Protein AF-A0A7I8XGQ7-F1 (afdb_monomer_lite)

pLDDT: mean 72.11, std 16.26, range [24.33, 93.94]

Organism: Bursaphelenchus xylophilus (NCBI:txid6326)

Foldseek 3Di:
DFAQDQPPQWKDFLLKTKHFDDPFWAFQVVQQVCLCPVVVFGFFDDADPLSLLVVQVVVVVVPDDDDDDPVVLVVLVVQWDWDAQWAFADLGKIKDFQQQDVSVLSVVLVCCCPVRVQQQFKWKQQNVRNMIITHRDDGGDTFGFDPRITIIGGNPPPDDDDDDDDDDDDDDLLQLLLQWDKDAQKDFPPADFDKDFPAFPSVLSVCQVPAQCPDPRAGWFKKKAQQVRRMITTDSDACVVPVVRIDGHNRIMMIGGHPDGDPFQQASAQEEEEEEEQPVCLPPPLVLLLVLLQVQLQCVRYLNYFYWYWYQFLDIDTLDPGDRDRDSVRSSVSSVPGDDDDDGGQNVNSLLVVLVVVLVPVVPHSRHQAYEAEYEDQQPHDDPPPPLVVSLVSCPQHWFAYEHDDDDHDVVSRVSGTNDPVRYHYDPDSNVNNVVCNVVSRVPDGRPPPPPPDPPPPDDDDWQWEFGQWWQDPVRDIAGVVRDDDDDVVVVVVVLEDDDPPQATGWTDTRSDHIGGDHSRGIHITMTMDRHPDRPVVVCCVVRVGDDDD

Secondary structure (DSSP, 8-state):
---SSPPTT-EEETTEEEEE-SS--B-HHHHHHHIIIIISSEE----SHHHHHHHHHHHHHTS-PPPPPHHHHHHHHHHEEE--S-----SSEEEEES---HHHHHHHHHHHHHHH-----EEEEETTTTEEEEE-S---------TTEEEEEE-SSS------S-S-PPPPHHHHGGGEEEEEEEEETT---EEEES--HHHHHHHHHH-SSTBTTB---EEEEETTTTEEEEES--TTTTGGGEEEEEEEEEEEEPSS--SS--TT--EEEEEEE-HHHHT-HHHHHHHHHHHHHHHTT-S-EEEEEEE-SSS-EEEEEEEE-SSHHHHHHHHHH---------HHHHHHHHHHHHHHHTTS-TT-SEEEEEEEE-S-S---TTHHHHHHHHGGGS-EEEEE-SSS--HHHHHHHSSSGGGEEE-S-HHHHHHHHTHHHHHSPP------S------S-----EEEEEEE-TTS-EEETT-PPP-HHHHHHHHT----TTS-SEEEEETTTEEEEE-TTS-BEEEEEE--SS-HHHHHHHHTT-----

InterPro domains:
  IPR001304 C-type lectin-like [PF00059] (460-529)
  IPR001304 C-type lectin-like [PS50041] (450-529)
  IPR001304 C-type lectin-like [SM00034] (6-141)
  IPR002035 von Willebrand factor, type A [PS50234] (270-441)
  IPR003609 PAN/Apple domain [PF00024] (79-156)
  IPR003609 PAN/Apple domain [PS50948] (79-156)
  IPR003609 PAN/Apple domain [PS50948] (179-259)
  IPR003609 PAN/Apple domain [SM00473] (75-155)
  IPR003609 PAN/Apple domain [SM00473] (175-258)
  IPR016186 C-type lectin-like/link domain superfamily [G3DSA:3.10.100.10] (2-132)
  IPR016186 C-type lectin-like/link domain superfamily [G3DSA:3.10.100.10] (444-537)
  IPR016187 C-type lectin fold [SSF56436] (5-115)
  IPR016187 C-type lectin fold [SSF56436] (456-531)
  IPR036465 von Willebrand factor A-like domain superfamily [G3DSA:3.40.50.410] (280-443)
  IPR036465 von Willebrand factor A-like domain superfamily [SSF53300] (282-424)
  IPR051004 Dendritic cell-specific ICAM-grabbing non-integrin domain-containing protein [PTHR22802] (13-529)

Structure (mmCIF, N/CA/C/O backbone):
data_AF-A0A7I8XGQ7-F1
#
_entry.id   AF-A0A7I8XGQ7-F1
#
loop_
_atom_site.group_PDB
_atom_site.id
_atom_site.type_symbol
_atom_site.label_atom_id
_atom_site.label_alt_id
_atom_site.label_comp_id
_atom_site.label_asym_id
_atom_site.label_entity_id
_atom_site.label_seq_id
_atom_site.pdbx_PDB_ins_code
_atom_site.Cartn_x
_atom_site.Cartn_y
_atom_site.Cartn_z
_atom_site.occupancy
_atom_site.B_iso_or_equiv
_atom_site.auth_seq_id
_atom_site.auth_comp_id
_atom_site.auth_asym_id
_atom_site.auth_atom_id
_atom_site.pdbx_PDB_model_num
ATOM 1 N N . MET A 1 1 ? 4.488 -33.397 32.576 1.00 33.16 1 MET A N 1
ATOM 2 C CA . MET A 1 1 ? 3.161 -33.414 33.236 1.00 33.16 1 MET A CA 1
ATOM 3 C C . MET A 1 1 ? 2.216 -32.675 32.308 1.00 33.16 1 MET A C 1
ATOM 5 O O . MET A 1 1 ? 2.378 -31.474 32.170 1.00 33.16 1 MET A O 1
ATOM 9 N N . ASN A 1 2 ? 1.300 -33.365 31.626 1.00 33.53 2 ASN A N 1
ATOM 10 C CA . ASN A 1 2 ? 0.457 -32.721 30.611 1.00 33.53 2 ASN A CA 1
ATOM 11 C C . ASN A 1 2 ? -0.692 -31.985 31.305 1.00 33.53 2 ASN A C 1
ATOM 13 O O . ASN A 1 2 ? -1.459 -32.599 32.058 1.00 33.53 2 ASN A O 1
ATOM 17 N N . ALA A 1 3 ? -0.781 -30.675 31.086 1.00 37.78 3 ALA A N 1
ATOM 18 C CA . ALA A 1 3 ? -1.824 -29.839 31.656 1.00 37.78 3 ALA A CA 1
ATOM 19 C C . ALA A 1 3 ? -3.202 -30.208 31.068 1.00 37.78 3 ALA A C 1
ATOM 21 O O . ALA A 1 3 ? -3.338 -30.604 29.910 1.00 37.78 3 ALA A O 1
ATOM 22 N N . LEU A 1 4 ? -4.242 -30.128 31.905 1.00 49.41 4 LEU A N 1
ATOM 23 C CA . LEU A 1 4 ? -5.634 -30.398 31.513 1.00 49.41 4 LEU A CA 1
ATOM 24 C C . LEU A 1 4 ? -6.188 -29.332 30.536 1.00 49.41 4 LEU A C 1
ATOM 26 O O . LEU A 1 4 ? -7.192 -29.580 29.873 1.00 49.41 4 LEU A O 1
ATOM 30 N N . LEU A 1 5 ? -5.535 -28.170 30.496 1.00 60.09 5 LEU A N 1
ATOM 31 C CA . LEU A 1 5 ? -5.793 -26.949 29.729 1.00 60.09 5 LEU A CA 1
ATOM 32 C C . LEU A 1 5 ? -4.447 -26.442 29.189 1.00 60.09 5 LEU A C 1
ATOM 34 O O . LEU A 1 5 ? -3.404 -26.877 29.685 1.00 60.09 5 LEU A O 1
ATOM 38 N N . CYS A 1 6 ? -4.452 -25.491 28.250 1.00 71.50 6 CYS A N 1
ATOM 39 C CA . CYS A 1 6 ? -3.239 -24.719 27.991 1.00 71.50 6 CYS A CA 1
ATOM 40 C C . CYS A 1 6 ? -2.776 -24.067 29.306 1.00 71.50 6 CYS A C 1
ATOM 42 O O . CYS A 1 6 ? -3.610 -23.490 30.010 1.00 71.50 6 CYS A O 1
ATOM 44 N N . PRO A 1 7 ? -1.498 -24.214 29.704 1.00 74.31 7 PRO A N 1
ATOM 45 C CA . PRO A 1 7 ? -1.020 -23.618 30.946 1.00 74.31 7 PRO A CA 1
ATOM 46 C C . PRO A 1 7 ? -1.219 -22.097 30.956 1.00 74.31 7 PRO A C 1
ATOM 48 O O . PRO A 1 7 ? -1.356 -21.467 29.912 1.00 74.31 7 PRO A O 1
ATOM 51 N N . PHE A 1 8 ? -1.208 -21.480 32.138 1.00 66.38 8 PHE A N 1
ATOM 52 C CA . PHE A 1 8 ? -1.334 -20.024 32.235 1.00 66.38 8 PHE A CA 1
ATOM 53 C C . PHE A 1 8 ? -0.285 -19.315 31.358 1.00 66.38 8 PHE A C 1
ATOM 55 O O . PHE A 1 8 ? 0.904 -19.635 31.427 1.00 66.38 8 PHE A O 1
ATOM 62 N N . GLY A 1 9 ? -0.738 -18.366 30.533 1.00 68.81 9 GLY A N 1
ATOM 63 C CA . GLY A 1 9 ? 0.093 -17.658 29.552 1.00 68.81 9 GLY A CA 1
ATOM 64 C C . GLY A 1 9 ? 0.238 -18.354 28.192 1.00 68.81 9 GLY A C 1
ATOM 65 O O . GLY A 1 9 ? 0.904 -17.807 27.321 1.00 68.81 9 GLY A O 1
ATOM 66 N N . TRP A 1 10 ? -0.377 -19.525 27.993 1.00 79.56 10 TRP A N 1
ATOM 67 C CA . TRP A 1 10 ? -0.406 -20.243 26.715 1.00 79.56 10 TRP A CA 1
ATOM 68 C C . TRP A 1 10 ? -1.730 -20.014 25.990 1.00 79.56 10 TRP A C 1
ATOM 70 O O . TRP A 1 10 ? -2.779 -19.907 26.623 1.00 79.56 10 TRP A O 1
ATOM 80 N N . HIS A 1 11 ? -1.693 -20.004 24.663 1.00 81.12 11 HIS A N 1
ATOM 81 C CA . HIS A 1 11 ? -2.852 -19.733 23.819 1.00 81.12 11 HIS A CA 1
ATOM 82 C C . HIS A 1 11 ? -3.251 -20.973 23.021 1.00 81.12 11 HIS A C 1
ATOM 84 O O . HIS A 1 11 ? -2.393 -21.636 22.443 1.00 81.12 11 HIS A O 1
ATOM 90 N N . TYR A 1 12 ? -4.543 -21.296 23.002 1.00 80.88 12 TYR A N 1
ATOM 91 C CA . TYR A 1 12 ? -5.064 -22.470 22.298 1.00 80.88 12 TYR A CA 1
ATOM 92 C C . TYR A 1 12 ? -5.426 -22.139 20.847 1.00 80.88 12 TYR A C 1
ATOM 94 O O . TYR A 1 12 ? -6.111 -21.140 20.610 1.00 80.88 12 TYR A O 1
ATOM 102 N N . TYR A 1 13 ? -5.039 -23.017 19.921 1.00 81.75 13 TYR A N 1
ATOM 103 C CA . TYR A 1 13 ? -5.491 -23.030 18.530 1.00 81.75 13 TYR A CA 1
ATOM 104 C C . TYR A 1 13 ? -5.355 -24.436 17.929 1.00 81.75 13 TYR A C 1
ATOM 106 O O . TYR A 1 13 ? -4.328 -25.075 18.134 1.00 81.75 13 TYR A O 1
ATOM 114 N N . GLN A 1 14 ? -6.385 -24.916 17.216 1.00 77.06 14 GLN A N 1
ATOM 115 C CA . GLN A 1 14 ? -6.401 -26.210 16.501 1.00 77.06 14 GLN A CA 1
ATOM 116 C C . GLN A 1 14 ? -5.755 -27.377 17.283 1.00 77.06 14 GLN A C 1
ATOM 118 O O . GLN A 1 14 ? -4.841 -28.040 16.810 1.00 77.06 14 GLN A O 1
ATOM 123 N N . ASP A 1 15 ? -6.224 -27.626 18.511 1.00 78.50 15 ASP A N 1
ATOM 124 C CA . ASP A 1 15 ? -5.721 -28.700 19.389 1.00 78.50 15 ASP A CA 1
ATOM 125 C C . ASP A 1 15 ? -4.252 -28.577 19.839 1.00 78.50 15 ASP A C 1
ATOM 127 O O . ASP A 1 15 ? -3.712 -29.506 20.436 1.00 78.50 15 ASP A O 1
ATOM 131 N N . LYS A 1 16 ? -3.622 -27.413 19.672 1.00 85.44 16 LYS A N 1
ATOM 132 C CA . LYS A 1 16 ? -2.295 -27.098 20.213 1.00 85.44 16 LYS A CA 1
ATOM 133 C C . LYS A 1 16 ? -2.361 -25.899 21.154 1.00 85.44 16 LYS A C 1
ATOM 135 O O . LYS A 1 16 ? -3.182 -24.993 21.019 1.00 85.44 16 LYS A O 1
ATOM 140 N N . CYS A 1 17 ? -1.468 -25.895 22.131 1.00 86.31 17 CYS A N 1
ATOM 141 C CA . CYS A 1 17 ? -1.202 -24.756 22.995 1.00 86.31 17 CYS A CA 1
ATOM 142 C C . CYS A 1 17 ? 0.117 -24.126 22.575 1.00 86.31 17 CYS A C 1
ATOM 144 O O . CYS A 1 17 ? 1.122 -24.828 22.529 1.00 86.31 17 CYS A O 1
ATOM 146 N N . TYR A 1 18 ? 0.128 -22.818 22.352 1.00 88.75 18 TYR A N 1
ATOM 147 C CA . TYR A 1 18 ? 1.289 -22.052 21.912 1.00 88.75 18 TYR A CA 1
ATOM 148 C C . TYR A 1 18 ? 1.759 -21.099 23.007 1.00 88.75 18 TYR A C 1
ATOM 150 O O . TYR A 1 18 ? 0.950 -20.445 23.672 1.00 88.75 18 TYR A O 1
ATOM 158 N N . PHE A 1 19 ? 3.073 -20.987 23.164 1.00 86.69 19 PHE A N 1
ATOM 159 C CA . PHE A 1 19 ? 3.705 -20.057 24.091 1.00 86.69 19 PHE A CA 1
ATOM 160 C C . PHE A 1 19 ? 4.850 -19.326 23.422 1.00 86.69 19 PHE A C 1
ATOM 162 O O . PHE A 1 19 ? 5.842 -19.936 23.028 1.00 86.69 19 PHE A O 1
ATOM 169 N N . LEU A 1 20 ? 4.708 -18.009 23.317 1.00 84.62 20 LEU A N 1
ATOM 170 C CA . LEU A 1 20 ? 5.743 -17.128 22.803 1.00 84.62 20 LEU A CA 1
ATOM 171 C C . LEU A 1 20 ? 6.593 -16.605 23.959 1.00 84.62 20 LEU A C 1
ATOM 173 O O . LEU A 1 20 ? 6.077 -15.975 24.886 1.00 84.62 20 LEU A O 1
ATOM 177 N N . THR A 1 21 ? 7.907 -16.805 23.881 1.00 77.19 21 THR A N 1
ATOM 178 C CA . THR A 1 21 ? 8.830 -16.175 24.824 1.00 77.19 21 THR A CA 1
ATOM 179 C C . THR A 1 21 ? 9.150 -14.751 24.384 1.00 77.19 21 THR A C 1
ATOM 181 O O . THR A 1 21 ? 9.563 -14.494 23.256 1.00 77.19 21 THR A O 1
ATOM 184 N N . ILE A 1 22 ? 8.944 -13.797 25.290 1.00 67.12 22 ILE A N 1
ATOM 185 C CA . ILE A 1 22 ? 9.261 -12.384 25.070 1.00 67.12 22 ILE A CA 1
ATOM 186 C C . ILE A 1 22 ? 10.479 -12.055 25.931 1.00 67.12 22 ILE A C 1
ATOM 188 O O . ILE A 1 22 ? 10.477 -12.328 27.132 1.00 67.12 22 ILE A O 1
ATOM 192 N N . SER A 1 23 ? 11.517 -11.474 25.323 1.00 64.62 23 SER A N 1
ATOM 193 C CA . SER A 1 23 ? 12.747 -11.044 26.012 1.00 64.62 23 SER A CA 1
ATOM 194 C C . SER A 1 23 ? 13.581 -12.181 26.626 1.00 64.62 23 SER A C 1
ATOM 196 O O . SER A 1 23 ? 14.348 -11.945 27.560 1.00 64.62 23 SER A O 1
ATOM 198 N N . ASN A 1 24 ? 13.468 -13.402 26.094 1.00 66.88 24 ASN A N 1
ATOM 199 C CA . ASN A 1 24 ? 14.277 -14.552 26.501 1.00 66.88 24 ASN A CA 1
ATOM 200 C C . ASN A 1 24 ? 14.916 -15.208 25.269 1.00 66.88 24 ASN A C 1
ATOM 202 O O . ASN A 1 24 ? 14.473 -16.255 24.805 1.00 66.88 24 ASN A O 1
ATOM 206 N N . SER A 1 25 ? 15.926 -14.544 24.703 1.00 82.31 25 SER A N 1
ATOM 207 C CA . SER A 1 25 ? 16.586 -14.996 23.479 1.00 82.31 25 SER A CA 1
ATOM 208 C C . SER A 1 25 ? 17.586 -16.122 23.754 1.00 82.31 25 SER A C 1
ATOM 210 O O . SER A 1 25 ? 18.501 -15.952 24.569 1.00 82.31 25 SER A O 1
ATOM 212 N N . MET A 1 26 ? 17.472 -17.235 23.036 1.00 85.81 26 MET A N 1
ATOM 213 C CA . MET A 1 26 ? 18.335 -18.411 23.183 1.00 85.81 26 MET A CA 1
ATOM 214 C C . MET A 1 26 ? 18.787 -18.941 21.821 1.00 85.81 26 MET A C 1
ATOM 216 O O . MET A 1 26 ? 18.203 -18.598 20.795 1.00 85.81 26 MET A O 1
ATOM 220 N N . THR A 1 27 ? 19.846 -19.754 21.813 1.00 91.81 27 THR A N 1
ATOM 221 C CA . THR A 1 27 ? 20.223 -20.535 20.622 1.00 91.81 27 THR A CA 1
ATOM 222 C C . THR A 1 27 ? 19.170 -21.591 20.334 1.00 91.81 27 THR A C 1
ATOM 224 O O . THR A 1 27 ? 18.433 -21.953 21.251 1.00 91.81 27 THR A O 1
ATOM 227 N N . TYR A 1 28 ? 19.106 -22.092 19.101 1.00 93.31 28 TYR A N 1
ATOM 228 C CA . TYR A 1 28 ? 18.086 -23.063 18.699 1.00 93.31 28 TYR A CA 1
ATOM 229 C C . TYR A 1 28 ? 18.044 -24.275 19.644 1.00 93.31 28 TYR A C 1
ATOM 231 O O . TYR A 1 28 ? 17.020 -24.519 20.275 1.00 93.31 28 TYR A O 1
ATOM 239 N N . ASP A 1 29 ? 19.186 -24.935 19.862 1.00 92.44 29 ASP A N 1
ATOM 240 C CA . ASP A 1 29 ? 19.275 -26.119 20.733 1.00 92.44 29 ASP A CA 1
ATOM 241 C C . ASP A 1 29 ? 18.865 -25.823 22.183 1.00 92.44 29 ASP A C 1
ATOM 243 O O . ASP A 1 29 ? 18.248 -26.644 22.857 1.00 92.44 29 ASP A O 1
ATOM 247 N N . ASN A 1 30 ? 19.195 -24.627 22.685 1.00 92.75 30 ASN A N 1
ATOM 248 C CA . ASN A 1 30 ? 18.822 -24.220 24.039 1.00 92.75 30 ASN A CA 1
ATOM 249 C C . ASN A 1 30 ? 17.326 -23.902 24.133 1.00 92.75 30 ASN A C 1
ATOM 251 O O . ASN A 1 30 ? 16.703 -24.220 25.142 1.00 92.75 30 ASN A O 1
ATOM 255 N N . ALA A 1 31 ? 16.748 -23.295 23.096 1.00 92.62 31 ALA A N 1
ATOM 256 C CA . ALA A 1 31 ? 15.318 -23.036 23.005 1.00 92.62 31 ALA A CA 1
ATOM 257 C C . ALA A 1 31 ? 14.522 -24.348 22.918 1.00 92.62 31 ALA A C 1
ATOM 259 O O . ALA A 1 31 ? 13.537 -24.519 23.635 1.00 92.62 31 ALA A O 1
ATOM 260 N N . GLU A 1 32 ? 14.990 -25.299 22.107 1.00 93.81 32 GLU A N 1
ATOM 261 C CA . GLU A 1 32 ? 14.438 -26.651 22.026 1.00 93.81 32 GLU A CA 1
ATOM 262 C C . GLU A 1 32 ? 14.517 -27.360 23.381 1.00 93.81 32 GLU A C 1
ATOM 264 O O . GLU A 1 32 ? 13.509 -27.850 23.897 1.00 93.81 32 GLU A O 1
ATOM 269 N N . HIS A 1 33 ? 15.691 -27.340 24.016 1.00 92.75 33 HIS A N 1
ATOM 270 C CA . HIS A 1 33 ? 15.880 -27.912 25.342 1.00 92.75 33 HIS A CA 1
ATOM 271 C C . HIS A 1 33 ? 14.956 -27.276 26.390 1.00 92.75 33 HIS A C 1
ATOM 273 O O . HIS A 1 33 ? 14.388 -27.992 27.217 1.00 92.75 33 HIS A O 1
ATOM 279 N N . GLU A 1 34 ? 14.768 -25.957 26.359 1.00 91.06 34 GLU A N 1
ATOM 280 C CA . GLU A 1 34 ? 13.873 -25.238 27.270 1.00 91.06 34 GLU A CA 1
ATOM 281 C C . GLU A 1 34 ? 12.402 -25.638 27.043 1.00 91.06 34 GLU A C 1
ATOM 283 O O . GLU A 1 34 ? 11.706 -25.963 28.011 1.00 91.06 34 GLU A O 1
ATOM 288 N N . CYS A 1 35 ? 11.924 -25.692 25.790 1.00 90.88 35 CYS A N 1
ATOM 289 C CA . CYS A 1 35 ? 10.575 -26.184 25.470 1.00 90.88 35 CYS A CA 1
ATOM 290 C C . CYS A 1 35 ? 10.357 -27.614 25.988 1.00 90.88 35 CYS A C 1
ATOM 292 O O . CYS A 1 35 ? 9.355 -27.883 26.662 1.00 90.88 35 CYS A O 1
ATOM 294 N N . ASN A 1 36 ? 11.335 -28.494 25.769 1.00 92.44 36 ASN A N 1
ATOM 295 C CA . ASN A 1 36 ? 11.269 -29.901 26.155 1.00 92.44 36 ASN A CA 1
ATOM 296 C C . ASN A 1 36 ? 11.292 -30.096 27.676 1.00 92.44 36 ASN A C 1
ATOM 298 O O . ASN A 1 36 ? 10.494 -30.853 28.231 1.00 92.44 36 ASN A O 1
ATOM 302 N N . THR A 1 37 ? 12.204 -29.422 28.378 1.00 86.56 37 THR A N 1
ATOM 303 C CA . THR A 1 37 ? 12.460 -29.690 29.802 1.00 86.56 37 THR A CA 1
ATOM 304 C C . THR A 1 37 ? 11.604 -28.853 30.737 1.00 86.56 37 THR A C 1
ATOM 306 O O . THR A 1 37 ? 11.053 -29.386 31.704 1.00 86.56 37 THR A O 1
ATOM 309 N N . ARG A 1 38 ? 11.468 -27.552 30.468 1.00 81.00 38 ARG A N 1
ATOM 310 C CA . ARG A 1 38 ? 10.755 -26.626 31.351 1.00 81.00 38 ARG A CA 1
ATOM 311 C C . ARG A 1 38 ? 9.258 -26.652 31.108 1.00 81.00 38 ARG A C 1
ATOM 313 O O . ARG A 1 38 ? 8.484 -26.607 32.064 1.00 81.00 38 ARG A O 1
ATOM 320 N N . TYR A 1 39 ? 8.863 -26.711 29.841 1.00 83.19 39 TYR A N 1
ATOM 321 C CA . TYR A 1 39 ? 7.463 -26.610 29.444 1.00 83.19 39 TYR A CA 1
ATOM 322 C C . TYR A 1 39 ? 6.830 -27.964 29.103 1.00 83.19 39 TYR A C 1
ATOM 324 O O . TYR A 1 39 ? 5.606 -28.076 29.116 1.00 83.19 39 TYR A O 1
ATOM 332 N N . GLY A 1 40 ? 7.639 -29.007 28.879 1.00 84.19 40 GLY A N 1
ATOM 333 C CA . GLY A 1 40 ? 7.151 -30.340 28.517 1.00 84.19 40 GLY A CA 1
ATOM 334 C C . GLY A 1 40 ? 6.471 -30.381 27.147 1.00 84.19 40 GLY A C 1
ATOM 335 O O . GLY A 1 40 ? 5.592 -31.216 26.941 1.00 84.19 40 GLY A O 1
ATOM 336 N N . GLY A 1 41 ? 6.831 -29.444 26.269 1.00 88.81 41 GLY A N 1
ATOM 337 C CA . GLY A 1 41 ? 6.371 -29.336 24.887 1.00 88.81 41 GLY A CA 1
ATOM 338 C C . GLY A 1 41 ? 7.538 -29.484 23.917 1.00 88.81 41 GLY A C 1
ATOM 339 O O . GLY A 1 41 ? 8.565 -30.028 24.292 1.00 88.81 41 GLY A O 1
ATOM 340 N N . ASN A 1 42 ? 7.393 -28.964 22.703 1.00 93.69 42 ASN A N 1
ATOM 341 C CA . ASN A 1 42 ? 8.455 -28.881 21.697 1.00 93.69 42 ASN A CA 1
ATOM 342 C C . ASN A 1 42 ? 8.559 -27.440 21.182 1.00 93.69 42 ASN A C 1
ATOM 344 O O . ASN A 1 42 ? 7.704 -26.611 21.502 1.00 93.69 42 ASN A O 1
ATOM 348 N N . LEU A 1 43 ? 9.573 -27.127 20.372 1.00 93.94 43 LEU A N 1
ATOM 349 C CA . LEU A 1 43 ? 9.502 -25.927 19.537 1.00 93.94 43 LEU A CA 1
ATOM 350 C C . LEU A 1 43 ? 8.298 -26.019 18.592 1.00 93.94 43 LEU A C 1
ATOM 352 O O . LEU A 1 43 ? 7.944 -27.096 18.113 1.00 93.94 43 LEU A O 1
ATOM 356 N N . ALA A 1 44 ? 7.669 -24.873 18.349 1.00 92.69 44 ALA A N 1
ATOM 357 C CA . ALA A 1 44 ? 6.406 -24.793 17.639 1.00 92.69 44 ALA A CA 1
ATOM 358 C C . ALA A 1 44 ? 6.513 -25.307 16.203 1.00 92.69 44 ALA A C 1
ATOM 360 O O . ALA A 1 44 ? 7.398 -24.894 15.450 1.00 92.69 44 ALA A O 1
ATOM 361 N N . THR A 1 45 ? 5.568 -26.159 15.822 1.00 91.31 45 THR A N 1
ATOM 362 C CA . THR A 1 45 ? 5.411 -26.666 14.460 1.00 91.31 45 THR A CA 1
ATOM 363 C C . THR A 1 45 ? 4.212 -26.032 13.781 1.00 91.31 45 THR A C 1
ATOM 365 O O . THR A 1 45 ? 3.221 -25.715 14.445 1.00 91.31 45 THR A O 1
ATOM 368 N N . ILE A 1 46 ? 4.338 -25.809 12.472 1.00 88.44 46 ILE A N 1
ATOM 369 C CA . ILE A 1 46 ? 3.320 -25.153 11.650 1.00 88.44 46 ILE A CA 1
ATOM 370 C C . ILE A 1 46 ? 2.956 -26.078 10.492 1.00 88.44 46 ILE A C 1
ATOM 372 O O . ILE A 1 46 ? 3.757 -26.288 9.587 1.00 88.44 46 ILE A O 1
ATOM 376 N N . GLN A 1 47 ? 1.751 -26.632 10.539 1.00 86.25 47 GLN A N 1
ATOM 377 C CA . GLN A 1 47 ? 1.275 -27.673 9.621 1.00 86.25 47 GLN A CA 1
ATOM 378 C C . GLN A 1 47 ? 0.107 -27.208 8.742 1.00 86.25 47 GLN A C 1
ATOM 380 O O . GLN A 1 47 ? -0.399 -27.974 7.923 1.00 86.25 47 GLN A O 1
ATOM 385 N N . SER A 1 48 ? -0.352 -25.968 8.914 1.00 83.88 48 SER A N 1
ATOM 386 C CA . SER A 1 48 ? -1.415 -25.375 8.108 1.00 83.88 48 SER A CA 1
ATOM 387 C C . SER A 1 48 ? -1.243 -23.862 7.993 1.00 83.88 48 SER A C 1
ATOM 389 O O . SER A 1 48 ? -0.631 -23.227 8.856 1.00 83.88 48 SER A O 1
ATOM 391 N N . GLU A 1 49 ? -1.850 -23.276 6.962 1.00 79.19 49 GLU A N 1
ATOM 392 C CA . GLU A 1 49 ? -1.930 -21.820 6.799 1.00 79.19 49 GLU A CA 1
ATOM 393 C C . GLU A 1 49 ? -2.568 -21.146 8.024 1.00 79.19 49 GLU A C 1
ATOM 395 O O . GLU A 1 49 ? -2.092 -20.116 8.497 1.00 79.19 49 GLU A O 1
ATOM 400 N N . GLY A 1 50 ? -3.599 -21.770 8.600 1.00 77.19 50 GLY A N 1
ATOM 401 C CA . GLY A 1 50 ? -4.245 -21.265 9.806 1.00 77.19 50 GLY A CA 1
ATOM 402 C C . GLY A 1 50 ? -3.312 -21.247 11.023 1.00 77.19 50 GLY A C 1
ATOM 403 O O . GLY A 1 50 ? -3.349 -20.301 11.807 1.00 77.19 50 GLY A O 1
ATOM 404 N N . GLU A 1 51 ? -2.453 -22.258 11.196 1.00 83.19 51 GLU A N 1
ATOM 405 C CA . GLU A 1 51 ? -1.444 -22.246 12.266 1.00 83.19 51 GLU A CA 1
ATOM 406 C C . GLU A 1 51 ? -0.411 -21.129 12.050 1.00 83.19 51 GLU A C 1
ATOM 408 O O . GLU A 1 51 ? -0.018 -20.471 13.014 1.00 83.19 51 GLU A O 1
ATOM 413 N N . ASP A 1 52 ? -0.012 -20.864 10.803 1.00 80.81 52 ASP A N 1
ATOM 414 C CA . ASP A 1 52 ? 0.936 -19.792 10.470 1.00 80.81 52 ASP A CA 1
ATOM 415 C C . ASP A 1 52 ? 0.363 -18.403 10.776 1.00 80.81 52 ASP A C 1
ATOM 417 O O . ASP A 1 52 ? 0.999 -17.580 11.447 1.00 80.81 52 ASP A O 1
ATOM 421 N N . GLN A 1 53 ? -0.885 -18.166 10.369 1.00 77.44 53 GLN A N 1
ATOM 422 C CA . GLN A 1 53 ? -1.617 -16.938 10.679 1.00 77.44 53 GLN A CA 1
ATOM 423 C C . GLN A 1 53 ? -1.803 -16.764 12.198 1.00 77.44 53 GLN A C 1
ATOM 425 O O . GLN A 1 53 ? -1.658 -15.657 12.727 1.00 77.44 53 GLN A O 1
ATOM 430 N N . PHE A 1 54 ? -2.059 -17.849 12.937 1.00 79.25 54 PHE A N 1
ATOM 431 C CA . PHE A 1 54 ? -2.212 -17.803 14.393 1.00 79.25 54 PHE A CA 1
ATOM 432 C C . PHE A 1 54 ? -0.891 -17.500 15.117 1.00 79.25 54 PHE A C 1
ATOM 434 O O . PHE A 1 54 ? -0.842 -16.683 16.040 1.00 79.25 54 PHE A O 1
ATOM 441 N N . VAL A 1 55 ? 0.211 -18.109 14.678 1.00 82.00 55 VAL A N 1
ATOM 442 C CA . VAL A 1 55 ? 1.560 -17.802 15.173 1.00 82.00 55 VAL A CA 1
ATOM 443 C C . VAL A 1 55 ? 1.891 -16.324 14.955 1.00 82.00 55 VAL A C 1
ATOM 445 O O . VAL A 1 55 ? 2.463 -15.675 15.839 1.00 82.00 55 VAL A O 1
ATOM 448 N N . HIS A 1 56 ? 1.489 -15.763 13.813 1.00 77.50 56 HIS A N 1
ATOM 449 C CA . HIS A 1 56 ? 1.632 -14.337 13.545 1.00 77.50 56 HIS A CA 1
ATOM 450 C C . HIS A 1 56 ? 0.785 -13.477 14.497 1.00 77.50 56 HIS A C 1
ATOM 452 O O . HIS A 1 56 ? 1.323 -12.542 15.102 1.00 77.50 56 HIS A O 1
ATOM 458 N N . PHE A 1 57 ? -0.484 -13.841 14.712 1.00 76.31 57 PHE A N 1
ATOM 459 C CA . PHE A 1 57 ? -1.362 -13.187 15.685 1.00 76.31 57 PHE A CA 1
ATOM 460 C C . PHE A 1 57 ? -0.726 -13.108 17.073 1.00 76.31 57 PHE A C 1
ATOM 462 O O . PHE A 1 57 ? -0.691 -12.034 17.665 1.00 76.31 57 PHE A O 1
ATOM 469 N N . LEU A 1 58 ? -0.172 -14.208 17.593 1.00 76.06 58 LEU A N 1
ATOM 470 C CA . LEU A 1 58 ? 0.433 -14.217 18.929 1.00 76.06 58 LEU A CA 1
ATOM 471 C C . LEU A 1 58 ? 1.634 -13.277 19.048 1.00 76.06 58 LEU A C 1
ATOM 473 O O . LEU A 1 58 ? 1.817 -12.640 20.088 1.00 76.06 58 LEU A O 1
ATOM 477 N N . LYS A 1 59 ? 2.437 -13.159 17.986 1.00 75.25 59 LYS A N 1
ATOM 478 C CA . LYS A 1 59 ? 3.566 -12.223 17.946 1.00 75.25 59 LYS A CA 1
ATOM 479 C C . LYS A 1 59 ? 3.086 -10.776 17.996 1.00 75.25 59 LYS A C 1
ATOM 481 O O . LYS A 1 59 ? 3.584 -10.014 18.822 1.00 75.25 59 LYS A O 1
ATOM 486 N N . GLU A 1 60 ? 2.084 -10.412 17.201 1.00 68.31 60 GLU A N 1
ATOM 487 C CA . GLU A 1 60 ? 1.527 -9.052 17.198 1.00 68.31 60 GLU A CA 1
ATOM 488 C C . GLU A 1 60 ? 0.763 -8.729 18.488 1.00 68.31 60 GLU A C 1
ATOM 490 O O . GLU A 1 60 ? 0.866 -7.613 19.000 1.00 68.31 60 GLU A O 1
ATOM 495 N N . SER A 1 61 ? 0.057 -9.710 19.056 1.00 60.81 61 SER A N 1
ATOM 496 C CA . SER A 1 61 ? -0.703 -9.602 20.309 1.00 60.81 61 SER A CA 1
ATOM 497 C C . SER A 1 61 ? 0.183 -9.459 21.555 1.00 60.81 61 SER A C 1
ATOM 499 O O . SER A 1 61 ? -0.234 -8.940 22.588 1.00 60.81 61 SER A O 1
ATOM 501 N N . SER A 1 62 ? 1.450 -9.865 21.459 1.00 55.84 62 SER A N 1
ATOM 502 C CA . SER A 1 62 ? 2.423 -9.770 22.553 1.00 55.84 62 SER A CA 1
ATOM 503 C C . SER A 1 62 ? 2.969 -8.352 22.795 1.00 55.84 62 SER A C 1
ATOM 505 O O . SER A 1 62 ? 3.508 -8.052 23.866 1.00 55.84 62 SER A O 1
ATOM 507 N N . HIS A 1 63 ? 2.805 -7.447 21.825 1.00 49.38 63 HIS A N 1
ATOM 508 C CA . HIS A 1 63 ? 3.225 -6.051 21.916 1.00 49.38 63 HIS A CA 1
ATOM 509 C C . HIS A 1 63 ? 2.066 -5.184 22.432 1.00 49.38 63 HIS A C 1
ATOM 511 O O . HIS A 1 63 ? 1.031 -5.120 21.781 1.00 49.38 63 HIS A O 1
ATOM 517 N N . LYS A 1 64 ? 2.225 -4.502 23.585 1.00 43.12 64 LYS A N 1
ATOM 518 C CA . LYS A 1 64 ? 1.197 -3.626 24.204 1.00 43.12 64 LYS A CA 1
ATOM 519 C C . LYS A 1 64 ? 0.403 -2.841 23.152 1.00 43.12 64 LYS A C 1
ATOM 521 O O . LYS A 1 64 ? 0.970 -1.999 22.455 1.00 43.12 64 LYS A O 1
ATOM 526 N N . HIS A 1 65 ? -0.899 -3.105 23.064 1.00 44.38 65 HIS A N 1
ATOM 527 C CA . HIS A 1 65 ? -1.726 -2.528 22.012 1.00 44.38 65 HIS A CA 1
ATOM 528 C C . HIS A 1 65 ? -2.021 -1.048 22.248 1.00 44.38 65 HIS A C 1
ATOM 530 O O . HIS A 1 65 ? -2.311 -0.644 23.379 1.00 44.38 65 HIS A O 1
ATOM 536 N N . PRO A 1 66 ? -1.993 -0.222 21.190 1.00 39.56 66 PRO A N 1
ATOM 537 C CA . PRO A 1 66 ? -2.583 1.100 21.250 1.00 39.56 66 PRO A CA 1
ATOM 538 C C . PRO A 1 66 ? -4.107 0.947 21.375 1.00 39.56 66 PRO A C 1
ATOM 540 O O . PRO A 1 66 ? -4.739 0.333 20.521 1.00 39.56 66 PRO A O 1
ATOM 543 N N . ALA A 1 67 ? -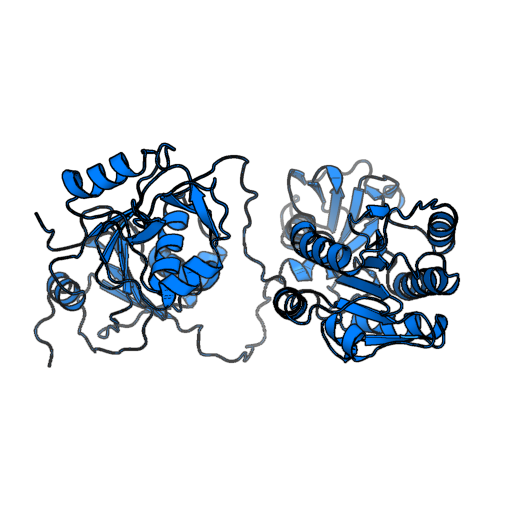4.706 1.513 22.425 1.00 42.34 67 ALA A N 1
ATOM 544 C CA . ALA A 1 67 ? -6.153 1.460 22.656 1.00 42.34 67 ALA A CA 1
ATOM 545 C C . ALA A 1 67 ? -6.936 1.936 21.419 1.00 42.34 67 ALA A C 1
ATOM 547 O O . ALA A 1 67 ? -6.568 2.962 20.833 1.00 42.34 67 ALA A O 1
ATOM 548 N N . PHE A 1 68 ? -7.989 1.220 21.007 1.00 43.59 68 PHE A N 1
ATOM 549 C CA . PHE A 1 68 ? -8.933 1.708 19.991 1.00 43.59 68 PHE A CA 1
ATOM 550 C C . PHE A 1 68 ? -9.392 3.124 20.372 1.00 43.59 68 PHE A C 1
ATOM 552 O O . PHE A 1 68 ? -9.549 3.427 21.555 1.00 43.59 68 PHE A O 1
ATOM 559 N N . LEU A 1 69 ? -9.540 4.036 19.402 1.00 43.28 69 LEU A N 1
ATOM 560 C CA . LEU A 1 69 ? -10.125 5.343 19.722 1.00 43.28 69 LEU A CA 1
ATOM 561 C C . LEU A 1 69 ? -11.555 5.101 20.230 1.00 43.28 69 LEU A C 1
ATOM 563 O O . LEU A 1 69 ? -12.245 4.231 19.704 1.00 43.28 69 LEU A O 1
ATOM 567 N N . ASN A 1 70 ? -12.038 5.889 21.197 1.00 40.69 70 ASN A N 1
ATOM 568 C CA . ASN A 1 70 ? -13.377 5.695 21.786 1.00 40.69 70 ASN A CA 1
ATOM 569 C C . ASN A 1 70 ? -14.504 5.568 20.734 1.00 40.69 70 ASN A C 1
ATOM 571 O O . ASN A 1 70 ? -15.496 4.884 20.963 1.00 40.69 70 ASN A O 1
ATOM 575 N N . LYS A 1 71 ? -14.366 6.215 19.566 1.00 36.72 71 LYS A N 1
ATOM 576 C CA . LYS A 1 71 ? -15.336 6.125 18.459 1.00 36.72 71 LYS A CA 1
ATOM 577 C C . LYS A 1 71 ? -15.323 4.762 17.748 1.00 36.72 71 LYS A C 1
ATOM 579 O O . LYS A 1 71 ? -16.385 4.294 17.341 1.00 36.72 71 LYS A O 1
ATOM 584 N N . ASP A 1 72 ? -14.161 4.126 17.629 1.00 47.88 72 ASP A N 1
ATOM 585 C CA . ASP A 1 72 ? -14.010 2.795 17.029 1.00 47.88 72 ASP A CA 1
ATOM 586 C C . ASP A 1 72 ? -14.530 1.717 17.981 1.00 47.88 72 ASP A C 1
ATOM 588 O O . ASP A 1 72 ? -15.236 0.808 17.557 1.00 47.88 72 ASP A O 1
ATOM 592 N N . GLU A 1 73 ? -14.288 1.879 19.284 1.00 51.53 73 GLU A N 1
ATOM 593 C CA . GLU A 1 73 ? -14.852 1.009 20.319 1.00 51.53 73 GLU A CA 1
ATOM 594 C C . GLU A 1 73 ? -16.391 1.004 20.293 1.00 51.53 73 GLU A C 1
ATOM 596 O O . GLU A 1 73 ? -17.010 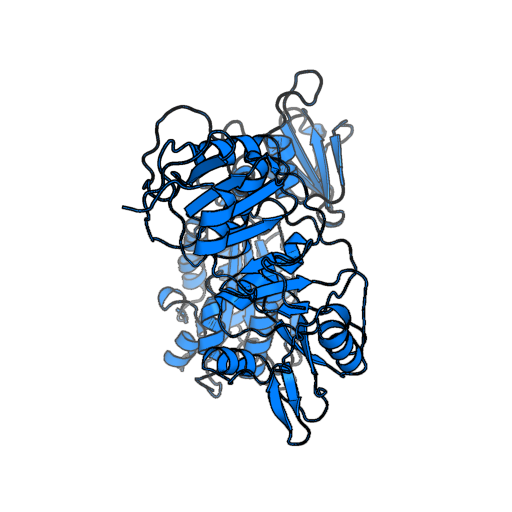-0.058 20.379 1.00 51.53 73 GLU A O 1
ATOM 601 N N . ILE A 1 74 ? -17.025 2.170 20.121 1.00 53.00 74 ILE A N 1
ATOM 602 C CA . ILE A 1 74 ? -18.488 2.269 20.002 1.00 53.00 74 ILE A CA 1
ATOM 603 C C . ILE A 1 74 ? -18.982 1.544 18.742 1.00 53.00 74 ILE A C 1
ATOM 605 O O . ILE A 1 74 ? -19.931 0.767 18.820 1.00 53.00 74 ILE A O 1
ATOM 609 N N . ARG A 1 75 ? -18.336 1.759 17.588 1.00 60.00 75 ARG A N 1
ATOM 610 C CA . ARG A 1 75 ? -18.719 1.119 16.315 1.00 60.00 75 ARG A CA 1
ATOM 611 C C . ARG A 1 75 ? -18.548 -0.396 16.345 1.00 60.00 75 ARG A C 1
ATOM 613 O O . ARG A 1 75 ? -19.453 -1.107 15.924 1.00 60.00 75 ARG A O 1
ATOM 620 N N . ILE A 1 76 ? -17.430 -0.880 16.880 1.00 64.88 76 ILE A N 1
ATOM 621 C CA . ILE A 1 76 ? -17.172 -2.312 17.053 1.00 64.88 76 ILE A CA 1
ATOM 622 C C . ILE A 1 76 ? -18.263 -2.919 17.927 1.00 64.88 76 ILE A C 1
ATOM 624 O O . ILE A 1 76 ? -18.890 -3.896 17.537 1.00 64.88 76 ILE A O 1
ATOM 628 N N . ASN A 1 77 ? -18.568 -2.302 19.070 1.00 65.75 77 ASN A N 1
ATOM 629 C CA . ASN A 1 77 ? -19.609 -2.809 19.957 1.00 65.75 77 ASN A CA 1
ATOM 630 C C . ASN A 1 77 ? -20.999 -2.870 19.304 1.00 65.75 77 ASN A C 1
ATOM 632 O O . ASN A 1 77 ? -21.766 -3.761 19.662 1.00 65.75 77 ASN A O 1
ATOM 636 N N . LEU A 1 78 ? -21.309 -1.981 18.351 1.00 69.44 78 LEU A N 1
ATOM 637 C CA . LEU A 1 78 ? -22.569 -1.990 17.596 1.00 69.44 78 LEU A CA 1
ATOM 638 C C . LEU A 1 78 ? -22.676 -3.145 16.588 1.00 69.44 78 LEU A C 1
ATOM 640 O O . LEU A 1 78 ? -23.791 -3.549 16.269 1.00 69.44 78 LEU A O 1
ATOM 644 N N . CYS A 1 79 ? -21.556 -3.692 16.106 1.00 74.06 79 CYS A N 1
ATOM 645 C CA . CYS A 1 79 ? -21.572 -4.852 15.209 1.00 74.06 79 CYS A CA 1
ATOM 646 C C . CYS A 1 79 ? -21.931 -6.157 15.926 1.00 74.06 79 CYS A C 1
ATOM 648 O O . CYS A 1 79 ? -22.477 -7.071 15.309 1.00 74.06 79 CYS A O 1
ATOM 650 N N . PHE A 1 80 ? -21.686 -6.227 17.234 1.00 83.19 80 PHE A N 1
ATOM 651 C CA . PHE A 1 80 ? -21.882 -7.433 18.028 1.00 83.19 80 PHE A CA 1
ATOM 652 C C . PHE A 1 80 ? -23.228 -7.439 18.740 1.00 83.19 80 PHE A C 1
ATOM 654 O O . PHE A 1 80 ? -23.443 -6.714 19.716 1.00 83.19 80 PHE A O 1
ATOM 661 N N . GLN A 1 81 ? -24.111 -8.325 18.294 1.00 84.31 81 GLN A N 1
ATOM 662 C CA . GLN A 1 81 ? -25.407 -8.547 18.920 1.00 84.31 81 GLN A CA 1
ATOM 663 C C . GLN A 1 81 ? -25.270 -9.567 20.041 1.00 84.31 81 GLN A C 1
ATOM 665 O O . GLN A 1 81 ? -24.742 -10.656 19.837 1.00 84.31 81 GLN A O 1
ATOM 670 N N . SER A 1 82 ? -25.745 -9.207 21.233 1.00 83.19 82 SER A N 1
ATOM 671 C CA . SER A 1 82 ? -25.810 -10.140 22.358 1.00 83.19 82 SER A CA 1
ATOM 672 C C . SER A 1 82 ? -26.860 -11.200 22.062 1.00 83.19 82 SER A C 1
ATOM 674 O O . SER A 1 82 ? -28.015 -10.860 21.806 1.00 83.19 82 SER A O 1
ATOM 676 N N . ILE A 1 83 ? -26.472 -12.468 22.124 1.00 80.25 83 ILE A N 1
ATOM 677 C CA . ILE A 1 83 ? -27.380 -13.593 21.920 1.00 80.25 83 ILE A CA 1
ATOM 678 C C . ILE A 1 83 ? -27.559 -14.310 23.255 1.00 80.25 83 ILE A C 1
ATOM 680 O O . ILE A 1 83 ? -26.600 -14.764 23.876 1.00 80.25 83 ILE A O 1
ATOM 684 N N . GLU A 1 84 ? -28.808 -14.405 23.704 1.00 73.69 84 GLU A N 1
ATOM 685 C CA . GLU A 1 84 ? -29.164 -15.109 24.933 1.00 73.69 84 GLU A CA 1
ATOM 686 C C . GLU A 1 84 ? -29.540 -16.567 24.643 1.00 73.69 84 GLU A C 1
ATOM 688 O O . GLU A 1 84 ? -30.087 -16.899 23.589 1.00 73.69 84 GLU A O 1
ATOM 693 N N . ASN A 1 85 ? -29.300 -17.449 25.617 1.00 65.69 85 ASN A N 1
ATOM 694 C CA . ASN A 1 85 ? -29.763 -18.846 25.633 1.00 65.69 85 ASN A CA 1
ATOM 695 C C . ASN A 1 85 ? -29.248 -19.757 24.500 1.00 65.69 85 ASN A C 1
ATOM 697 O O . ASN A 1 85 ? -29.650 -20.919 24.436 1.00 65.69 85 ASN A O 1
ATOM 701 N N . THR A 1 86 ? -28.367 -19.259 23.631 1.00 67.38 86 THR A N 1
ATOM 702 C CA . THR A 1 86 ? -27.767 -20.001 22.516 1.00 67.38 86 THR A CA 1
ATOM 703 C C . THR A 1 86 ? -26.294 -19.633 22.405 1.00 67.38 86 THR A C 1
ATOM 705 O O . THR A 1 86 ? -25.925 -18.493 22.658 1.00 67.38 86 THR A O 1
ATOM 708 N N . LEU A 1 87 ? -25.457 -20.591 22.019 1.00 69.88 87 LEU A N 1
ATOM 709 C CA . LEU A 1 87 ? -24.017 -20.420 21.866 1.00 69.88 87 LEU A CA 1
ATOM 710 C C . LEU A 1 87 ? -23.559 -21.203 20.640 1.00 69.88 87 LEU A C 1
ATOM 712 O O . LEU A 1 87 ? -23.883 -22.379 20.538 1.00 69.88 87 LEU A O 1
ATOM 716 N N . LYS A 1 88 ? -22.806 -20.588 19.724 1.00 71.62 88 LYS A N 1
ATOM 717 C CA . LYS A 1 88 ? -22.191 -21.294 18.589 1.00 71.62 88 LYS A CA 1
ATOM 718 C C . LYS A 1 88 ? -20.680 -21.300 18.781 1.00 71.62 88 LYS A C 1
ATOM 720 O O . LYS A 1 88 ? -20.067 -20.240 18.859 1.00 71.62 88 LYS A O 1
ATOM 725 N N . ILE A 1 89 ? -20.094 -22.492 18.891 1.00 66.94 89 ILE A N 1
ATOM 726 C CA . ILE A 1 89 ? -18.643 -22.670 18.983 1.00 66.94 89 ILE A CA 1
ATOM 727 C C . ILE A 1 89 ? -18.220 -23.774 18.018 1.00 66.94 89 ILE A C 1
ATOM 729 O O . ILE A 1 89 ? -18.773 -24.878 18.050 1.00 66.94 89 ILE A O 1
ATOM 733 N N . SER A 1 90 ? -17.228 -23.468 17.187 1.00 67.69 90 SER A N 1
ATOM 734 C CA . SER A 1 90 ? -16.588 -24.406 16.269 1.00 67.69 90 SER A CA 1
ATOM 735 C C . SER A 1 90 ? -15.263 -24.935 16.830 1.00 67.69 90 SER A C 1
ATOM 737 O O . SER A 1 90 ? -14.751 -24.462 17.845 1.00 67.69 90 SER A O 1
ATOM 739 N N . THR A 1 91 ? -14.682 -25.923 16.153 1.00 63.69 91 THR A N 1
ATOM 740 C CA . THR A 1 91 ? -13.331 -26.429 16.445 1.00 63.69 91 THR A CA 1
ATOM 741 C C . THR A 1 91 ? -12.230 -25.419 16.113 1.00 63.69 91 THR A C 1
ATOM 743 O O . THR A 1 91 ? -11.135 -25.511 16.658 1.00 63.69 91 THR A O 1
ATOM 746 N N . GLU A 1 92 ? -12.524 -24.428 15.273 1.00 68.94 92 GLU A N 1
ATOM 747 C CA . GLU A 1 92 ? -11.628 -23.332 14.904 1.00 68.94 92 GLU A CA 1
ATOM 748 C C . GLU A 1 92 ? -11.903 -22.137 15.820 1.00 68.94 92 GLU A C 1
ATOM 750 O O . GLU A 1 92 ? -12.520 -21.140 15.445 1.00 68.94 92 GLU A O 1
ATOM 755 N N . THR A 1 93 ? -11.503 -22.289 17.082 1.00 74.44 93 THR A N 1
ATOM 756 C CA . THR A 1 93 ? -11.658 -21.261 18.114 1.00 74.44 93 THR A CA 1
ATOM 757 C C . THR A 1 93 ? -10.297 -20.862 18.657 1.00 74.44 93 THR A C 1
ATOM 759 O O . THR A 1 93 ? -9.509 -21.717 19.064 1.00 74.44 93 THR A O 1
ATOM 762 N N . ILE A 1 94 ? -10.058 -19.556 18.727 1.00 78.62 94 ILE A N 1
ATOM 763 C CA . ILE A 1 94 ? -8.912 -18.975 19.425 1.00 78.62 94 ILE A CA 1
ATOM 764 C C . ILE A 1 94 ? -9.332 -18.639 20.854 1.00 78.62 94 ILE A C 1
ATOM 766 O O . ILE A 1 94 ? -10.367 -18.008 21.065 1.00 78.62 94 ILE A O 1
ATOM 770 N N . ILE A 1 95 ? -8.523 -19.032 21.840 1.00 78.50 95 ILE A N 1
ATOM 771 C CA . ILE A 1 95 ? -8.738 -18.657 23.246 1.00 78.50 95 ILE A CA 1
ATOM 772 C C . ILE A 1 95 ? -7.685 -17.632 23.662 1.00 78.50 95 ILE A C 1
ATOM 774 O O . ILE A 1 95 ? -6.483 -17.919 23.680 1.00 78.50 95 ILE A O 1
ATOM 778 N N . LEU A 1 96 ? -8.150 -16.437 24.018 1.00 77.38 96 LEU A N 1
ATOM 779 C CA . LEU A 1 96 ? -7.340 -15.363 24.573 1.00 77.38 96 LEU A CA 1
ATOM 780 C C . LEU A 1 96 ? -7.517 -15.290 26.084 1.00 77.38 96 LEU A C 1
ATOM 782 O O . LEU A 1 96 ? -8.636 -15.231 26.592 1.00 77.38 96 LEU A O 1
ATOM 786 N N . ASN A 1 97 ? -6.391 -15.219 26.784 1.00 74.88 97 ASN A N 1
ATOM 787 C CA . ASN A 1 97 ? -6.342 -15.038 28.229 1.00 74.88 97 ASN A CA 1
ATOM 788 C C . ASN A 1 97 ? -6.064 -13.569 28.572 1.00 74.88 97 ASN A C 1
ATOM 790 O O . ASN A 1 97 ? -5.466 -12.848 27.775 1.00 74.88 97 ASN A O 1
ATOM 794 N N . ASN A 1 98 ? -6.407 -13.155 29.794 1.00 71.94 98 ASN A N 1
ATOM 795 C CA . ASN A 1 98 ? -6.197 -11.795 30.312 1.00 71.94 98 ASN A CA 1
ATOM 796 C C . ASN A 1 98 ? -6.977 -10.700 29.557 1.00 71.94 98 ASN A C 1
ATOM 798 O O . ASN A 1 98 ? -6.510 -9.566 29.455 1.00 71.94 98 ASN A O 1
ATOM 802 N N . ILE A 1 99 ? -8.168 -11.021 29.050 1.00 78.31 99 ILE A N 1
ATOM 803 C CA . ILE A 1 99 ? -9.082 -10.075 28.404 1.00 78.31 99 ILE A CA 1
ATOM 804 C C . ILE A 1 99 ? -10.078 -9.536 29.448 1.00 78.31 99 ILE A C 1
ATOM 806 O O . ILE A 1 99 ? -11.010 -10.247 29.836 1.00 78.31 99 ILE A O 1
ATOM 810 N N . PRO A 1 100 ? -9.917 -8.282 29.917 1.00 80.00 100 PRO A N 1
ATOM 811 C CA . PRO A 1 100 ? -10.617 -7.769 31.092 1.00 80.00 100 PRO A CA 1
ATOM 812 C C . PRO A 1 100 ? -12.055 -7.309 30.812 1.00 80.00 100 PRO A C 1
ATOM 814 O O . PRO A 1 100 ? -12.760 -6.928 31.743 1.00 80.00 100 PRO A O 1
ATOM 817 N N . SER A 1 101 ? -12.496 -7.271 29.551 1.00 82.62 101 SER A N 1
ATOM 818 C CA . SER A 1 101 ? -13.840 -6.807 29.194 1.00 82.62 101 SER A CA 1
ATOM 819 C C . SER A 1 101 ? -14.370 -7.466 27.923 1.00 82.62 101 SER A C 1
ATOM 821 O O . SER A 1 101 ? -13.608 -7.790 27.007 1.00 82.62 101 SER A O 1
ATOM 823 N N . SER A 1 102 ? -15.697 -7.594 27.823 1.00 84.44 102 SER A N 1
ATOM 824 C CA . SER A 1 102 ? -16.353 -8.037 26.588 1.00 84.44 102 SER A CA 1
ATOM 825 C C . SER A 1 102 ? -16.141 -7.061 25.431 1.00 84.44 102 SER A C 1
ATOM 827 O O . SER A 1 102 ? -16.100 -7.491 24.283 1.00 84.44 102 SER A O 1
ATOM 829 N N . SER A 1 103 ? -15.937 -5.769 25.716 1.00 81.56 103 SER A N 1
ATOM 830 C CA . SER A 1 103 ? -15.555 -4.774 24.704 1.00 81.56 103 SER A CA 1
ATOM 831 C C . SER A 1 103 ? -14.208 -5.121 24.067 1.00 81.56 103 SER A C 1
ATOM 833 O O . SER A 1 103 ? -14.118 -5.208 22.844 1.00 81.56 103 SER A O 1
ATOM 835 N N . LEU A 1 104 ? -13.183 -5.419 24.880 1.00 79.69 104 LEU A N 1
ATOM 836 C CA . LEU A 1 104 ? -11.882 -5.833 24.352 1.00 79.69 104 LEU A CA 1
ATOM 837 C C . LEU A 1 104 ? -11.987 -7.182 23.628 1.00 79.69 104 LEU A C 1
ATOM 839 O O . LEU A 1 104 ? -11.411 -7.351 22.563 1.00 79.69 104 LEU A O 1
ATOM 843 N N . CYS A 1 105 ? -12.791 -8.113 24.141 1.00 84.75 105 CYS A N 1
ATOM 844 C CA . CYS A 1 105 ? -13.027 -9.398 23.481 1.00 84.75 105 CYS A CA 1
ATOM 845 C C . CYS A 1 105 ? -13.583 -9.240 22.048 1.00 84.75 105 CYS A C 1
ATOM 847 O O . CYS A 1 105 ? -13.088 -9.861 21.108 1.00 84.75 105 CYS A O 1
ATOM 849 N N . LYS A 1 106 ? -14.561 -8.347 21.849 1.00 85.44 106 LYS A N 1
ATOM 850 C CA . LYS A 1 106 ? -15.109 -8.010 20.520 1.00 85.44 106 LYS A CA 1
ATOM 851 C C . LYS A 1 106 ? -14.089 -7.311 19.625 1.00 85.44 106 LYS A C 1
ATOM 853 O O . LYS A 1 106 ? -14.016 -7.592 18.432 1.00 85.44 106 LYS A O 1
ATOM 858 N N . GLN A 1 107 ? -13.301 -6.407 20.200 1.00 78.69 107 GLN A N 1
ATOM 859 C CA . GLN A 1 107 ? -12.227 -5.713 19.494 1.00 78.69 107 GLN A CA 1
ATOM 860 C C . GLN A 1 107 ? -11.184 -6.694 18.947 1.00 78.69 107 GLN A C 1
ATOM 862 O O . GLN A 1 107 ? -10.804 -6.575 17.785 1.00 78.69 107 GLN A O 1
ATOM 867 N N . GLU A 1 108 ? -10.790 -7.703 19.727 1.00 76.25 108 GLU A N 1
ATOM 868 C CA . GLU A 1 108 ? -9.852 -8.736 19.267 1.00 76.25 108 GLU A CA 1
ATOM 869 C C . GLU A 1 108 ? -10.433 -9.592 18.128 1.00 76.25 108 GLU A C 1
ATOM 871 O O . GLU A 1 108 ? -9.718 -9.925 17.188 1.00 76.25 108 GLU A O 1
ATOM 876 N N . CYS A 1 109 ? -11.739 -9.882 18.131 1.00 80.25 109 CYS A N 1
ATOM 877 C CA . CYS A 1 109 ? -12.405 -10.566 17.010 1.00 80.25 109 CYS A CA 1
ATOM 878 C C . CYS A 1 109 ? -12.341 -9.766 15.706 1.00 80.25 109 CYS A C 1
ATOM 880 O O . CYS A 1 109 ? -12.020 -10.295 14.643 1.00 80.25 109 CYS A O 1
ATOM 882 N N . VAL A 1 110 ? -12.618 -8.465 15.793 1.00 74.88 110 VAL A N 1
ATOM 883 C CA . VAL A 1 110 ? -12.543 -7.549 14.650 1.00 74.88 110 VAL A CA 1
ATOM 884 C C . VAL A 1 110 ? -11.111 -7.427 14.146 1.00 74.88 110 VAL A C 1
ATOM 886 O O . VAL A 1 110 ? -10.866 -7.434 12.940 1.00 74.88 110 VAL A O 1
ATOM 889 N N . ARG A 1 111 ? -10.157 -7.362 15.071 1.00 70.44 111 ARG A N 1
ATOM 890 C CA . ARG A 1 111 ? -8.736 -7.301 14.759 1.00 70.44 111 ARG A CA 1
ATOM 891 C C . ARG A 1 111 ? -8.252 -8.551 14.033 1.00 70.44 111 ARG A C 1
ATOM 893 O O . ARG A 1 111 ? -7.598 -8.423 13.006 1.00 70.44 111 ARG A O 1
ATOM 900 N N . LEU A 1 112 ? -8.621 -9.740 14.512 1.00 65.31 112 LEU A N 1
ATOM 901 C CA . LEU A 1 112 ? -8.336 -11.003 13.826 1.00 65.31 112 LEU A CA 1
ATOM 902 C C . LEU A 1 112 ? -8.804 -10.985 12.366 1.00 65.31 112 LEU A C 1
ATOM 904 O O . LEU A 1 112 ? -8.097 -11.472 11.486 1.00 65.31 112 LEU A O 1
ATOM 908 N N . ARG A 1 113 ? -9.961 -10.374 12.100 1.00 65.06 113 ARG A N 1
ATOM 909 C CA . ARG A 1 113 ? -10.494 -10.245 10.743 1.00 65.06 113 ARG A CA 1
ATOM 910 C C . ARG A 1 113 ? -9.688 -9.298 9.873 1.00 65.06 113 ARG A C 1
ATOM 912 O O . ARG A 1 113 ? -9.359 -9.645 8.743 1.00 65.06 113 ARG A O 1
ATOM 919 N N . PHE A 1 114 ? -9.393 -8.106 10.377 1.00 56.34 114 PHE A N 1
ATOM 920 C CA . PHE A 1 114 ? -8.779 -7.058 9.563 1.00 56.34 114 PHE A CA 1
ATOM 921 C C . PHE A 1 114 ? -7.262 -7.177 9.443 1.00 56.34 114 PHE A C 1
ATOM 923 O O . PHE A 1 114 ? -6.728 -6.935 8.364 1.00 56.34 114 PHE A O 1
ATOM 930 N N . ASP A 1 115 ? -6.579 -7.553 10.520 1.00 51.38 115 ASP A N 1
ATOM 931 C CA . ASP A 1 115 ? -5.116 -7.582 10.551 1.00 51.38 115 ASP A CA 1
ATOM 932 C C . ASP A 1 115 ? -4.563 -8.909 10.016 1.00 51.38 115 ASP A C 1
ATOM 934 O O . ASP A 1 115 ? -3.423 -8.959 9.557 1.00 51.38 115 ASP A O 1
ATOM 938 N N . LEU A 1 116 ? -5.344 -9.994 10.113 1.00 52.34 116 LEU A N 1
ATOM 939 C CA . LEU A 1 116 ? -4.819 -11.361 10.020 1.00 52.34 116 LEU A CA 1
ATOM 940 C C . LEU A 1 116 ? -5.629 -12.291 9.112 1.00 52.34 116 LEU A C 1
ATOM 942 O O . LEU A 1 116 ? -5.237 -13.439 8.937 1.00 52.34 116 LEU A O 1
ATOM 946 N N . GLY A 1 117 ? -6.731 -11.811 8.527 1.00 54.88 117 GLY A N 1
ATOM 947 C CA . GLY A 1 117 ? -7.527 -12.578 7.565 1.00 54.88 117 GLY A CA 1
ATOM 948 C C . GLY A 1 117 ? -8.390 -13.690 8.171 1.00 54.88 117 GLY A C 1
ATOM 949 O O . GLY A 1 117 ? -8.989 -14.454 7.421 1.00 54.88 117 GLY A O 1
ATOM 950 N N . PHE A 1 118 ? -8.505 -13.777 9.501 1.00 64.75 118 PHE A N 1
ATOM 951 C CA . PHE A 1 118 ? -9.379 -14.751 10.157 1.00 64.75 118 PHE A CA 1
ATOM 952 C C . PHE A 1 118 ? -10.832 -14.266 10.191 1.00 64.75 118 PHE A C 1
ATOM 954 O O . PHE A 1 118 ? -11.146 -13.244 10.800 1.00 64.75 118 PHE A O 1
ATOM 961 N N . GLU A 1 119 ? -11.765 -15.036 9.635 1.00 71.50 119 GLU A N 1
ATOM 962 C CA . GLU A 1 119 ? -13.200 -14.722 9.675 1.00 71.50 119 GLU A CA 1
ATOM 963 C C . GLU A 1 119 ? -13.818 -14.993 11.063 1.00 71.50 119 GLU A C 1
ATOM 965 O O . GLU A 1 119 ? -14.592 -15.923 11.261 1.00 71.50 119 GLU A O 1
ATOM 970 N N . CYS A 1 120 ? -13.469 -14.188 12.072 1.00 78.69 120 CYS A N 1
ATOM 971 C CA . CYS A 1 120 ? -14.050 -14.321 13.409 1.00 78.69 120 CYS A CA 1
ATOM 972 C C . CYS A 1 120 ? -15.541 -13.947 13.389 1.00 78.69 120 CYS A C 1
ATOM 974 O O . CYS A 1 120 ? -15.875 -12.781 13.230 1.00 78.69 120 CYS A O 1
ATOM 976 N N . ASN A 1 121 ? -16.441 -14.910 13.568 1.00 81.50 121 ASN A N 1
ATOM 977 C CA . ASN A 1 121 ? -17.890 -14.747 13.397 1.00 81.50 121 ASN A CA 1
ATOM 978 C C . ASN A 1 121 ? -18.634 -14.435 14.703 1.00 81.50 121 ASN A C 1
ATOM 980 O O . ASN A 1 121 ? -19.711 -13.837 14.703 1.00 81.50 121 ASN A O 1
ATOM 984 N N . SER A 1 122 ? -18.081 -14.849 15.842 1.00 85.25 122 SER A N 1
ATOM 985 C CA . SER A 1 122 ? -18.710 -14.621 17.143 1.00 85.25 122 SER A CA 1
ATOM 986 C C . SER A 1 122 ? -17.701 -14.691 18.279 1.00 85.25 122 SER A C 1
ATOM 988 O O . SER A 1 122 ? -16.683 -15.374 18.161 1.00 85.25 122 SER A O 1
ATOM 990 N N . VAL A 1 123 ? -18.019 -14.056 19.406 1.00 88.50 123 VAL A N 1
ATOM 991 C CA . VAL A 1 123 ? -17.176 -14.071 20.603 1.00 88.50 123 VAL A CA 1
ATOM 992 C C . VAL A 1 123 ? -17.913 -14.538 21.842 1.00 88.50 123 VAL A C 1
ATOM 994 O O . VAL A 1 123 ? -19.103 -14.279 22.020 1.00 88.50 123 VAL A O 1
ATOM 997 N N . VAL A 1 124 ? -17.167 -15.172 22.738 1.00 85.56 124 VAL A N 1
ATOM 998 C CA . VAL A 1 124 ? -17.605 -15.523 24.088 1.00 85.56 124 VAL A CA 1
ATOM 999 C C . VAL A 1 124 ? -16.678 -14.833 25.067 1.00 85.56 124 VAL A C 1
ATOM 1001 O O . VAL A 1 124 ? -15.490 -15.143 25.099 1.00 85.56 124 VAL A O 1
ATOM 1004 N N . TRP A 1 125 ? -17.209 -13.937 25.891 1.00 87.44 125 TRP A N 1
ATOM 1005 C CA . TRP A 1 125 ? -16.452 -13.370 27.000 1.00 87.44 125 TRP A CA 1
ATOM 1006 C C . TRP A 1 125 ? -16.873 -14.009 28.320 1.00 87.44 125 TRP A C 1
ATOM 1008 O O . TRP A 1 125 ? -18.059 -14.048 28.663 1.00 87.44 125 TRP A O 1
ATOM 1018 N N . ILE A 1 126 ? -15.878 -14.513 29.045 1.00 81.38 126 ILE A N 1
ATOM 1019 C CA . ILE A 1 126 ? -16.024 -15.194 30.327 1.00 81.38 126 ILE A CA 1
ATOM 1020 C C . ILE A 1 126 ? -15.462 -14.267 31.407 1.00 81.38 126 ILE A C 1
ATOM 1022 O O . ILE A 1 126 ? -14.249 -14.146 31.594 1.00 81.38 126 ILE A O 1
ATOM 1026 N N . SER A 1 127 ? -16.370 -13.573 32.093 1.00 78.50 127 SER A N 1
ATOM 1027 C CA . SER A 1 127 ? -16.033 -12.460 32.990 1.00 78.50 127 SER A CA 1
ATOM 1028 C C . SER A 1 127 ? -15.236 -12.871 34.235 1.00 78.50 127 SER A C 1
ATOM 1030 O O . SER A 1 127 ? -14.364 -12.129 34.680 1.00 78.50 127 SER A O 1
ATOM 1032 N N . ASN A 1 128 ? -15.495 -14.058 34.788 1.00 76.19 128 ASN A N 1
ATOM 1033 C CA . ASN A 1 128 ? -14.826 -14.573 35.987 1.00 76.19 128 ASN A CA 1
ATOM 1034 C C . ASN A 1 128 ? -13.378 -15.046 35.723 1.00 76.19 128 ASN A C 1
ATOM 1036 O O . ASN A 1 128 ? -12.543 -14.977 36.625 1.00 76.19 128 ASN A O 1
ATOM 1040 N N . GLU A 1 129 ? -13.068 -15.483 34.499 1.00 75.62 129 GLU A N 1
ATOM 1041 C CA . GLU A 1 129 ? -11.740 -15.974 34.098 1.00 75.62 129 GLU A CA 1
ATOM 1042 C C . GLU A 1 129 ? -10.910 -14.911 33.343 1.00 75.62 129 GLU A C 1
ATOM 1044 O O . GLU A 1 129 ? -9.708 -15.093 33.166 1.00 75.62 129 GLU A O 1
ATOM 1049 N N . ASN A 1 130 ? -11.504 -13.770 32.956 1.00 78.38 130 ASN A N 1
ATOM 1050 C CA . ASN A 1 130 ? -10.910 -12.797 32.022 1.00 78.38 130 ASN A CA 1
ATOM 1051 C C . ASN A 1 130 ? -10.449 -13.469 30.723 1.00 78.38 130 ASN A C 1
ATOM 1053 O O . ASN A 1 130 ? -9.334 -13.250 30.241 1.00 78.38 130 ASN A O 1
ATOM 1057 N N . GLU A 1 131 ? -11.303 -14.322 30.172 1.00 80.00 131 GLU A N 1
ATOM 1058 C CA . GLU A 1 131 ? -11.013 -15.063 28.953 1.00 80.00 131 GLU A CA 1
ATOM 1059 C C . GLU A 1 131 ? -11.985 -14.691 27.839 1.00 80.00 131 GLU A C 1
ATOM 1061 O O . GLU A 1 131 ? -13.154 -14.367 28.067 1.00 80.00 131 GLU A O 1
ATOM 1066 N N . CYS A 1 132 ? -11.478 -14.739 26.614 1.00 84.44 132 CYS A N 1
ATOM 1067 C CA . CYS A 1 132 ? -12.227 -14.446 25.408 1.00 84.44 132 CYS A CA 1
ATOM 1068 C C . CYS A 1 132 ? -12.029 -15.571 24.397 1.00 84.44 132 CYS A C 1
ATOM 1070 O O . CYS A 1 132 ? -10.897 -15.882 24.030 1.00 84.44 132 CYS A O 1
ATOM 1072 N N . LEU A 1 133 ? -13.123 -16.178 23.942 1.00 84.88 133 LEU A N 1
ATOM 1073 C CA . LEU A 1 133 ? -13.099 -17.167 22.872 1.00 84.88 133 LEU A CA 1
ATOM 1074 C C . LEU A 1 133 ? -13.564 -16.490 21.587 1.00 84.88 133 LEU A C 1
ATOM 1076 O O . LEU A 1 133 ? -14.644 -15.902 21.551 1.00 84.88 133 LEU A O 1
ATOM 1080 N N . LEU A 1 134 ? -12.755 -16.604 20.543 1.00 85.62 134 LEU A N 1
ATOM 1081 C CA . LEU A 1 134 ? -12.980 -16.027 19.225 1.00 85.62 134 LEU A CA 1
ATOM 1082 C C . LEU A 1 134 ? -13.279 -17.174 18.261 1.00 85.62 134 LEU A C 1
ATOM 1084 O O . LEU A 1 134 ? -12.410 -18.003 17.995 1.00 85.62 134 LEU A O 1
ATOM 1088 N N . ASN A 1 135 ? -14.522 -17.265 17.798 1.00 82.38 135 ASN A N 1
ATOM 1089 C CA . ASN A 1 135 ? -14.988 -18.371 16.965 1.00 82.38 135 ASN A CA 1
ATOM 1090 C C . ASN A 1 135 ? -14.861 -18.016 15.480 1.00 82.38 135 ASN A C 1
ATOM 1092 O O . ASN A 1 135 ? -15.441 -17.019 15.052 1.00 82.38 135 ASN A O 1
ATOM 1096 N N . ILE A 1 136 ? -14.160 -18.846 14.708 1.00 75.25 136 ILE A N 1
ATOM 1097 C CA . ILE A 1 136 ? -13.869 -18.612 13.284 1.00 75.25 136 ILE A CA 1
ATOM 1098 C C . ILE A 1 136 ? -14.759 -19.490 12.381 1.00 75.25 136 ILE A C 1
ATOM 1100 O O . ILE A 1 136 ? -15.147 -19.081 11.295 1.00 75.25 136 ILE A O 1
ATOM 1104 N N . GLY A 1 137 ? -15.183 -20.671 12.842 1.00 63.00 137 GLY A N 1
ATOM 1105 C CA . GLY A 1 137 ? -15.942 -21.623 12.019 1.00 63.00 137 GLY A CA 1
ATOM 1106 C C . GLY A 1 137 ? -17.477 -21.490 12.042 1.00 63.00 137 GLY A C 1
ATOM 1107 O O . GLY A 1 137 ? -18.086 -20.974 12.982 1.00 63.00 137 GLY A O 1
ATOM 1108 N N . ASN A 1 138 ? -18.115 -22.083 11.022 1.00 55.41 138 ASN A N 1
ATOM 1109 C CA . ASN A 1 138 ? -19.559 -22.009 10.718 1.00 55.41 138 ASN A CA 1
ATOM 1110 C C . ASN A 1 138 ? -20.452 -23.089 11.376 1.00 55.41 138 ASN A C 1
ATOM 1112 O O . ASN A 1 138 ? -21.564 -23.355 10.913 1.00 55.41 138 ASN A O 1
ATOM 1116 N N . ILE A 1 139 ? -20.009 -23.746 12.452 1.00 56.03 139 ILE A N 1
ATOM 1117 C CA . ILE A 1 139 ? -20.751 -24.875 13.045 1.00 56.03 139 ILE A CA 1
ATOM 1118 C C . ILE A 1 139 ? -21.562 -24.440 14.271 1.00 56.03 139 ILE A C 1
ATOM 1120 O O . ILE A 1 139 ? -21.052 -23.856 15.226 1.00 56.03 139 ILE A O 1
ATOM 1124 N N . THR A 1 140 ? -22.850 -24.783 14.249 1.00 52.28 140 THR A N 1
ATOM 1125 C CA . THR A 1 140 ? -23.838 -24.528 15.301 1.00 52.28 140 THR A CA 1
ATOM 1126 C C . THR A 1 140 ? -23.979 -25.745 16.218 1.00 52.28 140 THR A C 1
ATOM 1128 O O . THR A 1 140 ? -24.336 -26.837 15.780 1.00 52.28 140 THR A O 1
ATOM 1131 N N . LYS A 1 141 ? -23.753 -25.567 17.523 1.00 56.25 141 LYS A N 1
ATOM 1132 C CA . LYS A 1 141 ? -24.233 -26.493 18.560 1.00 56.25 141 LYS A CA 1
ATOM 1133 C C . LYS A 1 141 ? -25.021 -25.691 19.577 1.00 56.25 141 LYS A C 1
ATOM 1135 O O . LYS A 1 141 ? -24.418 -24.994 20.371 1.00 56.25 141 LYS A O 1
ATOM 1140 N N . ASN A 1 142 ? -26.347 -25.794 19.568 1.00 53.75 142 ASN A N 1
ATOM 1141 C CA . ASN A 1 142 ? -27.182 -25.052 20.512 1.00 53.75 142 ASN A CA 1
ATOM 1142 C C . ASN A 1 142 ? -26.889 -25.501 21.949 1.00 53.75 142 ASN A C 1
ATOM 1144 O O . ASN A 1 142 ? -27.083 -26.665 22.300 1.00 53.75 142 ASN A O 1
ATOM 1148 N N . VAL A 1 143 ? -26.425 -24.572 22.780 1.00 55.72 143 VAL A N 1
ATOM 1149 C CA . VAL A 1 143 ? -26.115 -24.804 24.191 1.00 55.72 143 VAL A CA 1
ATOM 1150 C C . VAL A 1 143 ? -26.776 -23.710 25.026 1.00 55.72 143 VAL A C 1
ATOM 1152 O O . VAL A 1 143 ? -26.697 -22.537 24.676 1.00 55.72 143 VAL A O 1
ATOM 1155 N N . ILE A 1 144 ? -27.416 -24.106 26.132 1.00 52.75 144 ILE A N 1
ATOM 1156 C CA . ILE A 1 144 ? -28.003 -23.199 27.130 1.00 52.75 144 ILE A CA 1
ATOM 1157 C C . ILE A 1 144 ? -26.886 -22.700 28.052 1.00 52.75 144 ILE A C 1
ATOM 1159 O O . ILE A 1 144 ? -26.085 -23.495 28.549 1.00 52.75 144 ILE A O 1
ATOM 1163 N N . VAL A 1 145 ? -26.843 -21.391 28.276 1.00 55.44 145 VAL A N 1
ATOM 1164 C CA . VAL A 1 145 ? -25.706 -20.671 28.861 1.00 55.44 145 VAL A CA 1
ATOM 1165 C C . VAL A 1 145 ? -26.048 -20.096 30.250 1.00 55.44 145 VAL A C 1
ATOM 1167 O O . VAL A 1 145 ? -27.195 -19.745 30.506 1.00 55.44 145 VAL A O 1
ATOM 1170 N N . SER A 1 146 ? -25.050 -20.028 31.144 1.00 55.94 146 SER A N 1
ATOM 1171 C CA . SER A 1 146 ? -25.099 -19.436 32.500 1.00 55.94 146 SER A CA 1
ATOM 1172 C C . SER A 1 146 ? -24.943 -17.899 32.493 1.00 55.94 146 SER A C 1
ATOM 1174 O O . SER A 1 146 ? -24.340 -17.360 31.572 1.00 55.94 146 SER A O 1
ATOM 1176 N N . GLU A 1 147 ? -25.396 -17.194 33.541 1.00 57.91 147 GLU A N 1
ATOM 1177 C CA . GLU A 1 147 ? -25.387 -15.713 33.655 1.00 57.91 147 GLU A CA 1
ATOM 1178 C C . GLU A 1 147 ? -23.991 -15.051 33.560 1.00 57.91 147 GLU A C 1
ATOM 1180 O O . GLU A 1 147 ? -23.886 -13.870 33.240 1.00 57.91 147 GLU A O 1
ATOM 1185 N N . GLU A 1 148 ? -22.908 -15.791 33.819 1.00 66.19 148 GLU A N 1
ATOM 1186 C CA . GLU A 1 148 ? -21.526 -15.267 33.839 1.00 66.19 148 GLU A CA 1
ATOM 1187 C C . GLU A 1 148 ? -20.862 -15.188 32.452 1.00 66.19 148 GLU A C 1
ATOM 1189 O O . GLU A 1 148 ? -19.757 -14.644 32.313 1.00 66.19 148 GLU A O 1
ATOM 1194 N N . LEU A 1 149 ? -21.529 -15.734 31.431 1.00 74.06 149 LEU A N 1
ATOM 1195 C CA . LEU A 1 149 ? -21.045 -15.816 30.061 1.00 74.06 149 LEU A CA 1
ATOM 1196 C C . LEU A 1 149 ? -21.804 -14.842 29.166 1.00 74.06 149 LEU A C 1
ATOM 1198 O O . LEU A 1 149 ? -23.033 -14.836 29.130 1.00 74.06 149 LEU A O 1
ATOM 1202 N N . GLN A 1 150 ? -21.058 -14.069 28.380 1.00 84.38 150 GLN A N 1
ATOM 1203 C CA . GLN A 1 150 ? -21.626 -13.151 27.400 1.00 84.38 150 GLN A CA 1
ATOM 1204 C C . GLN A 1 150 ? -21.252 -13.607 25.989 1.00 84.38 150 GLN A C 1
ATOM 1206 O O . GLN A 1 150 ? -20.077 -13.585 25.618 1.00 84.38 150 GLN A O 1
ATOM 1211 N N . TYR A 1 151 ? -22.251 -14.042 25.218 1.00 85.38 151 TYR A N 1
ATOM 1212 C CA . TYR A 1 151 ? -22.088 -14.467 23.830 1.00 85.38 151 TYR A CA 1
ATOM 1213 C C . TYR A 1 151 ? -22.555 -13.373 22.873 1.00 85.38 151 TYR A C 1
ATOM 1215 O O . TYR A 1 151 ? -23.647 -12.821 23.035 1.00 85.38 151 TYR A O 1
ATOM 1223 N N . TYR A 1 152 ? -21.732 -13.077 21.871 1.00 86.69 152 TYR A N 1
ATOM 1224 C CA . TYR A 1 152 ? -22.050 -12.086 20.858 1.00 86.69 152 TYR A CA 1
ATOM 1225 C C . TYR A 1 152 ? -21.777 -12.603 19.449 1.00 86.69 152 TYR A C 1
ATOM 1227 O O . TYR A 1 152 ? -20.685 -13.097 19.173 1.00 86.69 152 TYR A O 1
ATOM 1235 N N . GLU A 1 153 ? -22.735 -12.418 18.548 1.00 85.38 153 GLU A N 1
ATOM 1236 C CA . GLU A 1 153 ? -22.577 -12.688 17.116 1.00 85.38 153 GLU A CA 1
ATOM 1237 C C . GLU A 1 153 ? -22.281 -11.391 16.367 1.00 85.38 153 GLU A C 1
ATOM 1239 O O . GLU A 1 153 ? -22.875 -10.349 16.666 1.00 85.38 153 GLU A O 1
ATOM 1244 N N . ASP A 1 154 ? -21.362 -11.445 15.404 1.00 80.56 154 ASP A N 1
ATOM 1245 C CA . ASP A 1 154 ? -21.139 -10.316 14.511 1.00 80.56 154 ASP A CA 1
ATOM 1246 C C . ASP A 1 154 ? -22.243 -10.260 13.447 1.00 80.56 154 ASP A C 1
ATOM 1248 O O . ASP A 1 154 ? -22.458 -11.193 12.679 1.00 80.56 154 ASP A O 1
ATOM 1252 N N . SER A 1 155 ? -22.948 -9.135 13.411 1.00 68.81 155 SER A N 1
ATOM 1253 C CA . SER A 1 155 ? -24.072 -8.867 12.513 1.00 68.81 155 SER A CA 1
ATOM 1254 C C . SER A 1 155 ? -23.729 -7.934 11.347 1.00 68.81 155 SER A C 1
ATOM 1256 O O . SER A 1 155 ? -24.594 -7.629 10.524 1.00 68.81 155 SER A O 1
ATOM 1258 N N . CYS A 1 156 ? -22.482 -7.473 11.258 1.00 66.44 156 CYS A N 1
ATOM 1259 C CA . CYS A 1 156 ? -22.002 -6.578 10.207 1.00 66.44 156 CYS A CA 1
ATOM 1260 C C . CYS A 1 156 ? -21.542 -7.318 8.935 1.00 66.44 156 CYS A C 1
ATOM 1262 O O . CYS A 1 156 ? -21.152 -6.665 7.970 1.00 66.44 156 CYS A O 1
ATOM 1264 N N . PHE A 1 157 ? -21.599 -8.654 8.908 1.00 52.06 157 PHE A N 1
ATOM 1265 C CA . PHE A 1 157 ? -21.045 -9.476 7.825 1.00 52.06 157 PHE A CA 1
ATOM 1266 C C . PHE A 1 157 ? -22.008 -9.712 6.636 1.00 52.06 157 PHE A C 1
ATOM 1268 O O . PHE A 1 157 ? -21.542 -9.938 5.527 1.00 52.06 157 PHE A O 1
ATOM 1275 N N . ASP A 1 158 ? -23.331 -9.552 6.812 1.00 43.09 158 ASP A N 1
ATOM 1276 C CA . ASP A 1 158 ? -24.333 -10.001 5.815 1.00 43.09 158 ASP A CA 1
ATOM 1277 C C . ASP A 1 158 ? -25.167 -8.907 5.120 1.00 43.09 158 ASP A C 1
ATOM 1279 O O . ASP A 1 158 ? -26.088 -9.219 4.362 1.00 43.09 158 ASP A O 1
ATOM 1283 N N . LYS A 1 159 ? -24.902 -7.614 5.338 1.00 33.69 159 LYS A N 1
ATOM 1284 C CA . LYS A 1 159 ? -25.707 -6.563 4.690 1.00 33.69 159 LYS A CA 1
ATOM 1285 C C . LYS A 1 159 ? -25.016 -5.997 3.448 1.00 33.69 159 LYS A C 1
ATOM 1287 O O . LYS A 1 159 ? -24.076 -5.215 3.603 1.00 33.69 159 LYS A O 1
ATOM 1292 N N . PRO A 1 160 ? -25.489 -6.309 2.220 1.00 30.09 160 PRO A N 1
ATOM 1293 C CA . PRO A 1 160 ? -25.199 -5.454 1.080 1.00 30.09 160 PRO A CA 1
ATOM 1294 C C . PRO A 1 160 ? -25.686 -4.043 1.413 1.00 30.09 160 PRO A C 1
ATOM 1296 O O . PRO A 1 160 ? -26.722 -3.861 2.052 1.00 30.09 160 PRO A O 1
ATOM 1299 N N . SER A 1 161 ? -24.884 -3.058 1.029 1.00 31.20 161 SER A N 1
ATOM 1300 C CA . SER A 1 161 ? -25.086 -1.640 1.297 1.00 31.20 161 SER A CA 1
ATOM 1301 C C . SER A 1 161 ? -26.466 -1.155 0.838 1.00 31.20 161 SER A C 1
ATOM 1303 O O . SER A 1 161 ? -26.640 -0.765 -0.315 1.00 31.20 161 SER A O 1
ATOM 1305 N N . GLU A 1 162 ? -27.427 -1.140 1.752 1.00 29.52 162 GLU A N 1
ATOM 1306 C CA . GLU A 1 162 ? -28.567 -0.234 1.706 1.00 29.52 162 GLU A CA 1
ATOM 1307 C C . GLU A 1 162 ? -28.303 0.854 2.742 1.00 29.52 162 GLU A C 1
ATOM 1309 O O . GLU A 1 162 ? -28.333 0.617 3.951 1.00 29.52 162 GLU A O 1
ATOM 1314 N N . GLU A 1 163 ? -27.963 2.040 2.246 1.00 29.80 163 GLU A N 1
ATOM 1315 C CA . GLU A 1 163 ? -27.857 3.256 3.040 1.00 29.80 163 GLU A CA 1
ATOM 1316 C C . GLU A 1 163 ? -29.219 3.596 3.665 1.00 29.80 163 GLU A C 1
ATOM 1318 O O . GLU A 1 163 ? -30.200 3.772 2.939 1.00 29.80 163 GLU A O 1
ATOM 1323 N N . PRO A 1 164 ? -29.305 3.797 4.989 1.00 31.39 164 PRO A N 1
ATOM 1324 C CA . PRO A 1 164 ? -30.303 4.675 5.559 1.00 31.39 164 PRO A CA 1
ATOM 1325 C C . PRO A 1 164 ? -29.751 6.100 5.493 1.00 31.39 164 PRO A C 1
ATOM 1327 O O . PRO A 1 164 ? -28.758 6.443 6.137 1.00 31.39 164 PRO A O 1
ATOM 1330 N N . SER A 1 165 ? -30.425 6.908 4.687 1.00 38.72 165 SER A N 1
ATOM 1331 C CA . SER A 1 165 ? -30.308 8.358 4.593 1.00 38.72 165 SER A CA 1
ATOM 1332 C C . SER A 1 165 ? -30.300 9.053 5.965 1.00 38.72 165 SER A C 1
ATOM 1334 O O . SER A 1 165 ? -31.106 8.728 6.837 1.00 38.72 165 SER A O 1
ATOM 1336 N N . ASP A 1 166 ? -29.441 10.071 6.070 1.00 37.72 166 ASP A N 1
ATOM 1337 C CA . ASP A 1 166 ? -29.417 11.152 7.068 1.00 37.72 166 ASP A CA 1
ATOM 1338 C C . ASP A 1 166 ? -28.839 10.867 8.469 1.00 37.72 166 ASP A C 1
ATOM 1340 O O . ASP A 1 166 ? -29.476 11.117 9.490 1.00 37.72 166 ASP A O 1
ATOM 1344 N N . ILE A 1 167 ? -27.552 10.499 8.525 1.00 31.53 167 ILE A N 1
ATOM 1345 C CA . ILE A 1 167 ? -26.623 10.928 9.593 1.00 31.53 167 ILE A CA 1
ATOM 1346 C C . ILE A 1 167 ? -25.272 11.252 8.924 1.00 31.53 167 ILE A C 1
ATOM 1348 O O . ILE A 1 167 ? -24.795 10.418 8.154 1.00 31.53 167 ILE A O 1
ATOM 1352 N N . PRO A 1 168 ? -24.617 12.408 9.166 1.00 31.44 168 PRO A N 1
ATOM 1353 C CA . PRO A 1 168 ? -23.348 12.729 8.511 1.00 31.44 168 PRO A CA 1
ATOM 1354 C C . PRO A 1 168 ? -22.256 11.731 8.929 1.00 31.44 168 PRO A C 1
ATOM 1356 O O . PRO A 1 168 ? -21.728 11.797 10.041 1.00 31.44 168 PRO A O 1
ATOM 1359 N N . LEU A 1 169 ? -21.912 10.784 8.050 1.00 35.94 169 LEU A N 1
ATOM 1360 C CA . LEU A 1 169 ? -20.703 9.979 8.200 1.00 35.94 169 LEU A CA 1
ATOM 1361 C C . LEU A 1 169 ? -19.489 10.897 8.026 1.00 35.94 169 LEU A C 1
ATOM 1363 O O . LEU A 1 169 ? -19.368 11.600 7.024 1.00 35.94 169 LEU A O 1
ATOM 1367 N N . ALA A 1 170 ? -18.567 10.873 8.989 1.00 39.06 170 ALA A N 1
ATOM 1368 C CA . ALA A 1 170 ? -17.245 11.458 8.803 1.00 39.06 170 ALA A CA 1
ATOM 1369 C C . ALA A 1 170 ? -16.591 10.831 7.559 1.00 39.06 170 ALA A C 1
ATOM 1371 O O . ALA A 1 170 ? -16.482 9.603 7.477 1.00 39.06 170 ALA A O 1
ATOM 1372 N N . MET A 1 171 ? -16.197 11.673 6.597 1.00 40.69 171 MET A N 1
ATOM 1373 C CA . MET A 1 171 ? -15.545 11.236 5.362 1.00 40.69 171 MET A CA 1
ATOM 1374 C C . MET A 1 171 ? -14.239 10.481 5.681 1.00 40.69 171 MET A C 1
ATOM 1376 O O . MET A 1 171 ? -13.525 10.874 6.608 1.00 40.69 171 MET A O 1
ATOM 1380 N N . PRO A 1 172 ? -13.901 9.414 4.931 1.00 46.34 172 PRO A N 1
ATOM 1381 C CA . PRO A 1 172 ? -12.595 8.763 5.013 1.00 46.34 172 PRO A CA 1
ATOM 1382 C C . PRO A 1 172 ? -11.465 9.788 4.869 1.00 46.34 172 PRO A C 1
ATOM 1384 O O . PRO A 1 172 ? -11.552 10.667 4.015 1.00 46.34 172 PRO A O 1
ATOM 1387 N N . VAL A 1 173 ? -10.383 9.651 5.645 1.00 44.06 173 VAL A N 1
ATOM 1388 C CA . VAL A 1 173 ? -9.224 10.571 5.619 1.00 44.06 173 VAL A CA 1
ATOM 1389 C C . VAL A 1 173 ? -8.645 10.727 4.199 1.00 44.06 173 VAL A C 1
ATOM 1391 O O . VAL A 1 173 ? -8.263 11.822 3.806 1.00 44.06 173 VAL A O 1
ATOM 1394 N N . SER A 1 174 ? -8.697 9.674 3.376 1.00 44.44 174 SER A N 1
ATOM 1395 C CA . SER A 1 174 ? -8.285 9.698 1.962 1.00 44.44 174 SER A CA 1
ATOM 1396 C C . SER A 1 174 ? -9.174 10.548 1.041 1.00 44.44 174 SER A C 1
ATOM 1398 O O . SER A 1 174 ? -8.748 10.910 -0.048 1.00 44.44 174 SER A O 1
ATOM 1400 N N . GLN A 1 175 ? -10.395 10.892 1.457 1.00 55.06 175 GLN A N 1
ATOM 1401 C CA . GLN A 1 175 ? -11.307 11.780 0.723 1.00 55.06 175 GLN A CA 1
ATOM 1402 C C . GLN A 1 175 ? -11.275 13.222 1.248 1.00 55.06 175 GLN A C 1
ATOM 1404 O O . GLN A 1 175 ? -11.833 14.121 0.619 1.00 55.06 175 GLN A O 1
ATOM 1409 N N . VAL A 1 176 ? -10.606 13.459 2.384 1.00 65.12 176 VAL A N 1
ATOM 1410 C CA . VAL A 1 176 ? -10.500 14.787 2.999 1.00 65.12 176 VAL A CA 1
ATOM 1411 C C . VAL A 1 176 ? -9.697 15.736 2.111 1.00 65.12 176 VAL A C 1
ATOM 1413 O O . VAL A 1 176 ? -10.029 16.914 2.059 1.00 65.12 176 VAL A O 1
ATOM 1416 N N . ARG A 1 177 ? -8.720 15.246 1.335 1.00 70.38 177 ARG A N 1
ATOM 1417 C CA . ARG A 1 177 ? -7.938 16.062 0.388 1.00 70.38 177 ARG A CA 1
ATOM 1418 C C . ARG A 1 177 ? -8.822 16.866 -0.574 1.00 70.38 177 ARG A C 1
ATOM 1420 O O . ARG A 1 177 ? -8.610 18.064 -0.740 1.00 70.38 177 ARG A O 1
ATOM 1427 N N . ASN A 1 178 ? -9.893 16.265 -1.096 1.00 71.88 178 ASN A N 1
ATOM 1428 C CA . ASN A 1 178 ? -10.830 16.928 -2.016 1.00 71.88 178 ASN A CA 1
ATOM 1429 C C . ASN A 1 178 ? -11.694 18.014 -1.352 1.00 71.88 178 ASN A C 1
ATOM 1431 O O . ASN A 1 178 ? -12.443 18.737 -2.018 1.00 71.88 178 ASN A O 1
ATOM 1435 N N . CYS A 1 179 ? -11.622 18.116 -0.029 1.00 74.56 179 CYS A N 1
ATOM 1436 C CA . CYS A 1 179 ? -12.242 19.169 0.754 1.00 74.56 179 CYS A CA 1
ATOM 1437 C C . CYS A 1 179 ? -11.328 20.382 0.937 1.00 74.56 179 CYS A C 1
ATOM 1439 O O . CYS A 1 179 ? -11.764 21.356 1.547 1.00 74.56 179 CYS A O 1
ATOM 1441 N N . PHE A 1 180 ? -10.099 20.355 0.418 1.00 80.69 180 PHE A N 1
ATOM 1442 C CA . PHE A 1 180 ? -9.151 21.459 0.489 1.00 80.69 180 PHE A CA 1
ATOM 1443 C C . PHE A 1 180 ? -8.761 21.935 -0.914 1.00 80.69 180 PHE A C 1
ATOM 1445 O O . PHE A 1 180 ? -8.841 21.197 -1.891 1.00 80.69 180 PHE A O 1
ATOM 1452 N N . ALA A 1 181 ? -8.418 23.212 -1.029 1.00 79.75 181 ALA A N 1
ATOM 1453 C CA . ALA A 1 181 ? -7.750 23.781 -2.190 1.00 79.75 181 ALA A CA 1
ATOM 1454 C C . ALA A 1 181 ? -6.262 23.901 -1.858 1.00 79.75 181 ALA A C 1
ATOM 1456 O O . ALA A 1 181 ? -5.929 24.481 -0.821 1.00 79.75 181 ALA A O 1
ATOM 1457 N N . LYS A 1 182 ? -5.391 23.346 -2.703 1.00 83.00 182 LYS A N 1
ATOM 1458 C CA . LYS A 1 182 ? -3.937 23.381 -2.505 1.00 83.00 182 LYS A CA 1
ATOM 1459 C C . LYS A 1 182 ? -3.351 24.661 -3.104 1.00 83.00 182 LYS A C 1
ATOM 1461 O O . LYS A 1 182 ? -3.844 25.210 -4.084 1.00 83.00 182 LYS A O 1
ATOM 1466 N N . THR A 1 183 ? -2.297 25.173 -2.493 1.00 81.69 183 THR A N 1
ATOM 1467 C CA . THR A 1 183 ? -1.420 26.207 -3.043 1.00 81.69 183 THR A CA 1
ATOM 1468 C C . THR A 1 183 ? -0.004 25.822 -2.648 1.00 81.69 183 THR A C 1
ATOM 1470 O O . THR A 1 183 ? 0.344 25.880 -1.469 1.00 81.69 183 THR A O 1
ATOM 1473 N N . ARG A 1 184 ? 0.790 25.353 -3.613 1.00 76.19 184 ARG A N 1
ATOM 1474 C CA . ARG A 1 184 ? 2.176 24.936 -3.361 1.00 76.19 184 ARG A CA 1
ATOM 1475 C C . ARG A 1 184 ? 3.085 26.129 -3.094 1.00 76.19 184 ARG A C 1
ATOM 1477 O O . ARG A 1 184 ? 2.800 27.248 -3.525 1.00 76.19 184 ARG A O 1
ATOM 1484 N N . PHE A 1 185 ? 4.196 25.834 -2.430 1.00 80.50 185 PHE A N 1
ATOM 1485 C CA . PHE A 1 185 ? 5.258 26.777 -2.112 1.00 80.50 185 PHE A CA 1
ATOM 1486 C C . PHE A 1 185 ? 4.716 28.030 -1.432 1.00 80.50 185 PHE A C 1
ATOM 1488 O O . PHE A 1 185 ? 4.989 29.150 -1.866 1.00 80.50 185 PHE A O 1
ATOM 1495 N N . ALA A 1 186 ? 3.850 27.846 -0.437 1.00 82.75 186 ALA A N 1
ATOM 1496 C CA . ALA A 1 186 ? 3.096 28.928 0.169 1.00 82.75 186 ALA A CA 1
ATOM 1497 C C . ALA A 1 186 ? 2.825 28.697 1.657 1.00 82.75 186 ALA A C 1
ATOM 1499 O O . ALA A 1 186 ? 2.442 27.610 2.085 1.00 82.75 186 ALA A O 1
ATOM 1500 N N . THR A 1 187 ? 2.910 29.788 2.419 1.00 87.38 187 THR A N 1
ATOM 1501 C CA . THR A 1 187 ? 2.624 29.833 3.857 1.00 87.38 187 THR A CA 1
ATOM 1502 C C . THR A 1 187 ? 1.827 31.083 4.240 1.00 87.38 187 THR A C 1
ATOM 1504 O O . THR A 1 187 ? 1.629 31.987 3.422 1.00 87.38 187 THR A O 1
ATOM 1507 N N . LEU A 1 188 ? 1.369 31.156 5.495 1.00 82.44 188 LEU A N 1
ATOM 1508 C CA . LEU A 1 188 ? 0.714 32.338 6.064 1.00 82.44 188 LEU A CA 1
ATOM 1509 C C . LEU A 1 188 ? 1.636 33.066 7.042 1.00 82.44 188 LEU A C 1
ATOM 1511 O O . LEU A 1 188 ? 1.965 32.564 8.116 1.00 82.44 188 LEU A O 1
ATOM 1515 N N . GLN A 1 189 ? 1.985 34.309 6.718 1.00 78.50 189 GLN A N 1
ATOM 1516 C CA . GLN A 1 189 ? 2.834 35.128 7.575 1.00 78.50 189 GLN A CA 1
ATOM 1517 C C . GLN A 1 189 ? 2.069 35.678 8.793 1.00 78.50 189 GLN A C 1
ATOM 1519 O O . GLN A 1 189 ? 0.996 36.275 8.666 1.00 78.50 189 GLN A O 1
ATOM 1524 N N . GLY A 1 190 ? 2.660 35.539 9.987 1.00 63.97 190 GLY A N 1
ATOM 1525 C CA . GLY A 1 190 ? 2.169 36.173 11.220 1.00 63.97 190 GLY A CA 1
ATOM 1526 C C . GLY A 1 190 ? 0.870 35.578 11.772 1.00 63.97 190 GLY A C 1
ATOM 1527 O O . GLY A 1 190 ? 0.116 36.277 12.450 1.00 63.97 190 GLY A O 1
ATOM 1528 N N . VAL A 1 191 ? 0.585 34.314 11.457 1.00 66.50 191 VAL A N 1
ATOM 1529 C CA . VAL A 1 191 ? -0.592 33.590 11.944 1.00 66.50 191 VAL A CA 1
ATOM 1530 C C . VAL A 1 191 ? -0.193 32.650 13.079 1.00 66.50 191 VAL A C 1
ATOM 1532 O O . VAL A 1 191 ? 0.818 31.959 13.001 1.00 66.50 191 VAL A O 1
ATOM 1535 N N . VAL A 1 192 ? -0.998 32.631 14.142 1.00 62.25 192 VAL A N 1
ATOM 1536 C CA . VAL A 1 192 ? -0.862 31.680 15.251 1.00 62.25 192 VAL A CA 1
ATOM 1537 C C . VAL A 1 192 ? -1.785 30.495 14.972 1.00 62.25 192 VAL A C 1
ATOM 1539 O O . VAL A 1 192 ? -2.961 30.674 14.651 1.00 62.25 192 VAL A O 1
ATOM 1542 N N . GLY A 1 193 ? -1.244 29.285 15.064 1.00 76.94 193 GLY A N 1
ATOM 1543 C CA . GLY A 1 193 ? -1.957 28.041 14.792 1.00 76.94 193 GLY A CA 1
ATOM 1544 C C . GLY A 1 193 ? -1.526 26.927 15.739 1.00 76.94 193 GLY A C 1
ATOM 1545 O O . GLY A 1 193 ? -0.609 27.100 16.544 1.00 76.94 193 GLY A O 1
ATOM 1546 N N . LYS A 1 194 ? -2.197 25.778 15.647 1.00 76.38 194 LYS A N 1
ATOM 1547 C CA . LYS A 1 194 ? -1.748 24.550 16.315 1.00 76.38 194 LYS A CA 1
ATOM 1548 C C . LYS A 1 194 ? -0.720 23.861 15.428 1.00 76.38 194 LYS A C 1
ATOM 1550 O O . LYS A 1 194 ? -0.967 23.706 14.235 1.00 76.38 194 LYS A O 1
ATOM 1555 N N . VAL A 1 195 ? 0.398 23.457 16.021 1.00 79.62 195 VAL A N 1
ATOM 1556 C CA . VAL A 1 195 ? 1.510 22.801 15.327 1.00 79.62 195 VAL A CA 1
ATOM 1557 C C . VAL A 1 195 ? 1.521 21.320 15.683 1.00 79.62 195 VAL A C 1
ATOM 1559 O O . VAL A 1 195 ? 1.351 20.959 16.849 1.00 79.62 195 VAL A O 1
ATOM 1562 N N . TYR A 1 196 ? 1.720 20.483 14.676 1.00 74.81 196 TYR A N 1
ATOM 1563 C CA . TYR A 1 196 ? 1.857 19.042 14.790 1.00 74.81 196 TYR A CA 1
ATOM 1564 C C . TYR A 1 196 ? 3.134 18.616 14.075 1.00 74.81 196 TYR A C 1
ATOM 1566 O O . TYR A 1 196 ? 3.315 18.915 12.898 1.00 74.81 196 TYR A O 1
ATOM 1574 N N . ASP A 1 197 ? 3.983 17.869 14.768 1.00 76.38 197 ASP A N 1
ATOM 1575 C CA . ASP A 1 197 ? 5.226 17.339 14.211 1.00 76.38 197 ASP A CA 1
ATOM 1576 C C . ASP A 1 197 ? 5.081 15.849 13.898 1.00 76.38 197 ASP A C 1
ATOM 1578 O O . ASP A 1 197 ? 4.354 15.128 14.589 1.00 76.38 197 ASP A O 1
ATOM 1582 N N . ARG A 1 198 ? 5.853 15.358 12.920 1.00 71.56 198 ARG A N 1
ATOM 1583 C CA . ARG A 1 198 ? 5.885 13.940 12.508 1.00 71.56 198 ARG A CA 1
ATOM 1584 C C . ARG A 1 198 ? 4.510 13.412 12.080 1.00 71.56 198 ARG A C 1
ATOM 1586 O O . ARG A 1 198 ? 4.162 12.269 12.380 1.00 71.56 198 ARG A O 1
ATOM 1593 N N . ILE A 1 199 ? 3.757 14.233 11.360 1.00 62.59 199 ILE A N 1
ATOM 1594 C CA . ILE A 1 199 ? 2.398 13.957 10.888 1.00 62.59 199 ILE A CA 1
ATOM 1595 C C . ILE A 1 199 ? 2.386 13.804 9.361 1.00 62.59 199 ILE A C 1
ATOM 1597 O O . ILE A 1 199 ? 3.173 14.447 8.664 1.00 62.59 199 ILE A O 1
ATOM 1601 N N . SER A 1 200 ? 1.528 12.932 8.825 1.00 68.62 200 SER A N 1
ATOM 1602 C CA . SER A 1 200 ? 1.333 12.835 7.373 1.00 68.62 200 SER A CA 1
ATOM 1603 C C . SER A 1 200 ? 0.495 14.013 6.865 1.00 68.62 200 SER A C 1
ATOM 1605 O O . SER A 1 200 ? -0.254 14.631 7.627 1.00 68.62 200 SER A O 1
ATOM 1607 N N . LEU A 1 201 ? 0.574 14.316 5.569 1.00 72.31 201 LEU A N 1
ATOM 1608 C CA . LEU A 1 201 ? -0.293 15.323 4.956 1.00 72.31 201 LEU A CA 1
ATOM 1609 C C . LEU A 1 201 ? -1.779 14.988 5.173 1.00 72.31 201 LEU A C 1
ATOM 1611 O O . LEU A 1 201 ? -2.564 15.843 5.572 1.00 72.31 201 LEU A O 1
ATOM 1615 N N . ASN A 1 202 ? -2.168 13.733 4.958 1.00 71.06 202 ASN A N 1
ATOM 1616 C CA . ASN A 1 202 ? -3.555 13.294 5.106 1.00 71.06 202 ASN A CA 1
ATOM 1617 C C . ASN A 1 202 ? -4.063 13.447 6.544 1.00 71.06 202 ASN A C 1
ATOM 1619 O O . ASN A 1 202 ? -5.175 13.933 6.756 1.00 71.06 202 ASN A O 1
ATOM 1623 N N . ASP A 1 203 ? -3.233 13.105 7.530 1.00 71.44 203 ASP A N 1
ATOM 1624 C CA . ASP A 1 203 ? -3.567 13.308 8.939 1.00 71.44 203 ASP A CA 1
ATOM 1625 C C . ASP A 1 203 ? -3.641 14.803 9.275 1.00 71.44 203 ASP A C 1
ATOM 1627 O O . ASP A 1 203 ? -4.573 15.224 9.948 1.00 71.44 203 ASP A O 1
ATOM 1631 N N . CYS A 1 204 ? -2.736 15.630 8.742 1.00 80.06 204 CYS A N 1
ATOM 1632 C CA . CYS A 1 204 ? -2.776 17.090 8.884 1.00 80.06 204 CYS A CA 1
ATOM 1633 C C . CYS A 1 204 ? -4.099 17.689 8.372 1.00 80.06 204 CYS A C 1
ATOM 1635 O O . CYS A 1 204 ? -4.750 18.487 9.057 1.00 80.06 204 CYS A O 1
ATOM 1637 N N . LEU A 1 205 ? -4.543 17.266 7.184 1.00 82.56 205 LEU A N 1
ATOM 1638 C CA . LEU A 1 205 ? -5.830 17.683 6.623 1.00 82.56 205 LEU A CA 1
ATOM 1639 C C . LEU A 1 205 ? -7.007 17.125 7.427 1.00 82.56 205 LEU A C 1
ATOM 1641 O O . LEU A 1 205 ? -7.994 17.834 7.627 1.00 82.56 205 LEU A O 1
ATOM 1645 N N . GLY A 1 206 ? -6.899 15.894 7.929 1.00 78.00 206 GLY A N 1
ATOM 1646 C CA . GLY A 1 206 ? -7.880 15.271 8.816 1.00 78.00 206 GLY A CA 1
ATOM 1647 C C . GLY A 1 206 ? -8.047 16.021 10.139 1.00 78.00 206 GLY A C 1
ATOM 1648 O O . GLY A 1 206 ? -9.179 16.280 10.557 1.00 78.00 206 GLY A O 1
ATOM 1649 N N . GLU A 1 207 ? -6.941 16.433 10.758 1.00 80.69 207 GLU A N 1
ATOM 1650 C CA . GLU A 1 207 ? -6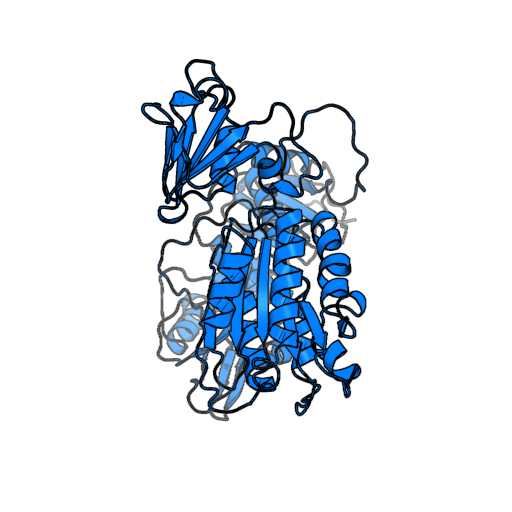.924 17.269 11.961 1.00 80.69 207 GLU A CA 1
ATOM 1651 C C . GLU A 1 207 ? -7.638 18.596 11.692 1.00 80.69 207 GLU A C 1
ATOM 1653 O O . GLU A 1 207 ? -8.554 18.961 12.426 1.00 80.69 207 GLU A O 1
ATOM 1658 N N . CYS A 1 208 ? -7.327 19.286 10.590 1.00 81.00 208 CYS A N 1
ATOM 1659 C CA . CYS A 1 208 ? -8.053 20.506 10.223 1.00 81.00 208 CYS A CA 1
ATOM 1660 C C . CYS A 1 208 ? -9.534 20.241 9.874 1.00 81.00 208 CYS A C 1
ATOM 1662 O O . CYS A 1 208 ? -10.419 21.050 10.166 1.00 81.00 208 CYS A O 1
ATOM 1664 N N . TRP A 1 209 ? -9.859 19.110 9.253 1.00 80.81 209 TRP A N 1
ATOM 1665 C CA . TRP A 1 209 ? -11.232 18.797 8.867 1.00 80.81 209 TRP A CA 1
ATOM 1666 C C . TRP A 1 209 ? -12.144 18.599 10.080 1.00 80.81 209 TRP A C 1
ATOM 1668 O O . TRP A 1 209 ? -13.198 19.238 10.147 1.00 80.81 209 TRP A O 1
ATOM 1678 N N . ASN A 1 210 ? -11.699 17.778 11.035 1.00 76.94 210 ASN A N 1
ATOM 1679 C CA . ASN A 1 210 ? -12.441 17.387 12.240 1.00 76.94 210 ASN A CA 1
ATOM 1680 C C . ASN A 1 210 ? -12.420 18.447 13.353 1.00 76.94 210 ASN A C 1
ATOM 1682 O O . ASN A 1 210 ? -13.076 18.293 14.380 1.00 76.94 210 ASN A O 1
ATOM 1686 N N . CYS A 1 211 ? -11.651 19.512 13.158 1.00 73.81 211 CYS A N 1
ATOM 1687 C CA . CYS A 1 211 ? -11.470 20.588 14.111 1.00 73.81 211 CYS A CA 1
ATOM 1688 C C . CYS A 1 211 ? -12.631 21.601 14.059 1.00 73.81 211 CYS A C 1
ATOM 1690 O O . CYS A 1 211 ? -12.575 22.593 13.320 1.00 73.81 211 CYS A O 1
ATOM 1692 N N . GLU A 1 212 ? -13.688 21.346 14.838 1.00 71.31 212 GLU A N 1
ATOM 1693 C CA . GLU A 1 212 ? -14.884 22.205 14.919 1.00 71.31 212 GLU A CA 1
ATOM 1694 C C . GLU A 1 212 ? -14.776 23.317 15.980 1.00 71.31 212 GLU A C 1
ATOM 1696 O O . GLU A 1 212 ? -15.323 24.398 15.772 1.00 71.31 212 GLU A O 1
ATOM 1701 N N . ASP A 1 213 ? -14.014 23.104 17.057 1.00 71.44 213 ASP A N 1
ATOM 1702 C CA . ASP A 1 213 ? -13.941 23.976 18.243 1.00 71.44 213 ASP A CA 1
ATOM 1703 C C . ASP A 1 213 ? -12.503 24.223 18.759 1.00 71.44 213 ASP A C 1
ATOM 1705 O O . ASP A 1 213 ? -12.286 24.661 19.888 1.00 71.44 213 ASP A O 1
ATOM 1709 N N . CYS A 1 214 ? -11.480 23.991 17.933 1.00 71.25 214 CYS A N 1
ATOM 1710 C CA . CYS A 1 214 ? -10.079 24.062 18.372 1.00 71.25 214 CYS A CA 1
ATOM 1711 C C . CYS A 1 214 ? -9.546 25.462 18.697 1.00 71.25 214 CYS A C 1
ATOM 1713 O O . CYS A 1 214 ? -8.461 25.548 19.281 1.00 71.25 214 CYS A O 1
ATOM 1715 N N . PHE A 1 215 ? -10.225 26.523 18.251 1.00 74.81 215 PHE A N 1
ATOM 1716 C CA . PHE A 1 215 ? -9.745 27.905 18.325 1.00 74.81 215 PHE A CA 1
ATOM 1717 C C . PHE A 1 215 ? -10.817 28.832 18.899 1.00 74.81 215 PHE A C 1
ATOM 1719 O O . PHE A 1 215 ? -11.529 29.444 18.113 1.00 74.81 215 PHE A O 1
ATOM 1726 N N . GLU A 1 216 ? -10.942 28.944 20.229 1.00 68.19 216 GLU A N 1
ATOM 1727 C CA . GLU A 1 216 ? -11.899 29.861 20.896 1.00 68.19 216 GLU A CA 1
ATOM 1728 C C . GLU A 1 216 ? -13.247 29.952 20.139 1.00 68.19 216 GLU A C 1
ATOM 1730 O O . GLU A 1 216 ? -13.646 31.022 19.688 1.00 68.19 216 GLU A O 1
ATOM 1735 N N . GLU A 1 217 ? -13.886 28.793 19.910 1.00 59.50 217 GLU A N 1
ATOM 1736 C CA . GLU A 1 217 ? -15.162 28.620 19.175 1.00 59.50 217 GLU A CA 1
ATOM 1737 C C . GLU A 1 217 ? -15.120 28.725 17.632 1.00 59.50 217 GLU A C 1
ATOM 1739 O O . GLU A 1 217 ? -16.159 28.741 16.972 1.00 59.50 217 GLU A O 1
ATOM 1744 N N . ASN A 1 218 ? -13.938 28.733 17.017 1.00 69.00 218 ASN A N 1
ATOM 1745 C CA . ASN A 1 218 ? -13.769 28.732 15.564 1.00 69.00 218 ASN A CA 1
ATOM 1746 C C . ASN A 1 218 ? -13.217 27.402 15.040 1.00 69.00 218 ASN A C 1
ATOM 1748 O O . ASN A 1 218 ? -12.254 26.837 15.567 1.00 69.00 218 ASN A O 1
ATOM 1752 N N . LYS A 1 219 ? -13.783 26.967 13.911 1.00 80.38 219 LYS A N 1
ATOM 1753 C CA . LYS A 1 219 ? -13.309 25.817 13.139 1.00 80.38 219 LYS A CA 1
ATOM 1754 C C . LYS A 1 219 ? -12.027 26.127 12.367 1.00 80.38 219 LYS A C 1
ATOM 1756 O O . LYS A 1 219 ? -11.791 27.273 11.974 1.00 80.38 219 LYS A O 1
ATOM 1761 N N . CYS A 1 220 ? -11.240 25.094 12.077 1.00 84.12 220 CYS A N 1
ATOM 1762 C CA . CYS A 1 220 ? -10.090 25.233 11.184 1.00 84.12 220 CYS A CA 1
ATOM 1763 C C . CYS A 1 220 ? -10.526 25.627 9.760 1.00 84.12 220 CYS A C 1
ATOM 1765 O O . CYS A 1 220 ? -11.540 25.143 9.245 1.00 84.12 220 CYS A O 1
ATOM 1767 N N . GLN A 1 221 ? -9.743 26.507 9.137 1.00 85.56 221 GLN A N 1
ATOM 1768 C CA . GLN A 1 221 ? -9.939 27.008 7.773 1.00 85.56 221 GLN A CA 1
ATOM 1769 C C . GLN A 1 221 ? -8.741 26.724 6.871 1.00 85.56 221 GLN A C 1
ATOM 1771 O O . GLN A 1 221 ? -8.932 26.552 5.672 1.00 85.56 221 GLN A O 1
ATOM 1776 N N . THR A 1 222 ? -7.529 26.661 7.423 1.00 87.38 222 THR A N 1
ATOM 1777 C CA . THR A 1 222 ? -6.309 26.442 6.641 1.00 87.38 222 THR A CA 1
ATOM 1778 C C . THR A 1 222 ? -5.374 25.487 7.371 1.00 87.38 222 THR A C 1
ATOM 1780 O O . THR A 1 222 ? -5.193 25.601 8.584 1.00 87.38 222 THR A O 1
ATOM 1783 N N . ALA A 1 223 ? -4.763 24.578 6.620 1.00 90.12 223 ALA A N 1
ATOM 1784 C CA . ALA A 1 223 ? -3.633 23.763 7.038 1.00 90.12 223 ALA A CA 1
ATOM 1785 C C . ALA A 1 223 ? -2.405 24.128 6.192 1.00 90.12 223 ALA A C 1
ATOM 1787 O O . ALA A 1 223 ? -2.526 24.402 5.003 1.00 90.12 223 ALA A O 1
ATOM 1788 N N . ILE A 1 224 ? -1.229 24.154 6.801 1.00 89.25 224 ILE A N 1
ATOM 1789 C CA . ILE A 1 224 ? 0.057 24.392 6.145 1.00 89.25 224 ILE A CA 1
ATOM 1790 C C . ILE A 1 224 ? 0.905 23.167 6.439 1.00 89.25 224 ILE A C 1
ATOM 1792 O O . ILE A 1 224 ? 1.046 22.794 7.602 1.00 89.25 224 ILE A O 1
ATOM 1796 N N . TYR A 1 225 ? 1.433 22.531 5.403 1.00 88.19 225 TYR A N 1
ATOM 1797 C CA . TYR A 1 225 ? 2.211 21.309 5.535 1.00 88.19 225 TYR A CA 1
ATOM 1798 C C . TYR A 1 225 ? 3.618 21.509 4.989 1.00 88.19 225 TYR A C 1
ATOM 1800 O O . TYR A 1 225 ? 3.772 21.949 3.852 1.00 88.19 225 TYR A O 1
ATOM 1808 N N . TYR A 1 226 ? 4.615 21.174 5.800 1.00 81.12 226 TYR A N 1
ATOM 1809 C CA . TYR A 1 226 ? 6.027 21.168 5.446 1.00 81.12 226 TYR A CA 1
ATOM 1810 C C . TYR A 1 226 ? 6.425 19.727 5.134 1.00 81.12 226 TYR A C 1
ATOM 1812 O O . TYR A 1 226 ? 6.488 18.893 6.041 1.00 81.12 226 TYR A O 1
ATOM 1820 N N . GLU A 1 227 ? 6.624 19.432 3.848 1.00 73.06 227 GLU A N 1
ATOM 1821 C CA . GLU A 1 227 ? 6.780 18.059 3.346 1.00 73.06 227 GLU A CA 1
ATOM 1822 C C . GLU A 1 227 ? 8.060 17.399 3.883 1.00 73.06 227 GLU A C 1
ATOM 1824 O O . GLU A 1 227 ? 7.993 16.292 4.416 1.00 73.06 227 GLU A O 1
ATOM 1829 N N . GLU A 1 228 ? 9.199 18.100 3.847 1.00 72.56 228 GLU A N 1
ATOM 1830 C CA . GLU A 1 228 ? 10.482 17.557 4.328 1.00 72.56 228 GLU A CA 1
ATOM 1831 C C . GLU A 1 228 ? 10.515 17.325 5.844 1.00 72.56 228 GLU A C 1
ATOM 1833 O O . GLU A 1 228 ? 11.045 16.318 6.320 1.00 72.56 228 GLU A O 1
ATOM 1838 N N . ASP A 1 229 ? 9.907 18.231 6.609 1.00 73.94 229 ASP A N 1
ATOM 1839 C CA . ASP A 1 229 ? 9.902 18.169 8.072 1.00 73.94 229 ASP A CA 1
ATOM 1840 C C . ASP A 1 229 ? 8.774 17.283 8.627 1.00 73.94 229 ASP A C 1
ATOM 1842 O O . ASP A 1 229 ? 8.720 17.007 9.832 1.00 73.94 229 ASP A O 1
ATOM 1846 N N . ALA A 1 230 ? 7.855 16.830 7.764 1.00 74.31 230 ALA A N 1
ATOM 1847 C CA . ALA A 1 230 ? 6.602 16.180 8.143 1.00 74.31 230 ALA A CA 1
ATOM 1848 C C . ALA A 1 230 ? 5.870 16.955 9.258 1.00 74.31 230 ALA A C 1
ATOM 1850 O O . ALA A 1 230 ? 5.439 16.380 10.265 1.00 74.31 230 ALA A O 1
ATOM 1851 N N . MET A 1 231 ? 5.779 18.276 9.095 1.00 81.88 231 MET A N 1
ATOM 1852 C CA . MET A 1 231 ? 5.216 19.207 10.075 1.00 81.88 231 MET A CA 1
ATOM 1853 C C . MET A 1 231 ? 3.950 19.860 9.518 1.00 81.88 231 MET A C 1
ATOM 1855 O O . MET A 1 231 ? 3.881 20.239 8.353 1.00 81.88 231 MET A O 1
ATOM 1859 N N . CYS A 1 232 ? 2.938 20.015 10.364 1.00 85.69 232 CYS A N 1
ATOM 1860 C CA . CYS A 1 232 ? 1.652 20.603 10.023 1.00 85.69 232 CYS A CA 1
ATOM 1861 C C . CYS A 1 232 ? 1.324 21.766 10.950 1.00 85.69 232 CYS A C 1
ATOM 1863 O O . CYS A 1 232 ? 1.470 21.667 12.167 1.00 85.69 232 CYS A O 1
ATOM 1865 N N . ILE A 1 233 ? 0.792 22.842 10.385 1.00 87.06 233 ILE A N 1
ATOM 1866 C CA . ILE A 1 233 ? 0.243 23.970 11.126 1.00 87.06 233 ILE A CA 1
ATOM 1867 C C . ILE A 1 233 ? -1.206 24.154 10.691 1.00 87.06 233 ILE A C 1
ATOM 1869 O O . ILE A 1 233 ? -1.466 24.455 9.530 1.00 87.06 233 ILE A O 1
ATOM 1873 N N . ILE A 1 234 ? -2.159 24.012 11.610 1.00 87.81 234 ILE A N 1
ATOM 1874 C CA . ILE A 1 234 ? -3.576 24.284 11.336 1.00 87.81 234 ILE A CA 1
ATOM 1875 C C . ILE A 1 234 ? -4.006 25.598 11.988 1.00 87.81 234 ILE A C 1
ATOM 1877 O O . ILE A 1 234 ? -3.540 25.956 13.074 1.00 87.81 234 ILE A O 1
ATOM 1881 N N . THR A 1 235 ? -4.910 26.329 11.340 1.00 84.19 235 THR A N 1
ATOM 1882 C CA . THR A 1 235 ? -5.391 27.636 11.807 1.00 84.19 235 THR A CA 1
ATOM 1883 C C . THR A 1 235 ? -6.837 27.905 11.378 1.00 84.19 235 THR A C 1
ATOM 1885 O O . THR A 1 235 ? -7.334 27.357 10.391 1.00 84.19 235 THR A O 1
ATOM 1888 N N . ASN A 1 236 ? -7.533 28.773 12.114 1.00 83.88 236 ASN A N 1
ATOM 1889 C CA . ASN A 1 236 ? -8.868 29.276 11.774 1.00 83.88 236 ASN A CA 1
ATOM 1890 C C . ASN A 1 236 ? -8.844 30.446 10.768 1.00 83.88 236 ASN A C 1
ATOM 1892 O O . ASN A 1 236 ? -9.903 30.932 10.373 1.00 83.88 236 ASN A O 1
ATOM 1896 N N . VAL A 1 237 ? -7.665 30.914 10.344 1.00 80.12 237 VAL A N 1
ATOM 1897 C CA . VAL A 1 237 ? -7.526 31.994 9.356 1.00 80.12 237 VAL A CA 1
ATOM 1898 C C . VAL A 1 237 ? -7.704 31.446 7.940 1.00 80.12 237 VAL A C 1
ATOM 1900 O O . VAL A 1 237 ? -7.070 30.462 7.572 1.00 80.12 237 VAL A O 1
ATOM 1903 N N . SER A 1 238 ? -8.545 32.093 7.127 1.00 78.12 238 SER A N 1
ATOM 1904 C CA . SER A 1 238 ? -8.715 31.772 5.700 1.00 78.12 238 SER A CA 1
ATOM 1905 C C . SER A 1 238 ? -7.739 32.573 4.836 1.00 78.12 238 SER A C 1
ATOM 1907 O O . SER A 1 238 ? -7.723 33.807 4.881 1.00 78.12 238 SER A O 1
ATOM 1909 N N . ALA A 1 239 ? -6.984 31.869 3.990 1.00 66.81 239 ALA A N 1
ATOM 1910 C CA . ALA A 1 239 ? -6.053 32.458 3.028 1.00 66.81 239 ALA A CA 1
ATOM 1911 C C . ALA A 1 239 ? -6.743 33.406 2.024 1.00 66.81 239 ALA A C 1
ATOM 1913 O O . ALA A 1 239 ? -6.149 34.399 1.603 1.00 66.81 239 ALA A O 1
ATOM 1914 N N . LYS A 1 240 ? -8.021 33.175 1.686 1.00 62.88 240 LYS A N 1
ATOM 1915 C CA . LYS A 1 240 ? -8.825 34.079 0.839 1.00 62.88 240 LYS A CA 1
ATOM 1916 C C . LYS A 1 240 ? -9.106 35.437 1.472 1.00 62.88 240 LYS A C 1
ATOM 1918 O O . LYS A 1 240 ? -9.183 36.424 0.742 1.00 62.88 240 LYS A O 1
ATOM 1923 N N . ILE A 1 241 ? -9.280 35.494 2.792 1.00 59.06 241 ILE A N 1
ATOM 1924 C CA . ILE A 1 241 ? -9.552 36.746 3.517 1.00 59.06 241 ILE A CA 1
ATOM 1925 C C . ILE A 1 241 ? -8.248 37.528 3.729 1.00 59.06 241 ILE A C 1
ATOM 1927 O O . ILE A 1 241 ? -8.252 38.756 3.706 1.00 59.06 241 ILE A O 1
ATOM 1931 N N . THR A 1 242 ? -7.117 36.830 3.863 1.00 59.09 242 THR A N 1
ATOM 1932 C CA . THR A 1 242 ? -5.794 37.421 4.106 1.00 59.09 242 THR A CA 1
ATOM 1933 C C . THR A 1 242 ? -4.825 37.198 2.942 1.00 59.09 242 THR A C 1
ATOM 1935 O O . THR A 1 242 ? -3.677 36.827 3.175 1.00 59.09 242 THR A O 1
ATOM 1938 N N . ARG A 1 243 ? -5.253 37.418 1.689 1.00 62.78 243 ARG A N 1
ATOM 1939 C CA . ARG A 1 243 ? -4.405 37.202 0.492 1.00 62.78 243 ARG A CA 1
ATOM 1940 C C . ARG A 1 243 ? -3.055 37.923 0.554 1.00 62.78 243 ARG A C 1
ATOM 1942 O O . ARG A 1 243 ? -2.069 37.396 0.065 1.00 62.78 243 ARG A O 1
ATOM 1949 N N . GLU A 1 244 ? -2.997 39.086 1.202 1.00 63.41 244 GLU A N 1
ATOM 1950 C CA . GLU A 1 244 ? -1.764 39.866 1.411 1.00 63.41 244 GLU A CA 1
ATOM 1951 C C . GLU A 1 244 ? -0.752 39.195 2.360 1.00 63.41 244 GLU A C 1
ATOM 1953 O O . GLU A 1 244 ? 0.395 39.625 2.433 1.00 63.41 244 GLU A O 1
ATOM 1958 N N . ARG A 1 245 ? -1.163 38.155 3.099 1.00 69.00 245 ARG A N 1
ATOM 1959 C CA . ARG A 1 245 ? -0.321 37.396 4.041 1.00 69.00 245 ARG A CA 1
ATOM 1960 C C . ARG A 1 245 ? 0.116 36.034 3.508 1.00 69.00 245 ARG A C 1
ATOM 1962 O O . ARG A 1 245 ? 0.852 35.342 4.209 1.00 69.00 245 ARG A O 1
ATOM 1969 N N . VAL A 1 246 ? -0.355 35.636 2.324 1.00 79.38 246 VAL A N 1
ATOM 1970 C CA . VAL A 1 246 ? 0.130 34.431 1.646 1.00 79.38 246 VAL A CA 1
ATOM 1971 C C . VAL A 1 246 ? 1.475 34.775 1.021 1.00 79.38 246 VAL A C 1
ATOM 1973 O O . VAL A 1 246 ? 1.552 35.634 0.143 1.00 79.38 246 VAL A O 1
ATOM 1976 N N . VAL A 1 247 ? 2.535 34.135 1.499 1.00 82.75 247 VAL A N 1
ATOM 1977 C CA . VAL A 1 247 ? 3.907 34.380 1.039 1.00 82.75 247 VAL A CA 1
ATOM 1978 C C . VAL A 1 247 ? 4.440 33.108 0.402 1.00 82.75 247 VAL A C 1
ATOM 1980 O O . VAL A 1 247 ? 4.121 32.017 0.872 1.00 82.75 247 VAL A O 1
ATOM 1983 N N . LYS A 1 248 ? 5.238 33.251 -0.663 1.00 81.38 248 LYS A N 1
ATOM 1984 C CA . LYS A 1 248 ? 5.928 32.112 -1.268 1.00 81.38 248 LYS A CA 1
ATOM 1985 C C . LYS A 1 248 ? 6.977 31.545 -0.309 1.00 81.38 248 LYS A C 1
ATOM 1987 O O . LYS A 1 248 ? 7.785 32.306 0.218 1.00 81.38 248 LYS A O 1
ATOM 1992 N N . GLU A 1 249 ? 6.964 30.236 -0.112 1.00 79.25 249 GLU A N 1
ATOM 1993 C CA . GLU A 1 249 ? 7.914 29.500 0.722 1.00 79.25 249 GLU A CA 1
ATOM 1994 C C . GLU A 1 249 ? 8.111 28.088 0.162 1.00 79.25 249 GLU A C 1
ATOM 1996 O O . GLU A 1 249 ? 7.180 27.295 0.153 1.00 79.25 249 GLU A O 1
ATOM 2001 N N . ASP A 1 250 ? 9.325 27.767 -0.278 1.00 71.19 250 ASP A N 1
ATOM 2002 C CA . ASP A 1 250 ? 9.606 26.582 -1.106 1.00 71.19 250 ASP A CA 1
ATOM 2003 C C . ASP A 1 250 ? 9.421 25.232 -0.383 1.00 71.19 250 ASP A C 1
ATOM 2005 O O . ASP A 1 250 ? 9.335 24.192 -1.027 1.00 71.19 250 ASP A O 1
ATOM 2009 N N . MET A 1 251 ? 9.319 25.239 0.948 1.00 74.50 251 MET A N 1
ATOM 2010 C CA . MET A 1 251 ? 9.263 24.023 1.772 1.00 74.50 251 MET A CA 1
ATOM 2011 C C . MET A 1 251 ? 7.854 23.678 2.258 1.00 74.50 251 MET A C 1
ATOM 2013 O O . MET A 1 251 ? 7.672 22.663 2.933 1.00 74.50 251 MET A O 1
ATOM 2017 N N . SER A 1 252 ? 6.862 24.527 1.971 1.00 84.50 252 SER A N 1
ATOM 2018 C CA . SER A 1 252 ? 5.510 24.386 2.506 1.00 84.50 252 SER A CA 1
ATOM 2019 C C . SER A 1 252 ? 4.427 24.462 1.439 1.00 84.50 252 SER A C 1
ATOM 2021 O O . SER A 1 252 ? 4.536 25.148 0.424 1.00 84.50 252 SER A O 1
ATOM 2023 N N . SER A 1 253 ? 3.342 23.736 1.680 1.00 86.31 253 SER A N 1
ATOM 2024 C CA . SER A 1 253 ? 2.118 23.800 0.891 1.00 86.31 253 SER A CA 1
ATOM 2025 C C . SER A 1 253 ? 0.956 24.223 1.777 1.00 86.31 253 SER A C 1
ATOM 2027 O O . SER A 1 253 ? 0.761 23.692 2.872 1.00 86.31 253 SER A O 1
ATOM 2029 N N . LEU A 1 254 ? 0.151 25.152 1.275 1.00 88.25 254 LEU A N 1
ATOM 2030 C CA . LEU A 1 254 ? -1.043 25.652 1.936 1.00 88.25 254 LEU A CA 1
ATOM 2031 C C . LEU A 1 254 ? -2.278 24.908 1.423 1.00 88.25 254 LEU A C 1
ATOM 2033 O O . LEU A 1 254 ? -2.451 24.714 0.223 1.00 88.25 254 LEU A O 1
ATOM 2037 N N . TYR A 1 255 ? -3.160 24.525 2.338 1.00 88.12 255 TYR A N 1
ATOM 2038 C CA . TYR A 1 255 ? -4.393 23.794 2.077 1.00 88.12 255 TYR A CA 1
ATOM 2039 C C . TYR A 1 255 ? -5.560 24.542 2.716 1.00 88.12 255 TYR A C 1
ATOM 2041 O O . TYR A 1 255 ? -5.716 24.558 3.937 1.00 88.12 255 TYR A O 1
ATOM 2049 N N . GLU A 1 256 ? -6.399 25.174 1.900 1.00 84.50 256 GLU A N 1
ATOM 2050 C CA . GLU A 1 256 ? -7.552 25.942 2.374 1.00 84.50 256 GLU A CA 1
ATOM 2051 C C . GLU A 1 256 ? -8.836 25.114 2.307 1.00 84.50 256 GLU A C 1
ATOM 2053 O O . GLU A 1 256 ? -9.203 24.594 1.253 1.00 84.50 256 GLU A O 1
ATOM 2058 N N . LYS A 1 257 ? -9.563 25.031 3.422 1.00 81.88 257 LYS A N 1
ATOM 2059 C CA . LYS A 1 257 ? -10.818 24.287 3.531 1.00 81.88 257 LYS A CA 1
ATOM 2060 C C . LYS A 1 257 ? -11.863 24.872 2.580 1.00 81.88 257 LYS A C 1
ATOM 2062 O O . LYS A 1 257 ? -12.192 26.061 2.608 1.00 81.88 257 LYS A O 1
ATOM 2067 N N . ARG A 1 258 ? -12.423 24.019 1.731 1.00 72.56 258 ARG A N 1
ATOM 2068 C CA . ARG A 1 258 ? -13.538 24.347 0.845 1.00 72.56 258 ARG A CA 1
ATOM 2069 C C . ARG A 1 258 ? -14.837 24.347 1.647 1.00 72.56 258 ARG A C 1
ATOM 2071 O O . ARG A 1 258 ? -14.998 23.639 2.637 1.00 72.56 258 ARG A O 1
ATOM 2078 N N . VAL A 1 259 ? -15.808 25.124 1.172 1.00 64.69 259 VAL A N 1
ATOM 2079 C CA . VAL A 1 259 ? -17.170 25.125 1.737 1.00 64.69 259 VAL A CA 1
ATOM 2080 C C . VAL A 1 259 ? -17.853 23.771 1.515 1.00 64.69 259 VAL A C 1
ATOM 2082 O O . VAL A 1 259 ? -18.661 23.348 2.336 1.00 64.69 259 VAL A O 1
ATOM 2085 N N . LYS A 1 260 ? -17.523 23.096 0.408 1.00 64.19 260 LYS A N 1
ATOM 2086 C CA . LYS A 1 260 ? -17.980 21.750 0.058 1.00 64.19 260 LYS A CA 1
ATOM 2087 C C . LYS A 1 260 ? -16.814 20.951 -0.512 1.00 64.19 260 LYS A C 1
ATOM 2089 O O . LYS A 1 260 ? -16.008 21.508 -1.258 1.00 64.19 260 LYS A O 1
ATOM 2094 N N . CYS A 1 261 ? -16.758 19.670 -0.177 1.00 66.12 261 CYS A N 1
ATOM 2095 C CA . CYS A 1 261 ? -15.841 18.731 -0.808 1.00 66.12 261 CYS A CA 1
ATOM 2096 C C . CYS A 1 261 ? -16.252 18.487 -2.261 1.00 66.12 261 CYS A C 1
ATOM 2098 O O . CYS A 1 261 ? -17.434 18.568 -2.601 1.00 66.12 261 CYS A O 1
ATOM 2100 N N . LEU A 1 262 ? -15.272 18.207 -3.113 1.00 65.00 262 LEU A N 1
ATOM 2101 C CA . LEU A 1 262 ? -15.496 17.893 -4.518 1.00 65.00 262 LEU A CA 1
ATOM 2102 C C . LEU A 1 262 ? -15.402 16.375 -4.717 1.00 65.00 262 LEU A C 1
ATOM 2104 O O . LEU A 1 262 ? -14.398 15.763 -4.372 1.00 65.00 262 LEU A O 1
ATOM 2108 N N . GLU A 1 263 ? -16.445 15.748 -5.258 1.00 55.91 263 GLU A N 1
ATOM 2109 C CA . GLU A 1 263 ? -16.474 14.284 -5.420 1.00 55.91 263 GLU A CA 1
ATOM 2110 C C . GLU A 1 263 ? -15.479 13.785 -6.483 1.00 55.91 263 GLU A C 1
ATOM 2112 O O . GLU A 1 263 ? -14.918 12.710 -6.312 1.00 55.91 263 GLU A O 1
ATOM 2117 N N . ASN A 1 264 ? -15.187 14.593 -7.513 1.00 60.69 264 ASN A N 1
ATOM 2118 C CA . ASN A 1 264 ? -14.227 14.292 -8.584 1.00 60.69 264 ASN A CA 1
ATOM 2119 C C . ASN A 1 264 ? -13.390 15.536 -8.923 1.00 60.69 264 ASN A C 1
ATOM 2121 O O . ASN A 1 264 ? -13.713 16.275 -9.853 1.00 60.69 264 ASN A O 1
ATOM 2125 N N . ASN A 1 265 ? -12.339 15.801 -8.148 1.00 64.75 265 ASN A N 1
ATOM 2126 C CA . ASN A 1 265 ? -11.459 16.942 -8.387 1.00 64.75 265 ASN A CA 1
ATOM 2127 C C . ASN A 1 265 ? -10.139 16.498 -9.016 1.00 64.75 265 ASN A C 1
ATOM 2129 O O . ASN A 1 265 ? -9.192 16.184 -8.304 1.00 64.75 265 ASN A O 1
ATOM 2133 N N . CYS A 1 266 ? -10.088 16.465 -10.348 1.00 73.06 266 CYS A N 1
ATOM 2134 C CA . CYS A 1 266 ? -8.865 16.084 -11.048 1.00 73.06 266 CYS A CA 1
ATOM 2135 C C . CYS A 1 266 ? -7.759 17.137 -10.959 1.00 73.06 266 CYS A C 1
ATOM 2137 O O . CYS A 1 266 ? -6.593 16.786 -11.082 1.00 73.06 266 CYS A O 1
ATOM 2139 N N . GLU A 1 267 ? -8.121 18.409 -10.775 1.00 73.38 267 GLU A N 1
ATOM 2140 C CA . GLU A 1 267 ? -7.182 19.536 -10.822 1.00 73.38 267 GLU A CA 1
ATOM 2141 C C . GLU A 1 267 ? -6.179 19.490 -9.666 1.00 73.38 267 GLU A C 1
ATOM 2143 O O . GLU A 1 267 ? -5.013 19.836 -9.844 1.00 73.38 267 GLU A O 1
ATOM 2148 N N . ASP A 1 268 ? -6.604 18.964 -8.513 1.00 72.38 268 ASP A N 1
ATOM 2149 C CA . ASP A 1 268 ? -5.784 18.857 -7.303 1.00 72.38 268 ASP A CA 1
ATOM 2150 C C . ASP A 1 268 ? -5.078 17.491 -7.124 1.00 72.38 268 ASP A C 1
ATOM 2152 O O . ASP A 1 268 ? -4.462 17.260 -6.074 1.00 72.38 268 ASP A O 1
ATOM 2156 N N . LEU A 1 269 ? -5.157 16.595 -8.123 1.00 77.56 269 LEU A N 1
ATOM 2157 C CA . LEU A 1 269 ? -4.545 15.260 -8.069 1.00 77.56 269 LEU A CA 1
ATOM 2158 C C . LEU A 1 269 ? -3.021 15.325 -8.124 1.00 77.56 269 LEU A C 1
ATOM 2160 O O . LEU A 1 269 ? -2.444 15.822 -9.082 1.00 77.56 269 LEU A O 1
ATOM 2164 N N . GLU A 1 270 ? -2.358 14.713 -7.153 1.00 78.81 270 GLU A N 1
ATOM 2165 C CA . GLU A 1 270 ? -0.916 14.495 -7.208 1.00 78.81 270 GLU A CA 1
ATOM 2166 C C . GLU A 1 270 ? -0.607 13.264 -8.052 1.00 78.81 270 GLU A C 1
ATOM 2168 O O . GLU A 1 270 ? -0.871 12.127 -7.646 1.00 78.81 270 GLU A O 1
ATOM 2173 N N . VAL A 1 271 ? -0.070 13.504 -9.245 1.00 83.25 271 VAL A N 1
ATOM 2174 C CA . VAL A 1 271 ? 0.227 12.456 -10.220 1.00 83.25 271 VAL A CA 1
ATOM 2175 C C . VAL A 1 271 ? 1.725 12.211 -10.267 1.00 83.25 271 VAL A C 1
ATOM 2177 O O . VAL A 1 271 ? 2.505 13.127 -10.515 1.00 83.25 271 VAL A O 1
ATOM 2180 N N . HIS A 1 272 ? 2.128 10.956 -10.104 1.00 86.00 272 HIS A N 1
ATOM 2181 C CA . HIS A 1 272 ? 3.502 10.513 -10.303 1.00 86.00 272 HIS A CA 1
ATOM 2182 C C . HIS A 1 272 ? 3.596 9.665 -11.569 1.00 86.00 272 HIS A C 1
ATOM 2184 O O . HIS A 1 272 ? 3.007 8.586 -11.667 1.00 86.00 272 HIS A O 1
ATOM 2190 N N . LEU A 1 273 ? 4.318 10.183 -12.558 1.00 89.00 273 LEU A N 1
ATOM 2191 C CA . LEU A 1 273 ? 4.614 9.496 -13.807 1.00 89.00 273 LEU A CA 1
ATOM 2192 C C . LEU A 1 273 ? 5.977 8.834 -13.696 1.00 89.00 273 LEU A C 1
ATOM 2194 O O . LEU A 1 273 ? 6.980 9.524 -13.499 1.00 89.00 273 LEU A O 1
ATOM 2198 N N . VAL A 1 274 ? 6.028 7.514 -13.856 1.00 89.94 274 VAL A N 1
ATOM 2199 C CA . VAL A 1 274 ? 7.285 6.785 -13.717 1.00 89.94 274 VAL A CA 1
ATOM 2200 C C . VAL A 1 274 ? 7.615 5.997 -14.960 1.00 89.94 274 VAL A C 1
ATOM 2202 O O . VAL A 1 274 ? 6.918 5.058 -15.332 1.00 89.94 274 VAL A O 1
ATOM 2205 N N . PHE A 1 275 ? 8.702 6.406 -15.600 1.00 91.81 275 PHE A N 1
ATOM 2206 C CA . PHE A 1 275 ? 9.149 5.886 -16.876 1.00 91.81 275 PHE A CA 1
ATOM 2207 C C . PHE A 1 275 ? 10.258 4.854 -16.677 1.00 91.81 275 PHE A C 1
ATOM 2209 O O . PHE A 1 275 ? 11.348 5.199 -16.227 1.00 91.81 275 PHE A O 1
ATOM 2216 N N . GLY A 1 276 ? 9.996 3.605 -17.053 1.00 91.69 276 GLY A N 1
ATOM 2217 C CA . GLY A 1 276 ? 11.028 2.592 -17.264 1.00 91.69 276 GLY A CA 1
ATOM 2218 C C . GLY A 1 276 ? 11.405 2.575 -18.741 1.00 91.69 276 GLY A C 1
ATOM 2219 O O . GLY A 1 276 ? 10.558 2.301 -19.587 1.00 91.69 276 GLY A O 1
ATOM 2220 N N . ILE A 1 277 ? 12.644 2.914 -19.081 1.00 91.44 277 ILE A N 1
ATOM 2221 C CA . ILE A 1 277 ? 13.056 3.111 -20.473 1.00 91.44 277 ILE A CA 1
ATOM 2222 C C . ILE A 1 277 ? 14.069 2.049 -20.869 1.00 91.44 277 ILE A C 1
ATOM 2224 O O . ILE A 1 277 ? 15.140 1.945 -20.270 1.00 91.44 277 ILE A O 1
ATOM 2228 N N . ASP A 1 278 ? 13.747 1.303 -21.917 1.00 90.75 278 ASP A N 1
ATOM 2229 C CA . ASP A 1 278 ? 14.686 0.409 -22.575 1.00 90.75 278 ASP A CA 1
ATOM 2230 C C . ASP A 1 278 ? 15.879 1.208 -23.144 1.00 90.75 278 ASP A C 1
ATOM 2232 O O . ASP A 1 278 ? 15.680 2.173 -23.898 1.00 90.75 278 ASP A O 1
ATOM 2236 N N . PRO A 1 279 ? 17.130 0.836 -22.810 1.00 88.12 279 PRO A N 1
ATOM 2237 C CA . PRO A 1 279 ? 18.321 1.455 -23.379 1.00 88.12 279 PRO A CA 1
ATOM 2238 C C . PRO A 1 279 ? 18.324 1.530 -24.909 1.00 88.12 279 PRO A C 1
ATOM 2240 O O . PRO A 1 279 ? 18.897 2.479 -25.454 1.00 88.12 279 PRO A O 1
ATOM 2243 N N . ALA A 1 280 ? 17.683 0.578 -25.598 1.00 86.38 280 ALA A N 1
ATOM 2244 C CA . ALA A 1 280 ? 17.598 0.548 -27.056 1.00 86.38 280 ALA A CA 1
ATOM 2245 C C . ALA A 1 280 ? 16.820 1.745 -27.625 1.00 86.38 280 ALA A C 1
ATOM 2247 O O . ALA A 1 280 ? 17.219 2.310 -28.644 1.00 86.38 280 ALA A O 1
ATOM 2248 N N . VAL A 1 281 ? 15.765 2.189 -26.931 1.00 87.25 281 VAL A N 1
ATOM 2249 C CA . VAL A 1 281 ? 14.853 3.235 -27.427 1.00 87.25 281 VAL A CA 1
ATOM 2250 C C . VAL A 1 281 ? 15.099 4.599 -26.791 1.00 87.25 281 VAL A C 1
ATOM 2252 O O . VAL A 1 281 ? 14.597 5.608 -27.281 1.00 87.25 281 VAL A O 1
ATOM 2255 N N . TYR A 1 282 ? 15.895 4.682 -25.720 1.00 82.62 282 TYR A N 1
ATOM 2256 C CA . TYR A 1 282 ? 16.129 5.927 -24.976 1.00 82.62 282 TYR A CA 1
ATOM 2257 C C . TYR A 1 282 ? 16.605 7.102 -25.852 1.00 82.62 282 TYR A C 1
ATOM 2259 O O . TYR A 1 282 ? 16.138 8.236 -25.706 1.00 82.62 282 TYR A O 1
ATOM 2267 N N . ASN A 1 283 ? 17.542 6.841 -26.769 1.00 80.44 283 ASN A N 1
ATOM 2268 C CA . ASN A 1 283 ? 18.119 7.881 -27.625 1.00 80.44 283 ASN A CA 1
ATOM 2269 C C . ASN A 1 283 ? 17.227 8.255 -28.815 1.00 80.44 283 ASN A C 1
ATOM 2271 O O . ASN A 1 283 ? 17.555 9.191 -29.551 1.00 80.44 283 ASN A O 1
ATOM 2275 N N . GLU A 1 284 ? 16.108 7.562 -29.016 1.00 80.75 284 GLU A N 1
ATOM 2276 C CA . GLU A 1 284 ? 15.198 7.901 -30.093 1.00 80.75 284 GLU A CA 1
ATOM 2277 C C . GLU A 1 284 ? 14.464 9.210 -29.798 1.00 80.75 284 GLU A C 1
ATOM 2279 O O . GLU A 1 284 ? 13.972 9.471 -28.698 1.00 80.75 284 GLU A O 1
ATOM 2284 N N . THR A 1 285 ? 14.355 10.054 -30.826 1.00 85.75 285 THR A N 1
ATOM 2285 C CA . THR A 1 285 ? 13.624 11.326 -30.718 1.00 85.75 285 THR A CA 1
ATOM 2286 C C . THR A 1 285 ? 12.163 11.087 -30.340 1.00 85.75 285 THR A C 1
ATOM 2288 O O . THR A 1 285 ? 11.583 11.871 -29.590 1.00 85.75 285 THR A O 1
ATOM 2291 N N . ILE A 1 286 ? 11.590 9.979 -30.815 1.00 85.38 286 ILE A N 1
ATOM 2292 C CA . ILE A 1 286 ? 10.204 9.610 -30.549 1.00 85.38 286 ILE A CA 1
ATOM 2293 C C . ILE A 1 286 ? 9.974 9.299 -29.062 1.00 85.38 286 ILE A C 1
ATOM 2295 O O . ILE A 1 286 ? 9.008 9.799 -28.497 1.00 85.38 286 ILE A O 1
ATOM 2299 N N . THR A 1 287 ? 10.894 8.600 -28.389 1.0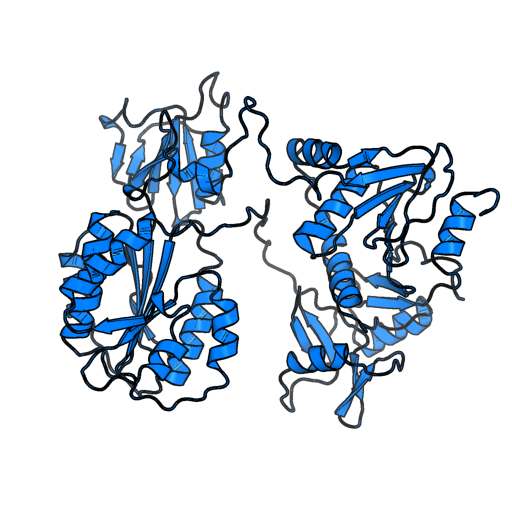0 88.25 287 THR A N 1
ATOM 2300 C CA . THR A 1 287 ? 10.830 8.285 -26.947 1.00 88.25 287 THR A CA 1
ATOM 2301 C C . THR A 1 287 ? 10.717 9.547 -26.104 1.00 88.25 287 THR A C 1
ATOM 2303 O O . THR A 1 287 ? 9.827 9.669 -25.261 1.00 88.25 287 THR A O 1
ATOM 2306 N N . LYS A 1 288 ? 11.555 10.549 -26.393 1.00 88.31 288 LYS A N 1
ATOM 2307 C CA . LYS A 1 288 ? 11.499 11.847 -25.705 1.00 88.31 288 LYS A CA 1
ATOM 2308 C C . LYS A 1 288 ? 10.191 12.586 -25.993 1.00 88.31 288 LYS A C 1
ATOM 2310 O O . LYS A 1 288 ? 9.608 13.161 -25.079 1.00 88.31 288 LYS A O 1
ATOM 2315 N N . GLN A 1 289 ? 9.707 12.549 -27.236 1.00 88.31 289 GLN A N 1
ATOM 2316 C CA . GLN A 1 289 ? 8.424 13.157 -27.609 1.00 88.31 289 GLN A CA 1
ATOM 2317 C C . GLN A 1 289 ? 7.238 12.510 -26.886 1.00 88.31 289 GLN A C 1
ATOM 2319 O O . GLN A 1 289 ? 6.343 13.225 -26.445 1.00 88.31 289 GLN A O 1
ATOM 2324 N N . ILE A 1 290 ? 7.245 11.187 -26.714 1.00 88.81 290 ILE A N 1
ATOM 2325 C CA . ILE A 1 290 ? 6.205 10.456 -25.977 1.00 88.81 290 ILE A CA 1
ATOM 2326 C C . ILE A 1 290 ? 6.166 10.912 -24.520 1.00 88.81 290 ILE A C 1
ATOM 2328 O O . ILE A 1 290 ? 5.100 11.270 -24.023 1.00 88.81 290 ILE A O 1
ATOM 2332 N N . MET A 1 291 ? 7.320 10.953 -23.848 1.00 90.81 291 MET A N 1
ATOM 2333 C CA . MET A 1 291 ? 7.401 11.414 -22.458 1.00 90.81 291 MET A CA 1
ATOM 2334 C C . MET A 1 291 ? 6.879 12.849 -22.315 1.00 90.81 291 MET A C 1
ATOM 2336 O O . MET A 1 291 ? 6.097 13.127 -21.407 1.00 90.81 291 MET A O 1
ATOM 2340 N N . ILE A 1 292 ? 7.275 13.747 -23.227 1.00 90.81 292 ILE A N 1
ATOM 2341 C CA . ILE A 1 292 ? 6.837 15.151 -23.238 1.00 90.81 292 ILE A CA 1
ATOM 2342 C C . ILE A 1 292 ? 5.326 15.260 -23.453 1.00 90.81 292 ILE A C 1
ATOM 2344 O O . ILE A 1 292 ? 4.672 15.997 -22.720 1.00 90.81 292 ILE A O 1
ATOM 2348 N N . GLU A 1 293 ? 4.750 14.534 -24.413 1.00 90.38 293 GLU A N 1
ATOM 2349 C CA . GLU A 1 293 ? 3.312 14.621 -24.688 1.00 90.38 293 GLU A CA 1
ATOM 2350 C C . GLU A 1 293 ? 2.473 14.050 -23.541 1.00 90.38 293 GLU A C 1
ATOM 2352 O O . GLU A 1 293 ? 1.430 14.618 -23.206 1.00 90.38 293 GLU A O 1
ATOM 2357 N N . ILE A 1 294 ? 2.921 12.952 -22.921 1.00 89.56 294 ILE A N 1
ATOM 2358 C CA . ILE A 1 294 ? 2.261 12.393 -21.737 1.00 89.56 294 ILE A CA 1
ATOM 2359 C C . ILE A 1 294 ? 2.309 13.420 -20.609 1.00 89.56 294 ILE A C 1
ATOM 2361 O O . ILE A 1 294 ? 1.252 13.789 -20.104 1.00 89.56 294 ILE A O 1
ATOM 2365 N N . PHE A 1 295 ? 3.491 13.945 -20.274 1.00 91.00 295 PHE A N 1
ATOM 2366 C CA . PHE A 1 295 ? 3.632 14.988 -19.259 1.00 91.00 295 PHE A CA 1
ATOM 2367 C C . PHE A 1 295 ? 2.722 16.186 -19.561 1.00 91.00 295 PHE A C 1
ATOM 2369 O O . PHE A 1 295 ? 1.867 16.515 -18.751 1.00 91.00 295 PHE A O 1
ATOM 2376 N N . SER A 1 296 ? 2.813 16.765 -20.761 1.00 89.88 296 SER A N 1
ATOM 2377 C CA . SER A 1 296 ? 2.020 17.929 -21.181 1.00 89.88 296 SER A CA 1
ATOM 2378 C C . SER A 1 296 ? 0.514 17.675 -21.100 1.00 89.88 296 SER A C 1
ATOM 2380 O O . SER A 1 296 ? -0.246 18.518 -20.623 1.00 89.88 296 SER A O 1
ATOM 2382 N N . SER A 1 297 ? 0.055 16.498 -21.528 1.00 88.75 297 SER A N 1
ATOM 2383 C CA . SER A 1 297 ? -1.363 16.138 -21.475 1.00 88.75 297 SER A CA 1
ATOM 2384 C C . SER A 1 297 ? -1.872 15.964 -20.046 1.00 88.75 297 SER A C 1
ATOM 2386 O O . SER A 1 297 ? -3.001 16.363 -19.764 1.00 88.75 297 SER A O 1
ATOM 2388 N N . VAL A 1 298 ? -1.051 15.428 -19.143 1.00 87.69 298 VAL A N 1
ATOM 2389 C CA . VAL A 1 298 ? -1.383 15.309 -17.716 1.00 87.69 298 VAL A CA 1
ATOM 2390 C C . VAL A 1 298 ? -1.316 16.666 -17.015 1.00 87.69 298 VAL A C 1
ATOM 2392 O O . VAL A 1 298 ? -2.227 16.999 -16.262 1.00 87.69 298 VAL A O 1
ATOM 2395 N N . SER A 1 299 ? -0.322 17.498 -17.333 1.00 88.12 299 SER A N 1
ATOM 2396 C CA . SER A 1 299 ? -0.166 18.852 -16.789 1.00 88.12 299 SER A CA 1
ATOM 2397 C C . SER A 1 299 ? -1.312 19.801 -17.159 1.00 88.12 299 SER A C 1
ATOM 2399 O O . SER A 1 299 ? -1.524 20.810 -16.494 1.00 88.12 299 SER A O 1
ATOM 2401 N N . ARG A 1 300 ? -2.082 19.493 -18.214 1.00 86.62 300 ARG A N 1
ATOM 2402 C CA . ARG A 1 300 ? -3.332 20.205 -18.550 1.00 86.62 300 ARG A CA 1
ATOM 2403 C C . ARG A 1 300 ? -4.502 19.829 -17.638 1.00 86.62 300 ARG A C 1
ATOM 2405 O O . ARG A 1 300 ? -5.489 20.559 -17.616 1.00 86.62 300 ARG A O 1
ATOM 2412 N N . ILE A 1 301 ? -4.423 18.686 -16.956 1.00 83.25 301 ILE A N 1
ATOM 2413 C CA . ILE A 1 301 ? -5.443 18.197 -16.020 1.00 83.25 301 ILE A CA 1
ATOM 2414 C C . ILE A 1 301 ? -5.116 18.665 -14.608 1.00 83.25 301 ILE A C 1
ATOM 2416 O O . ILE A 1 301 ? -6.003 19.166 -13.929 1.00 83.25 301 ILE A O 1
ATOM 2420 N N . THR A 1 302 ? -3.862 18.513 -14.183 1.00 80.75 302 THR A N 1
ATOM 2421 C CA . THR A 1 302 ? -3.382 18.932 -12.865 1.00 80.75 302 THR A CA 1
ATOM 2422 C C . THR A 1 302 ? -1.994 19.540 -12.965 1.00 80.75 302 THR A C 1
ATOM 2424 O O . THR A 1 302 ? -1.148 19.053 -13.708 1.00 80.75 302 THR A O 1
ATOM 2427 N N . GLU A 1 303 ? -1.730 20.581 -12.183 1.00 78.19 303 GLU A N 1
ATOM 2428 C CA . GLU A 1 303 ? -0.389 21.158 -12.065 1.00 78.19 303 GLU A CA 1
ATOM 2429 C C . GLU A 1 303 ? 0.541 20.333 -11.150 1.00 78.19 303 GLU A C 1
ATOM 2431 O O . GLU A 1 303 ? 1.747 20.572 -11.098 1.00 78.19 303 GLU A O 1
ATOM 2436 N N . PHE A 1 304 ? 0.017 19.324 -10.444 1.00 80.12 304 PHE A N 1
ATOM 2437 C CA . PHE A 1 304 ? 0.748 18.567 -9.428 1.00 80.12 304 PHE A CA 1
ATOM 2438 C C . PHE A 1 304 ? 1.374 17.279 -9.981 1.00 80.12 304 PHE A C 1
ATOM 2440 O O . PHE A 1 304 ? 1.104 16.183 -9.492 1.00 80.12 304 PHE A O 1
ATOM 2447 N N . VAL A 1 305 ? 2.251 17.414 -10.980 1.00 84.62 305 VAL A N 1
ATOM 2448 C CA . VAL A 1 305 ? 2.906 16.274 -11.648 1.00 84.62 305 VAL A CA 1
ATOM 2449 C C . VAL A 1 305 ? 4.350 16.093 -11.177 1.00 84.62 305 VAL A C 1
ATOM 2451 O O . VAL A 1 305 ? 5.144 17.036 -11.200 1.00 84.62 305 VAL A O 1
ATOM 2454 N N . ARG A 1 306 ? 4.700 14.865 -10.789 1.00 85.56 306 ARG A N 1
ATOM 2455 C CA . ARG A 1 306 ? 6.071 14.417 -10.507 1.00 85.56 306 ARG A CA 1
ATOM 2456 C C . ARG A 1 306 ? 6.517 13.427 -11.567 1.00 85.56 306 ARG A C 1
ATOM 2458 O O . ARG A 1 306 ? 5.694 12.653 -12.065 1.00 85.56 306 ARG A O 1
ATOM 2465 N N . VAL A 1 307 ? 7.807 13.423 -11.896 1.00 87.31 307 VAL A N 1
ATOM 2466 C CA . VAL A 1 307 ? 8.352 12.467 -12.863 1.00 87.31 307 VAL A CA 1
ATOM 2467 C C . VAL A 1 307 ? 9.617 11.799 -12.342 1.00 87.31 307 VAL A C 1
ATOM 2469 O O . VAL A 1 307 ? 10.575 12.471 -11.961 1.00 87.31 307 VAL A O 1
ATOM 2472 N N . THR A 1 308 ? 9.630 10.471 -12.427 1.00 87.75 308 THR A N 1
ATOM 2473 C CA . THR A 1 308 ? 10.827 9.638 -12.267 1.00 87.75 308 THR A CA 1
ATOM 2474 C C . THR A 1 308 ? 11.098 8.926 -13.589 1.00 87.75 308 THR A C 1
ATOM 2476 O O . THR A 1 308 ? 10.171 8.458 -14.253 1.00 87.75 308 THR A O 1
ATOM 2479 N N . ALA A 1 309 ? 12.360 8.841 -13.998 1.00 88.81 309 ALA A N 1
ATOM 2480 C CA . ALA A 1 309 ? 12.754 8.082 -15.179 1.00 88.81 309 ALA A CA 1
ATOM 2481 C C . ALA A 1 309 ? 13.974 7.214 -14.878 1.00 88.81 309 ALA A C 1
ATOM 2483 O O . ALA A 1 309 ? 14.989 7.697 -14.372 1.00 88.81 309 ALA A O 1
ATOM 2484 N N . VAL A 1 310 ? 13.875 5.938 -15.236 1.00 88.88 310 VAL A N 1
ATOM 2485 C CA . VAL A 1 310 ? 14.868 4.900 -14.959 1.00 88.88 310 VAL A CA 1
ATOM 2486 C C . VAL A 1 310 ? 15.253 4.223 -16.265 1.00 88.88 310 VAL A C 1
ATOM 2488 O O . VAL A 1 310 ? 14.392 3.816 -17.044 1.00 88.88 310 VAL A O 1
ATOM 2491 N N . LEU A 1 311 ? 16.554 4.100 -16.512 1.00 88.94 311 LEU A N 1
ATOM 2492 C CA . LEU A 1 311 ? 17.080 3.316 -17.622 1.00 88.94 311 LEU A CA 1
ATOM 2493 C C . LEU A 1 311 ? 17.158 1.841 -17.212 1.00 88.94 311 LEU A C 1
ATOM 2495 O O . LEU A 1 311 ? 17.812 1.519 -16.221 1.00 88.94 311 LEU A O 1
ATOM 2499 N N . LEU A 1 312 ? 16.518 0.959 -17.976 1.00 88.88 312 LEU A N 1
ATOM 2500 C CA . LEU A 1 312 ? 16.384 -0.468 -17.673 1.00 88.88 312 LEU A CA 1
ATOM 2501 C C . LEU A 1 312 ? 17.549 -1.266 -18.273 1.00 88.88 312 LEU A C 1
ATOM 2503 O O . LEU A 1 312 ? 17.414 -1.914 -19.305 1.00 88.88 312 LEU A O 1
ATOM 2507 N N . SER A 1 313 ? 18.722 -1.171 -17.654 1.00 83.69 313 SER A N 1
ATOM 2508 C CA . SER A 1 313 ? 19.902 -1.989 -17.973 1.00 83.69 313 SER A CA 1
ATOM 2509 C C . SER A 1 313 ? 20.134 -3.057 -16.899 1.00 83.69 313 SER A C 1
ATOM 2511 O O . SER A 1 313 ? 19.400 -3.123 -15.919 1.00 83.69 313 SER A O 1
ATOM 2513 N N . SER A 1 314 ? 21.209 -3.845 -17.014 1.00 78.19 314 SER A N 1
ATOM 2514 C CA . SER A 1 314 ? 21.614 -4.836 -15.996 1.00 78.19 314 SER A CA 1
ATOM 2515 C C . SER A 1 314 ? 21.835 -4.258 -14.589 1.00 78.19 314 SER A C 1
ATOM 2517 O O . SER A 1 314 ? 22.045 -4.999 -13.634 1.00 78.19 314 SER A O 1
ATOM 2519 N N . SER A 1 315 ? 21.906 -2.934 -14.475 1.00 76.69 315 SER A N 1
ATOM 2520 C CA . SER A 1 315 ? 21.949 -2.192 -13.221 1.00 76.69 315 SER A CA 1
ATOM 2521 C C . SER A 1 315 ? 21.160 -0.903 -13.449 1.00 76.69 315 SER A C 1
ATOM 2523 O O . SER A 1 315 ? 21.737 0.065 -13.964 1.00 76.69 315 SER A O 1
ATOM 2525 N N . PRO A 1 316 ? 19.844 -0.899 -13.160 1.00 77.62 316 PRO A N 1
ATOM 2526 C CA . PRO A 1 316 ? 18.975 0.228 -13.443 1.00 77.62 316 PRO A CA 1
ATOM 2527 C C . PRO A 1 316 ? 19.537 1.524 -12.876 1.00 77.62 316 PRO A C 1
ATOM 2529 O O . PRO A 1 316 ? 19.983 1.589 -11.731 1.00 77.62 316 PRO A O 1
ATOM 2532 N N . SER A 1 317 ? 19.528 2.570 -13.694 1.00 80.00 317 SER A N 1
ATOM 2533 C CA . SER A 1 317 ? 20.064 3.871 -13.300 1.00 80.00 317 SER A CA 1
ATOM 2534 C C . SER A 1 317 ? 18.999 4.946 -13.422 1.00 80.00 317 SER A C 1
ATOM 2536 O O . SER A 1 317 ? 18.341 5.083 -14.457 1.00 80.00 317 SER A O 1
ATOM 2538 N N . ASN A 1 318 ? 18.834 5.726 -12.354 1.00 76.88 318 ASN A N 1
ATOM 2539 C CA . ASN A 1 318 ? 17.948 6.880 -12.363 1.00 76.88 318 ASN A CA 1
ATOM 2540 C C . ASN A 1 318 ? 18.512 7.925 -13.330 1.00 76.88 318 ASN A C 1
ATOM 2542 O O . ASN A 1 318 ? 19.602 8.462 -13.129 1.00 76.88 318 ASN A O 1
ATOM 2546 N N . LEU A 1 319 ? 17.746 8.232 -14.372 1.00 78.56 319 LEU A N 1
ATOM 2547 C CA . LEU A 1 319 ? 18.002 9.376 -15.241 1.00 78.56 319 LEU A CA 1
ATOM 2548 C C . LEU A 1 319 ? 17.691 10.668 -14.482 1.00 78.56 319 LEU A C 1
ATOM 2550 O O . LEU A 1 319 ? 18.422 11.656 -14.568 1.00 78.56 319 LEU A O 1
ATOM 2554 N N . PHE A 1 320 ? 16.599 10.642 -13.724 1.00 78.25 320 PHE A N 1
ATOM 2555 C CA . PHE A 1 320 ? 16.202 11.638 -12.741 1.00 78.25 320 PHE A CA 1
ATOM 2556 C C . PHE A 1 320 ? 15.103 11.042 -11.862 1.00 78.25 320 PHE A C 1
ATOM 2558 O O . PHE A 1 320 ? 14.356 10.170 -12.309 1.00 78.25 320 PHE A O 1
ATOM 2565 N N . ASP A 1 321 ? 15.021 11.512 -10.623 1.00 73.00 321 ASP A N 1
ATOM 2566 C CA . ASP A 1 321 ? 14.108 10.965 -9.628 1.00 73.00 321 ASP A CA 1
ATOM 2567 C C . ASP A 1 321 ? 13.332 12.071 -8.918 1.00 73.00 321 ASP A C 1
ATOM 2569 O O . ASP A 1 321 ? 13.915 13.089 -8.541 1.00 73.00 321 ASP A O 1
ATOM 2573 N N . ASP A 1 322 ? 12.026 11.842 -8.805 1.00 69.25 322 ASP A N 1
ATOM 2574 C CA . ASP A 1 322 ? 11.024 12.639 -8.101 1.00 69.25 322 ASP A CA 1
ATOM 2575 C C . ASP A 1 322 ? 11.138 14.158 -8.307 1.00 69.25 322 ASP A C 1
ATOM 2577 O O . ASP A 1 322 ? 11.079 14.962 -7.377 1.00 69.25 322 ASP A O 1
ATOM 2581 N N . LEU A 1 323 ? 11.326 14.571 -9.564 1.00 66.38 323 LEU A N 1
ATOM 2582 C CA . LEU A 1 323 ? 11.417 15.985 -9.910 1.00 66.38 323 LEU A CA 1
ATOM 2583 C C . LEU A 1 323 ? 10.039 16.545 -10.266 1.00 66.38 323 LEU A C 1
ATOM 2585 O O . LEU A 1 323 ? 9.304 15.984 -11.085 1.00 66.38 323 LEU A O 1
ATOM 2589 N N . GLN A 1 324 ? 9.718 17.694 -9.673 1.00 67.50 324 GLN A N 1
ATOM 2590 C CA . GLN A 1 324 ? 8.600 18.537 -10.084 1.00 67.50 324 GLN A CA 1
ATOM 2591 C C . GLN A 1 324 ? 9.070 19.504 -11.173 1.00 67.50 324 GLN A C 1
ATOM 2593 O O . GLN A 1 324 ? 10.152 20.085 -11.079 1.00 67.50 324 GLN A O 1
ATOM 2598 N N . TYR A 1 325 ? 8.246 19.682 -12.202 1.00 78.38 325 TYR A N 1
ATOM 2599 C CA . TYR A 1 325 ? 8.525 20.592 -13.310 1.00 78.38 325 TYR A CA 1
ATOM 2600 C C . TYR A 1 325 ? 7.404 21.621 -13.394 1.00 78.38 325 TYR A C 1
ATOM 2602 O O . TYR A 1 325 ? 6.235 21.245 -13.445 1.00 78.38 325 TYR A O 1
ATOM 2610 N N . GLU A 1 326 ? 7.750 22.911 -13.421 1.00 67.81 326 GLU A N 1
ATOM 2611 C CA . GLU A 1 326 ? 6.747 23.984 -13.437 1.00 67.81 326 GLU A CA 1
ATOM 2612 C C . GLU A 1 326 ? 5.981 24.033 -14.764 1.00 67.81 326 GLU A C 1
ATOM 2614 O O . GLU A 1 326 ? 4.821 24.438 -14.811 1.00 67.81 326 GLU A O 1
ATOM 2619 N N . ASN A 1 327 ? 6.631 23.648 -15.865 1.00 77.94 327 ASN A N 1
ATOM 2620 C CA . ASN A 1 327 ? 6.037 23.662 -17.194 1.00 77.94 327 ASN A CA 1
ATOM 2621 C C . ASN A 1 327 ? 6.730 22.676 -18.156 1.00 77.94 327 ASN A C 1
ATOM 2623 O O . ASN A 1 327 ? 7.800 22.130 -17.881 1.00 77.94 327 ASN A O 1
ATOM 2627 N N . GLU A 1 328 ? 6.116 22.472 -19.325 1.00 84.62 328 GLU A N 1
ATOM 2628 C CA . GLU A 1 328 ? 6.610 21.570 -20.376 1.00 84.62 328 GLU A CA 1
ATOM 2629 C C . GLU A 1 328 ? 8.030 21.915 -20.857 1.00 84.62 328 GLU A C 1
ATOM 2631 O O . GLU A 1 328 ? 8.810 21.009 -21.154 1.00 84.62 328 GLU A O 1
ATOM 2636 N N . ASN A 1 329 ? 8.396 23.202 -20.916 1.00 86.19 329 ASN A N 1
ATOM 2637 C CA . ASN A 1 329 ? 9.720 23.607 -21.393 1.00 86.19 329 ASN A CA 1
ATOM 2638 C C . ASN A 1 329 ? 10.818 23.194 -20.412 1.00 86.19 329 ASN A C 1
ATOM 2640 O O . ASN A 1 329 ? 11.883 22.765 -20.855 1.00 86.19 329 ASN A O 1
ATOM 2644 N N . ASP A 1 330 ? 10.556 23.271 -19.108 1.00 84.56 330 ASP A N 1
ATOM 2645 C CA . ASP A 1 330 ? 11.509 22.853 -18.075 1.00 84.56 330 ASP A CA 1
ATOM 2646 C C . ASP A 1 330 ? 11.742 21.342 -18.135 1.00 84.56 330 ASP A C 1
ATOM 2648 O O . ASP A 1 330 ? 12.885 20.873 -18.110 1.00 84.56 330 ASP A O 1
ATOM 2652 N N . PHE A 1 331 ? 10.656 20.579 -18.291 1.00 88.44 331 PHE A N 1
ATOM 2653 C CA . PHE A 1 331 ? 10.725 19.131 -18.464 1.00 88.44 331 PHE A CA 1
ATOM 2654 C C . PHE A 1 331 ? 11.505 18.753 -19.728 1.00 88.44 331 PHE A C 1
ATOM 2656 O O . PHE A 1 331 ? 12.429 17.935 -19.686 1.00 88.44 331 PHE A O 1
ATOM 2663 N N . LYS A 1 332 ? 11.199 19.412 -20.849 1.00 88.06 332 LYS A N 1
ATOM 2664 C CA . LYS A 1 332 ? 11.899 19.219 -22.120 1.00 88.06 332 LYS A CA 1
ATOM 2665 C C . LYS A 1 332 ? 13.388 19.548 -22.011 1.00 88.06 332 LYS A C 1
ATOM 2667 O O . LYS A 1 332 ? 14.221 18.744 -22.424 1.00 88.06 332 LYS A O 1
ATOM 2672 N N . PHE A 1 333 ? 13.734 20.687 -21.414 1.00 85.50 333 PHE A N 1
ATOM 2673 C CA . PHE A 1 333 ? 15.124 21.091 -21.209 1.00 85.50 333 PHE A CA 1
ATOM 2674 C C . PHE A 1 333 ? 15.887 20.069 -20.358 1.00 85.50 333 PHE A C 1
ATOM 2676 O O . PHE A 1 333 ? 17.031 19.718 -20.669 1.00 85.50 333 PHE A O 1
ATOM 2683 N N . LYS A 1 334 ? 15.253 19.522 -19.315 1.00 85.69 334 LYS A N 1
ATOM 2684 C CA . LYS A 1 334 ? 15.852 18.451 -18.517 1.00 85.69 334 LYS A CA 1
ATOM 2685 C C . LYS A 1 334 ? 16.106 17.200 -19.361 1.00 85.69 334 LYS A C 1
ATOM 2687 O O . LYS A 1 334 ? 17.227 16.706 -19.350 1.00 85.69 334 LYS A O 1
ATOM 2692 N N . LEU A 1 335 ? 15.129 16.733 -20.140 1.00 84.56 335 LEU A N 1
ATOM 2693 C CA . LEU A 1 335 ? 15.287 15.564 -21.022 1.00 84.56 335 LEU A CA 1
ATOM 2694 C C . LEU A 1 335 ? 16.379 15.739 -22.092 1.00 84.56 335 LEU A C 1
ATOM 2696 O O . LEU A 1 335 ? 17.041 14.775 -22.489 1.00 84.56 335 LEU A O 1
ATOM 2700 N N . GLU A 1 336 ? 16.573 16.961 -22.582 1.00 81.81 336 GLU A N 1
ATOM 2701 C CA . GLU A 1 336 ? 17.588 17.283 -23.590 1.00 81.81 336 GLU A CA 1
ATOM 2702 C C . GLU A 1 336 ? 19.008 17.373 -23.008 1.00 81.81 336 GLU A C 1
ATOM 2704 O O . GLU A 1 336 ? 19.979 17.112 -23.717 1.00 81.81 336 GLU A O 1
ATOM 2709 N N . THR A 1 337 ? 19.145 17.700 -21.721 1.00 80.19 337 THR A N 1
ATOM 2710 C CA . THR A 1 337 ? 20.447 17.900 -21.057 1.00 80.19 337 THR A CA 1
ATOM 2711 C C . THR A 1 337 ? 21.021 16.640 -20.402 1.00 80.19 337 THR A C 1
ATOM 2713 O O . THR A 1 337 ? 22.186 16.640 -19.992 1.00 80.19 337 THR A O 1
ATOM 2716 N N . LEU A 1 338 ? 20.248 15.552 -20.335 1.00 76.25 338 LEU A N 1
ATOM 2717 C CA . LEU A 1 338 ? 20.695 14.269 -19.793 1.00 76.25 338 LEU A CA 1
ATOM 2718 C C . LEU A 1 338 ? 21.757 13.622 -20.685 1.00 76.25 338 LEU A C 1
ATOM 2720 O O . LEU A 1 338 ? 21.533 13.346 -21.865 1.00 76.25 338 LEU A O 1
ATOM 2724 N N . LYS A 1 339 ? 22.915 13.329 -20.092 1.00 67.62 339 LYS A N 1
ATOM 2725 C CA . LYS A 1 339 ? 23.983 12.546 -20.717 1.00 67.62 339 LYS A CA 1
ATOM 2726 C C . LYS A 1 339 ? 23.939 11.136 -20.152 1.00 67.62 339 LYS A C 1
ATOM 2728 O O . LYS A 1 339 ? 24.102 10.967 -18.950 1.00 67.62 339 LYS A O 1
ATOM 2733 N N . VAL A 1 340 ? 23.740 10.149 -21.018 1.00 66.62 340 VAL A N 1
ATOM 2734 C CA . VAL A 1 340 ? 23.643 8.740 -20.627 1.00 66.62 340 VAL A CA 1
ATOM 2735 C C . VAL A 1 340 ? 24.723 7.950 -21.349 1.00 66.62 340 VAL A C 1
ATOM 2737 O O . VAL A 1 340 ? 24.842 8.032 -22.571 1.00 66.62 340 VAL A O 1
ATOM 2740 N N . SER A 1 341 ? 25.507 7.189 -20.590 1.00 59.06 341 SER A N 1
ATOM 2741 C CA . SER A 1 341 ? 26.386 6.134 -21.094 1.00 59.06 341 SER A CA 1
ATOM 2742 C C . SER A 1 341 ? 25.754 4.797 -20.717 1.00 59.06 341 SER A C 1
ATOM 2744 O O . SER A 1 341 ? 25.735 4.443 -19.542 1.00 59.06 341 SER A O 1
ATOM 2746 N N . ALA A 1 342 ? 25.172 4.093 -21.686 1.00 58.56 342 ALA A N 1
ATOM 2747 C CA . ALA A 1 342 ? 24.570 2.788 -21.436 1.00 58.56 342 ALA A CA 1
ATOM 2748 C C . ALA A 1 342 ? 25.656 1.704 -21.494 1.00 58.56 342 ALA A C 1
ATOM 2750 O O . ALA A 1 342 ? 26.061 1.288 -22.580 1.00 58.56 342 ALA A O 1
ATOM 2751 N N . ASP A 1 343 ? 26.128 1.259 -20.331 1.00 56.16 343 ASP A N 1
ATOM 2752 C CA . ASP A 1 343 ? 27.003 0.095 -20.212 1.00 56.16 343 ASP A CA 1
ATOM 2753 C C . ASP A 1 343 ? 26.131 -1.161 -20.038 1.00 56.16 343 ASP A C 1
ATOM 2755 O O . ASP A 1 343 ? 25.649 -1.478 -18.955 1.00 56.16 343 ASP A O 1
ATOM 2759 N N . SER A 1 344 ? 25.934 -1.872 -21.151 1.00 57.34 344 SER A N 1
ATOM 2760 C CA . SER A 1 344 ? 25.220 -3.153 -21.299 1.00 57.34 344 SER A CA 1
ATOM 2761 C C . SER A 1 344 ? 23.678 -3.126 -21.229 1.00 57.34 344 SER A C 1
ATOM 2763 O O . SER A 1 344 ? 23.057 -2.512 -20.368 1.00 57.34 344 SER A O 1
ATOM 2765 N N . SER A 1 345 ? 23.054 -3.798 -22.201 1.00 63.94 345 SER A N 1
ATOM 2766 C CA . SER A 1 345 ? 21.636 -3.702 -22.578 1.00 63.94 345 SER A CA 1
ATOM 2767 C C . SER A 1 345 ? 20.802 -4.904 -22.108 1.00 63.94 345 SER A C 1
ATOM 2769 O O . SER A 1 345 ? 20.073 -5.496 -22.905 1.00 63.94 345 SER A O 1
ATOM 2771 N N . ASP A 1 346 ? 20.948 -5.330 -20.852 1.00 79.12 346 ASP A N 1
ATOM 2772 C CA . ASP A 1 346 ? 20.084 -6.385 -20.302 1.00 79.12 346 ASP A CA 1
ATOM 2773 C C . ASP A 1 346 ? 18.781 -5.781 -19.760 1.00 79.12 346 ASP A C 1
ATOM 2775 O O . ASP A 1 346 ? 18.638 -5.507 -18.567 1.00 79.12 346 ASP A O 1
ATOM 2779 N N . PHE A 1 347 ? 17.852 -5.524 -20.684 1.00 85.06 347 PHE A N 1
ATOM 2780 C CA . PHE A 1 347 ? 16.524 -4.981 -20.393 1.00 85.06 347 PHE A CA 1
ATOM 2781 C C . PHE A 1 347 ? 15.713 -5.880 -19.455 1.00 85.06 347 PHE A C 1
ATOM 2783 O O . PHE A 1 347 ? 14.987 -5.378 -18.602 1.00 85.06 347 PHE A O 1
ATOM 2790 N N . GLU A 1 348 ? 15.840 -7.203 -19.593 1.00 83.56 348 GLU A N 1
ATOM 2791 C CA . GLU A 1 348 ? 15.039 -8.165 -18.833 1.00 83.56 348 GLU A CA 1
ATOM 2792 C C . GLU A 1 348 ? 15.400 -8.112 -17.343 1.00 83.56 348 GLU A C 1
ATOM 2794 O O . GLU A 1 348 ? 14.520 -7.951 -16.495 1.00 83.56 348 GLU A O 1
ATOM 2799 N N . ALA A 1 349 ? 16.700 -8.167 -17.031 1.00 81.12 349 ALA A N 1
ATOM 2800 C CA . ALA A 1 349 ? 17.194 -8.027 -15.664 1.00 81.12 349 ALA A CA 1
ATOM 2801 C C . ALA A 1 349 ? 16.836 -6.656 -15.067 1.00 81.12 349 ALA A C 1
ATOM 2803 O O . ALA A 1 349 ? 16.351 -6.579 -13.935 1.00 81.12 349 ALA A O 1
ATOM 2804 N N . GLY A 1 350 ? 17.008 -5.587 -15.852 1.00 84.94 350 GLY A N 1
ATOM 2805 C CA . GLY A 1 350 ? 16.708 -4.227 -15.414 1.00 84.94 350 GLY A CA 1
ATOM 2806 C C . GLY A 1 350 ? 15.232 -3.985 -15.129 1.00 84.94 350 GLY A C 1
ATOM 2807 O O . GLY A 1 350 ? 14.891 -3.319 -14.153 1.00 84.94 350 GLY A O 1
ATOM 2808 N N . LEU A 1 351 ? 14.345 -4.554 -15.947 1.00 85.38 351 LEU A N 1
ATOM 2809 C CA . LEU A 1 351 ? 12.904 -4.467 -15.746 1.00 85.38 351 LEU A CA 1
ATOM 2810 C C . LEU A 1 351 ? 12.479 -5.172 -14.452 1.00 85.38 351 LEU A C 1
ATOM 2812 O O . LEU A 1 351 ? 11.672 -4.622 -13.711 1.00 85.38 351 LEU A O 1
ATOM 2816 N N . ILE A 1 352 ? 13.030 -6.351 -14.150 1.00 80.88 352 ILE A N 1
ATOM 2817 C CA . ILE A 1 352 ? 12.719 -7.080 -12.909 1.00 80.88 352 ILE A CA 1
ATOM 2818 C C . ILE A 1 352 ? 13.135 -6.263 -11.680 1.00 80.88 352 ILE A C 1
ATOM 2820 O O . ILE A 1 352 ? 12.339 -6.085 -10.758 1.00 80.88 352 ILE A O 1
ATOM 2824 N N . GLU A 1 353 ? 14.363 -5.745 -11.666 1.00 81.19 353 GLU A N 1
ATOM 2825 C CA . GLU A 1 353 ? 14.868 -4.939 -10.550 1.00 81.19 353 GLU A CA 1
ATOM 2826 C C . GLU A 1 353 ? 14.085 -3.628 -10.392 1.00 81.19 353 GLU A C 1
ATOM 2828 O O . GLU A 1 353 ? 13.697 -3.275 -9.278 1.00 81.19 353 GLU A O 1
ATOM 2833 N N . PHE A 1 354 ? 13.764 -2.955 -11.502 1.00 83.94 354 PHE A N 1
ATOM 2834 C CA . PHE A 1 354 ? 12.906 -1.772 -11.505 1.00 83.94 354 PHE A CA 1
ATOM 2835 C C . PHE A 1 354 ? 11.529 -2.068 -10.908 1.00 83.94 354 PHE A C 1
ATOM 2837 O O . PHE A 1 354 ? 11.096 -1.365 -10.001 1.00 83.94 354 PHE A O 1
ATOM 2844 N N . LEU A 1 355 ? 10.854 -3.122 -11.369 1.00 79.44 355 LEU A N 1
ATOM 2845 C CA . LEU A 1 355 ? 9.522 -3.488 -10.891 1.00 79.44 355 LEU A CA 1
ATOM 2846 C C . LEU A 1 355 ? 9.525 -3.858 -9.396 1.00 79.44 355 LEU A C 1
ATOM 2848 O O . LEU A 1 355 ? 8.644 -3.410 -8.663 1.00 79.44 355 LEU A O 1
ATOM 2852 N N . ASN A 1 356 ? 10.538 -4.585 -8.918 1.00 75.38 356 ASN A N 1
ATOM 2853 C CA . ASN A 1 356 ? 10.694 -4.874 -7.488 1.00 75.38 356 ASN A CA 1
ATOM 2854 C C . ASN A 1 356 ? 10.922 -3.595 -6.662 1.00 75.38 356 ASN A C 1
ATOM 2856 O O . ASN A 1 356 ? 10.296 -3.409 -5.620 1.00 75.38 356 ASN A O 1
ATOM 2860 N N . GLY A 1 357 ? 11.772 -2.681 -7.140 1.00 70.69 357 GLY A N 1
ATOM 2861 C CA . GLY A 1 357 ? 12.032 -1.406 -6.465 1.00 70.69 357 GLY A CA 1
ATOM 2862 C C . GLY A 1 357 ? 10.806 -0.488 -6.423 1.00 70.69 357 GLY A C 1
ATOM 2863 O O . GLY A 1 357 ? 10.566 0.179 -5.419 1.00 70.69 357 GLY A O 1
ATOM 2864 N N . VAL A 1 358 ? 9.997 -0.490 -7.483 1.00 68.00 358 VAL A N 1
ATOM 2865 C CA . VAL A 1 358 ? 8.738 0.260 -7.568 1.00 68.00 358 VAL A CA 1
ATOM 2866 C C . VAL A 1 358 ? 7.732 -0.174 -6.490 1.00 68.00 358 VAL A C 1
ATOM 2868 O O . VAL A 1 358 ? 7.100 0.687 -5.871 1.00 68.00 358 VAL A O 1
ATOM 2871 N N . ASP A 1 359 ? 7.606 -1.478 -6.223 1.00 61.81 359 ASP A N 1
ATOM 2872 C CA . ASP A 1 359 ? 6.712 -1.998 -5.174 1.00 61.81 359 ASP A CA 1
ATOM 2873 C C . ASP A 1 359 ? 7.201 -1.623 -3.758 1.00 61.81 359 ASP A C 1
ATOM 2875 O O . ASP A 1 359 ? 6.415 -1.234 -2.887 1.00 61.81 359 ASP A O 1
ATOM 2879 N N . GLU A 1 360 ? 8.517 -1.637 -3.529 1.00 57.69 360 GLU A N 1
ATOM 2880 C CA . GLU A 1 360 ? 9.103 -1.287 -2.231 1.00 57.69 360 GLU A CA 1
ATOM 2881 C C . GLU A 1 360 ? 9.086 0.224 -1.933 1.00 57.69 360 GLU A C 1
ATOM 2883 O O . GLU A 1 360 ? 8.839 0.618 -0.790 1.00 57.69 360 GLU A O 1
ATOM 2888 N N . HIS A 1 361 ? 9.323 1.090 -2.927 1.00 51.41 361 HIS A N 1
ATOM 2889 C CA . HIS A 1 361 ? 9.502 2.533 -2.702 1.00 51.41 361 HIS A CA 1
ATOM 2890 C C . HIS A 1 361 ? 8.172 3.294 -2.552 1.00 51.41 361 HIS A C 1
ATOM 2892 O O . HIS A 1 361 ? 8.035 4.138 -1.662 1.00 51.41 361 HIS A O 1
ATOM 2898 N N . TRP A 1 362 ? 7.150 2.992 -3.362 1.00 54.44 362 TRP A N 1
ATOM 2899 C CA . TRP A 1 362 ? 5.910 3.797 -3.399 1.00 54.44 362 TRP A CA 1
ATOM 2900 C C . TRP A 1 362 ? 4.776 3.270 -2.525 1.00 54.44 362 TRP A C 1
ATOM 2902 O O . TRP A 1 362 ? 3.689 3.844 -2.475 1.00 54.44 362 TRP A O 1
ATOM 2912 N N . THR A 1 363 ? 5.046 2.237 -1.730 1.00 43.69 363 THR A N 1
ATOM 2913 C CA . THR A 1 363 ? 4.208 1.891 -0.575 1.00 43.69 363 THR A CA 1
ATOM 2914 C C . THR A 1 363 ? 4.388 2.864 0.603 1.00 43.69 363 THR A C 1
ATOM 2916 O O . THR A 1 363 ? 3.766 2.663 1.651 1.00 43.69 363 THR A O 1
ATOM 2919 N N . THR A 1 364 ? 5.208 3.920 0.452 1.00 41.59 364 THR A N 1
ATOM 2920 C CA . THR A 1 364 ? 5.632 4.802 1.555 1.00 41.59 364 THR A CA 1
ATOM 2921 C C . THR A 1 364 ? 5.368 6.307 1.379 1.00 41.59 364 THR A C 1
ATOM 2923 O O . THR A 1 364 ? 5.484 7.033 2.367 1.00 41.59 364 THR A O 1
ATOM 2926 N N . THR A 1 365 ? 4.967 6.795 0.198 1.00 52.03 365 THR A N 1
ATOM 2927 C CA . THR A 1 365 ? 4.713 8.228 -0.060 1.00 52.03 365 THR A CA 1
ATOM 2928 C C . THR A 1 365 ? 3.228 8.589 0.123 1.00 52.03 365 THR A C 1
ATOM 2930 O O . THR A 1 365 ? 2.334 8.152 -0.605 1.00 52.03 365 THR A O 1
ATOM 2933 N N . ASP A 1 366 ? 2.922 9.351 1.178 1.00 52.50 366 ASP A N 1
ATOM 2934 C CA . ASP A 1 366 ? 1.550 9.700 1.597 1.00 52.50 366 ASP A CA 1
ATOM 2935 C C . ASP A 1 366 ? 0.906 10.857 0.813 1.00 52.50 366 ASP A C 1
ATOM 2937 O O . ASP A 1 366 ? -0.255 11.195 1.046 1.00 52.50 366 ASP A O 1
ATOM 2941 N N . ASP A 1 367 ? 1.649 11.446 -0.114 1.00 62.84 367 ASP A N 1
ATOM 2942 C CA . ASP A 1 367 ? 1.355 12.675 -0.850 1.00 62.84 367 ASP A CA 1
ATOM 2943 C C . ASP A 1 367 ? 0.930 12.452 -2.314 1.00 62.84 367 ASP A C 1
ATOM 2945 O O . ASP A 1 367 ? 0.384 13.373 -2.920 1.00 62.84 367 ASP A O 1
ATOM 2949 N N . VAL A 1 368 ? 1.101 11.244 -2.868 1.00 72.00 368 VAL A N 1
ATOM 2950 C CA . VAL A 1 368 ? 0.727 10.901 -4.255 1.00 72.00 368 VAL A CA 1
ATOM 2951 C C . VAL A 1 368 ? -0.656 10.233 -4.329 1.00 72.00 368 VAL A C 1
ATOM 2953 O O . VAL A 1 368 ? -0.915 9.233 -3.650 1.00 72.00 368 VAL A O 1
ATOM 2956 N N . ASP A 1 369 ? -1.537 10.761 -5.188 1.00 72.44 369 ASP A N 1
ATOM 2957 C CA . ASP A 1 369 ? -2.905 10.259 -5.391 1.00 72.44 369 ASP A CA 1
ATOM 2958 C C . ASP A 1 369 ? -2.981 9.206 -6.509 1.00 72.44 369 ASP A C 1
ATOM 2960 O O . ASP A 1 369 ? -3.731 8.228 -6.405 1.00 72.44 369 ASP A O 1
ATOM 2964 N N . VAL A 1 370 ? -2.207 9.399 -7.584 1.00 78.25 370 VAL A N 1
ATOM 2965 C CA . VAL A 1 370 ? -2.180 8.522 -8.764 1.00 78.25 370 VAL A CA 1
ATOM 2966 C C . VAL A 1 370 ? -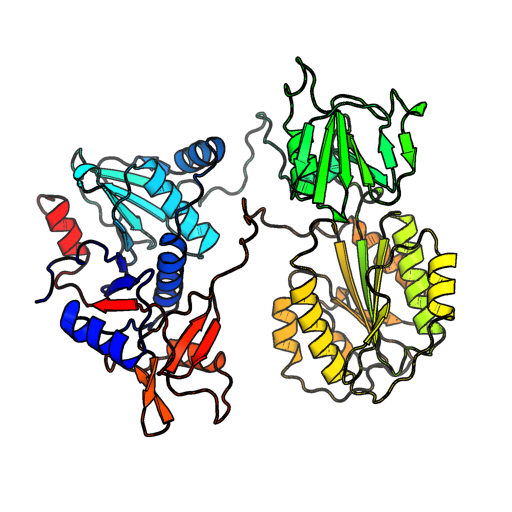0.740 8.264 -9.187 1.00 78.25 370 VAL A C 1
ATOM 2968 O O . VAL A 1 370 ? -0.007 9.195 -9.502 1.00 78.25 370 VAL A O 1
ATOM 2971 N N . THR A 1 371 ? -0.364 6.991 -9.290 1.00 81.12 371 THR A N 1
ATOM 2972 C CA . THR A 1 371 ? 0.941 6.580 -9.821 1.00 81.12 371 THR A CA 1
ATOM 2973 C C . THR A 1 371 ? 0.759 5.754 -11.081 1.00 81.12 371 THR A C 1
ATOM 2975 O O . THR A 1 371 ? 0.003 4.778 -11.080 1.00 81.12 371 THR A O 1
ATOM 2978 N N . TRP A 1 372 ? 1.438 6.149 -12.156 1.00 86.38 372 TRP A N 1
ATOM 2979 C CA . TRP A 1 372 ? 1.467 5.434 -13.431 1.00 86.38 372 TRP A CA 1
ATOM 2980 C C . TRP A 1 372 ? 2.868 4.936 -13.724 1.00 86.38 372 TRP A C 1
ATOM 2982 O O . TRP A 1 372 ? 3.814 5.720 -13.724 1.00 86.38 372 TRP A O 1
ATOM 2992 N N . VAL A 1 373 ? 2.974 3.648 -14.039 1.00 88.19 373 VAL A N 1
ATOM 2993 C CA . VAL A 1 373 ? 4.233 3.033 -14.459 1.00 88.19 373 VAL A CA 1
ATOM 2994 C C . VAL A 1 373 ? 4.173 2.822 -15.960 1.00 88.19 373 VAL A C 1
ATOM 2996 O O . VAL A 1 373 ? 3.283 2.130 -16.447 1.00 88.19 373 VAL A O 1
ATOM 2999 N N . LEU A 1 374 ? 5.083 3.446 -16.700 1.00 91.25 374 LEU A N 1
ATOM 3000 C CA . LEU A 1 374 ? 5.108 3.440 -18.157 1.00 91.25 374 LEU A CA 1
ATOM 3001 C C . LEU A 1 374 ? 6.437 2.855 -18.631 1.00 91.25 374 LEU A C 1
ATOM 3003 O O . LEU A 1 374 ? 7.484 3.476 -18.463 1.00 91.25 374 LEU A O 1
ATOM 3007 N N . VAL A 1 375 ? 6.397 1.665 -19.224 1.00 91.88 375 VAL A N 1
ATOM 3008 C CA . VAL A 1 375 ? 7.585 0.983 -19.752 1.00 91.88 375 VAL A CA 1
ATOM 3009 C C . VAL A 1 375 ? 7.671 1.196 -21.259 1.00 91.88 375 VAL A C 1
ATOM 3011 O O . VAL A 1 375 ? 6.752 0.812 -21.977 1.00 91.88 375 VAL A O 1
ATOM 3014 N N . LEU A 1 376 ? 8.760 1.798 -21.740 1.00 92.75 376 LEU A N 1
ATOM 3015 C CA . LEU A 1 376 ? 9.018 2.058 -23.160 1.00 92.75 376 LEU A CA 1
ATOM 3016 C C . LEU A 1 376 ? 10.056 1.060 -23.681 1.00 92.75 376 LEU A C 1
ATOM 3018 O O . LEU A 1 376 ? 11.156 1.011 -23.137 1.00 92.75 376 LEU A O 1
ATOM 3022 N N . THR A 1 377 ? 9.730 0.291 -24.723 1.00 91.00 377 THR A N 1
ATOM 3023 C CA . THR A 1 377 ? 10.617 -0.751 -25.287 1.00 91.00 377 THR A CA 1
ATOM 3024 C C . THR A 1 377 ? 10.354 -0.995 -26.775 1.00 91.00 377 THR A C 1
ATOM 3026 O O . THR A 1 377 ? 9.238 -0.781 -27.252 1.00 91.00 377 THR A O 1
ATOM 3029 N N . ASP A 1 378 ? 11.368 -1.467 -27.503 1.00 89.38 378 ASP A N 1
ATOM 3030 C CA . ASP A 1 378 ? 11.261 -1.959 -28.886 1.00 89.38 378 ASP A CA 1
ATOM 3031 C C . ASP A 1 378 ? 10.921 -3.459 -28.963 1.00 89.38 378 ASP A C 1
ATOM 3033 O O . ASP A 1 378 ? 10.795 -4.017 -30.052 1.00 89.38 378 ASP A O 1
ATOM 3037 N N . THR A 1 379 ? 10.751 -4.128 -27.814 1.00 86.56 379 THR A N 1
ATOM 3038 C CA . THR A 1 379 ? 10.457 -5.566 -27.658 1.00 86.56 379 THR A CA 1
ATOM 3039 C C . THR A 1 379 ? 11.564 -6.525 -28.125 1.00 86.56 379 THR A C 1
ATOM 3041 O O . THR A 1 379 ? 11.365 -7.749 -28.171 1.00 86.56 379 THR A O 1
ATOM 3044 N N . ALA A 1 380 ? 12.769 -6.021 -28.405 1.00 83.75 380 ALA A N 1
ATOM 3045 C CA . ALA A 1 380 ? 13.893 -6.807 -28.912 1.00 83.75 380 ALA A CA 1
ATOM 3046 C C . ALA A 1 380 ? 14.682 -7.560 -27.812 1.00 83.75 380 ALA A C 1
ATOM 3048 O O . ALA A 1 380 ? 15.891 -7.753 -27.926 1.00 83.75 380 ALA A O 1
ATOM 3049 N N . PHE A 1 381 ? 14.010 -8.039 -26.758 1.00 79.75 381 PHE A N 1
ATOM 3050 C CA . PHE A 1 381 ? 14.626 -8.775 -25.643 1.00 79.75 381 PHE A CA 1
ATOM 3051 C C . PHE A 1 381 ? 14.343 -10.288 -25.683 1.00 79.75 381 PHE A C 1
ATOM 3053 O O . PHE A 1 381 ? 13.386 -10.747 -26.317 1.00 79.75 381 PHE A O 1
ATOM 3060 N N . GLN A 1 382 ? 15.188 -11.088 -25.024 1.00 72.69 382 GLN A N 1
ATOM 3061 C CA . GLN A 1 382 ? 14.967 -12.531 -24.864 1.00 72.69 382 GLN A CA 1
ATOM 3062 C C . GLN A 1 382 ? 13.929 -12.755 -23.759 1.00 72.69 382 GLN A C 1
ATOM 3064 O O . GLN A 1 382 ? 14.036 -12.159 -22.700 1.00 72.69 382 GLN A O 1
ATOM 3069 N N . SER A 1 383 ? 12.898 -13.561 -24.007 1.00 63.47 383 SER A N 1
ATOM 3070 C CA . SER A 1 383 ? 11.791 -13.745 -23.064 1.00 63.47 383 SER A CA 1
ATOM 3071 C C . SER A 1 383 ? 11.976 -14.999 -22.202 1.00 63.47 383 SER A C 1
ATOM 3073 O O . SER A 1 383 ? 11.922 -16.123 -22.708 1.00 63.47 383 SER A O 1
ATOM 3075 N N . ARG A 1 384 ? 12.112 -14.846 -20.878 1.00 61.09 384 ARG A N 1
ATOM 3076 C CA . ARG A 1 384 ? 11.907 -15.940 -19.912 1.00 61.09 384 ARG A CA 1
ATOM 3077 C C . ARG A 1 384 ? 10.481 -15.869 -19.361 1.00 61.09 384 ARG A C 1
ATOM 3079 O O . ARG A 1 384 ? 10.212 -15.245 -18.340 1.00 61.09 384 ARG A O 1
ATOM 3086 N N . LEU A 1 385 ? 9.560 -16.556 -20.043 1.00 49.59 385 LEU A N 1
ATOM 3087 C CA . LEU A 1 385 ? 8.103 -16.542 -19.805 1.00 49.59 385 LEU A CA 1
ATOM 3088 C C . LEU A 1 385 ? 7.637 -16.774 -18.347 1.00 49.59 385 LEU A C 1
ATOM 3090 O O . LEU A 1 385 ? 6.515 -16.407 -18.018 1.00 49.59 385 LEU A O 1
ATOM 3094 N N . GLY A 1 386 ? 8.453 -17.391 -17.486 1.00 51.50 386 GLY A N 1
ATOM 3095 C CA . GLY A 1 386 ? 8.052 -17.768 -16.124 1.00 51.50 386 GLY A CA 1
ATOM 3096 C C . GLY A 1 386 ? 8.142 -16.657 -15.071 1.00 51.50 386 GLY A C 1
ATOM 3097 O O . GLY A 1 386 ? 7.377 -16.685 -14.120 1.00 51.50 386 GLY A O 1
ATOM 3098 N N . LEU A 1 387 ? 9.035 -15.674 -15.230 1.00 53.66 387 LEU A N 1
ATOM 3099 C CA . LEU A 1 387 ? 9.355 -14.694 -14.172 1.00 53.66 387 LEU A CA 1
ATOM 3100 C C . LEU A 1 387 ? 8.401 -13.486 -14.138 1.00 53.66 387 LEU A C 1
ATOM 3102 O O . LEU A 1 387 ? 8.205 -12.870 -13.095 1.00 53.66 387 LEU A O 1
ATOM 3106 N N . PHE A 1 388 ? 7.781 -13.155 -15.271 1.00 55.28 388 PHE A N 1
ATOM 3107 C CA . PHE A 1 388 ? 6.914 -11.977 -15.400 1.00 55.28 388 PHE A CA 1
ATOM 3108 C C . PHE A 1 388 ? 5.473 -12.211 -14.929 1.00 55.28 388 PHE A C 1
ATOM 3110 O O . PHE A 1 388 ? 4.783 -11.256 -14.578 1.00 55.28 388 PHE A O 1
ATOM 3117 N N . LEU A 1 389 ? 5.012 -13.465 -14.894 1.00 53.66 389 LEU A N 1
ATOM 3118 C CA . LEU A 1 389 ? 3.661 -13.804 -14.432 1.00 53.66 389 LEU A CA 1
ATOM 3119 C C . LEU A 1 389 ? 3.503 -13.583 -12.919 1.00 53.66 389 LEU A C 1
ATOM 3121 O O . LEU A 1 389 ? 2.483 -13.038 -12.502 1.00 53.66 389 LEU A O 1
ATOM 3125 N N . ASP A 1 390 ? 4.533 -13.898 -12.128 1.00 52.84 390 ASP A N 1
ATOM 3126 C CA . ASP A 1 390 ? 4.536 -13.686 -10.672 1.00 52.84 390 ASP A CA 1
ATOM 3127 C C . ASP A 1 390 ? 4.613 -12.192 -10.308 1.00 52.84 390 ASP A C 1
ATOM 3129 O O . ASP A 1 390 ? 3.963 -11.737 -9.367 1.00 52.84 390 ASP A O 1
ATOM 3133 N N . LEU A 1 391 ? 5.334 -11.392 -11.104 1.00 54.16 391 LEU A N 1
ATOM 3134 C CA . LEU A 1 391 ? 5.411 -9.937 -10.924 1.00 54.16 391 LEU A CA 1
ATOM 3135 C C . LEU A 1 391 ? 4.051 -9.260 -11.179 1.00 54.16 391 LEU A C 1
ATOM 3137 O O . LEU A 1 391 ? 3.657 -8.370 -10.425 1.00 54.16 391 LEU A O 1
ATOM 3141 N N . LYS A 1 392 ? 3.281 -9.708 -12.183 1.00 52.78 392 LYS A N 1
ATOM 3142 C CA . LYS A 1 392 ? 1.948 -9.153 -12.504 1.00 52.78 392 LYS A CA 1
ATOM 3143 C C . LYS A 1 392 ? 0.926 -9.287 -11.375 1.00 52.78 392 LYS A C 1
ATOM 3145 O O . LYS A 1 392 ? 0.077 -8.406 -11.230 1.00 52.78 392 LYS A O 1
ATOM 3150 N N . GLU A 1 393 ? 0.993 -10.357 -10.582 1.00 52.94 393 GLU A N 1
ATOM 3151 C CA . GLU A 1 393 ? 0.107 -10.560 -9.426 1.00 52.94 393 GLU A CA 1
ATOM 3152 C C . GLU A 1 393 ? 0.298 -9.457 -8.361 1.00 52.94 393 GLU A C 1
ATOM 3154 O O . GLU A 1 393 ? -0.683 -9.020 -7.751 1.00 52.94 393 GLU A O 1
ATOM 3159 N N . GLY A 1 394 ? 1.523 -8.931 -8.207 1.00 49.44 394 GLY A N 1
ATOM 3160 C CA . GLY A 1 394 ? 1.851 -7.814 -7.308 1.00 49.44 394 GLY A CA 1
ATOM 3161 C C . GLY A 1 394 ? 1.345 -6.447 -7.792 1.00 49.44 394 GLY A C 1
ATOM 3162 O O . GLY A 1 394 ? 0.876 -5.630 -6.996 1.00 49.44 394 GLY A O 1
ATOM 3163 N N . PHE A 1 395 ? 1.308 -6.218 -9.111 1.00 52.56 395 PHE A N 1
ATOM 3164 C CA . PHE A 1 395 ? 0.887 -4.942 -9.717 1.00 52.56 395 PHE A CA 1
ATOM 3165 C C . PHE A 1 395 ? -0.629 -4.707 -9.769 1.00 52.56 395 PHE A C 1
ATOM 3167 O O . PHE A 1 395 ? -1.081 -3.729 -10.364 1.00 52.56 395 PHE A O 1
ATOM 3174 N N . ARG A 1 396 ? -1.450 -5.506 -9.071 1.00 51.34 396 ARG A N 1
ATOM 3175 C CA . ARG A 1 396 ? -2.898 -5.236 -8.914 1.00 51.34 396 ARG A CA 1
ATOM 3176 C C . ARG A 1 396 ? -3.207 -3.865 -8.280 1.00 51.34 396 ARG A C 1
ATOM 3178 O O . ARG A 1 396 ? -4.364 -3.445 -8.282 1.00 51.34 396 ARG A O 1
ATOM 3185 N N . ARG A 1 397 ? -2.198 -3.170 -7.733 1.00 54.38 397 ARG A N 1
ATOM 3186 C CA . ARG A 1 397 ? -2.319 -1.842 -7.111 1.00 54.38 397 ARG A CA 1
ATOM 3187 C C . ARG A 1 397 ? -2.144 -0.665 -8.076 1.00 54.38 397 ARG A C 1
ATOM 3189 O O . ARG A 1 397 ? -2.803 0.343 -7.856 1.00 54.38 397 ARG A O 1
ATOM 3196 N N . PHE A 1 398 ? -1.343 -0.766 -9.140 1.00 67.56 398 PHE A N 1
ATOM 3197 C CA . PHE A 1 398 ? -1.035 0.374 -10.022 1.00 67.56 398 PHE A CA 1
ATOM 3198 C C . PHE A 1 398 ? -1.167 -0.005 -11.505 1.00 67.56 398 PHE A C 1
ATOM 3200 O O . PHE A 1 398 ? -0.822 -1.125 -11.883 1.00 67.56 398 PHE A O 1
ATOM 3207 N N . PRO A 1 399 ? -1.640 0.893 -12.389 1.00 76.00 399 PRO A N 1
ATOM 3208 C CA . PRO A 1 399 ? -1.604 0.631 -13.821 1.00 76.00 399 PRO A CA 1
ATOM 3209 C C . PRO A 1 399 ? -0.155 0.590 -14.321 1.00 76.00 399 PRO A C 1
ATOM 3211 O O . PRO A 1 399 ? 0.573 1.581 -14.222 1.00 76.00 399 PRO A O 1
ATOM 3214 N N . LEU A 1 400 ? 0.227 -0.558 -14.880 1.00 83.94 400 LEU A N 1
ATOM 3215 C CA . LEU A 1 400 ? 1.484 -0.772 -15.580 1.00 83.94 400 LEU A CA 1
ATOM 3216 C C . LEU A 1 400 ? 1.194 -0.770 -17.080 1.00 83.94 400 LEU A C 1
ATOM 3218 O O . LEU A 1 400 ? 0.509 -1.663 -17.590 1.00 83.94 400 LEU A O 1
ATOM 3222 N N . PHE A 1 401 ? 1.674 0.268 -17.758 1.00 87.31 401 PHE A N 1
ATOM 3223 C CA . PHE A 1 401 ? 1.554 0.466 -19.194 1.00 87.31 401 PHE A CA 1
ATOM 3224 C C . PHE A 1 401 ? 2.797 -0.053 -19.903 1.00 87.31 401 PHE A C 1
ATOM 3226 O O . PHE A 1 401 ? 3.919 0.267 -19.505 1.00 87.31 401 PHE A O 1
ATOM 3233 N N . SER A 1 402 ? 2.594 -0.797 -20.987 1.00 89.50 402 SER A N 1
ATOM 3234 C CA . SER A 1 402 ? 3.660 -1.131 -21.929 1.00 89.50 402 SER A CA 1
ATOM 3235 C C . SER A 1 402 ? 3.482 -0.304 -23.198 1.00 89.50 402 SER A C 1
ATOM 3237 O O . SER A 1 402 ? 2.405 -0.260 -23.794 1.00 89.50 402 SER A O 1
ATOM 3239 N N . ILE A 1 403 ? 4.532 0.415 -23.579 1.00 90.75 403 ILE A N 1
ATOM 3240 C CA . ILE A 1 403 ? 4.548 1.373 -24.679 1.00 90.75 403 ILE A CA 1
ATOM 3241 C C . ILE A 1 403 ? 5.583 0.891 -25.696 1.00 90.75 403 ILE A C 1
ATOM 3243 O O . ILE A 1 403 ? 6.789 0.973 -25.464 1.00 90.75 403 ILE A O 1
ATOM 3247 N N . GLY A 1 404 ? 5.100 0.362 -26.819 1.00 89.69 404 GLY A N 1
ATOM 3248 C CA . GLY A 1 404 ? 5.953 -0.172 -27.877 1.00 89.69 404 GLY A CA 1
ATOM 3249 C C . GLY A 1 404 ? 6.481 0.929 -28.792 1.00 89.69 404 GLY A C 1
ATOM 3250 O O . GLY A 1 404 ? 5.689 1.618 -29.435 1.00 89.69 404 GLY A O 1
ATOM 3251 N N . VAL A 1 405 ? 7.801 1.082 -28.876 1.00 88.69 405 VAL A N 1
ATOM 3252 C CA . VAL A 1 405 ? 8.475 2.097 -29.696 1.00 88.69 405 VAL A CA 1
ATOM 3253 C C . VAL A 1 405 ? 9.109 1.438 -30.926 1.00 88.69 405 VAL A C 1
ATOM 3255 O O . VAL A 1 405 ? 9.964 0.570 -30.792 1.00 88.69 405 VAL A O 1
ATOM 3258 N N . GLY A 1 406 ? 8.694 1.852 -32.127 1.00 83.69 406 GLY A N 1
ATOM 3259 C CA . GLY A 1 406 ? 9.217 1.340 -33.402 1.00 83.69 406 GLY A CA 1
ATOM 3260 C C . GLY A 1 406 ? 8.187 0.562 -34.229 1.00 83.69 406 GLY A C 1
ATOM 3261 O O . GLY A 1 406 ? 7.008 0.514 -33.891 1.00 83.69 406 GLY A O 1
ATOM 3262 N N . GLU A 1 407 ? 8.626 -0.017 -35.353 1.00 77.69 407 GLU A N 1
ATOM 3263 C CA . GLU A 1 407 ? 7.735 -0.661 -36.340 1.00 77.69 407 GLU A CA 1
ATOM 3264 C C . GLU A 1 407 ? 7.627 -2.192 -36.190 1.00 77.69 407 GLU A C 1
ATOM 3266 O O . GLU A 1 407 ? 6.614 -2.775 -36.570 1.00 77.69 407 GLU A O 1
ATOM 3271 N N . ASN A 1 408 ? 8.648 -2.856 -35.633 1.00 81.81 408 ASN A N 1
ATOM 3272 C CA . ASN A 1 408 ? 8.736 -4.321 -35.546 1.00 81.81 408 ASN A CA 1
ATOM 3273 C C . ASN A 1 408 ? 8.512 -4.814 -34.109 1.00 81.81 408 ASN A C 1
ATOM 3275 O O . ASN A 1 408 ? 9.418 -5.368 -33.491 1.00 81.81 408 ASN A O 1
ATOM 3279 N N . LEU A 1 409 ? 7.312 -4.576 -33.580 1.00 85.62 409 LEU A N 1
ATOM 3280 C CA . LEU A 1 409 ? 6.963 -4.879 -32.192 1.00 85.62 409 LEU A CA 1
ATOM 3281 C C . LEU A 1 409 ? 6.352 -6.277 -32.035 1.00 85.62 409 LEU A C 1
ATOM 3283 O O . LEU A 1 409 ? 5.472 -6.677 -32.798 1.00 85.62 409 LEU A O 1
ATOM 3287 N N . ASP A 1 410 ? 6.777 -6.990 -30.995 1.00 86.50 410 ASP A N 1
ATOM 3288 C CA . ASP A 1 410 ? 6.189 -8.251 -30.550 1.00 86.50 410 ASP A CA 1
ATOM 3289 C C . ASP A 1 410 ? 5.101 -7.984 -29.498 1.00 86.50 410 ASP A C 1
ATOM 3291 O O . ASP A 1 410 ? 5.374 -7.587 -28.360 1.00 86.50 410 ASP A O 1
ATOM 3295 N N . PHE A 1 411 ? 3.844 -8.187 -29.894 1.00 81.94 411 PHE A N 1
ATOM 3296 C CA . PHE A 1 411 ? 2.690 -7.885 -29.049 1.00 81.94 411 PHE A CA 1
ATOM 3297 C C . PHE A 1 411 ? 2.589 -8.807 -27.828 1.00 81.94 411 PHE A C 1
ATOM 3299 O O . PHE A 1 411 ? 2.177 -8.348 -26.763 1.00 81.94 411 PHE A O 1
ATOM 3306 N N . GLU A 1 412 ? 3.020 -10.069 -27.938 1.00 82.69 412 GLU A N 1
ATOM 3307 C CA . GLU A 1 412 ? 3.004 -11.002 -26.803 1.00 82.69 412 GLU A CA 1
ATOM 3308 C C . GLU A 1 412 ? 3.957 -10.514 -25.704 1.00 82.69 412 GLU A C 1
ATOM 3310 O O . GLU A 1 412 ? 3.632 -10.560 -24.517 1.00 82.69 412 GLU A O 1
ATOM 3315 N N . LYS A 1 413 ? 5.102 -9.938 -26.084 1.00 83.62 413 LYS A N 1
ATOM 3316 C CA . LYS A 1 413 ? 6.054 -9.347 -25.131 1.00 83.62 413 LYS A CA 1
ATOM 3317 C C . LYS A 1 413 ? 5.545 -8.062 -24.485 1.00 83.62 413 LYS A C 1
ATOM 3319 O O . LYS A 1 413 ? 5.803 -7.836 -23.306 1.00 83.62 413 LYS A O 1
ATOM 3324 N N . LEU A 1 414 ? 4.807 -7.226 -25.214 1.00 84.12 414 LEU A N 1
ATOM 3325 C CA . LEU A 1 414 ? 4.150 -6.054 -24.620 1.00 84.12 414 LEU A CA 1
ATOM 3326 C C . LEU A 1 414 ? 3.067 -6.470 -23.623 1.00 84.12 414 LEU A C 1
ATOM 3328 O O . LEU A 1 414 ? 2.941 -5.857 -22.558 1.00 84.12 414 LEU A O 1
ATOM 3332 N N . GLU A 1 415 ? 2.319 -7.524 -23.945 1.00 82.56 415 GLU A N 1
ATOM 3333 C CA . GLU A 1 415 ? 1.331 -8.103 -23.044 1.00 82.56 415 GLU A CA 1
ATOM 3334 C C . GLU A 1 415 ? 1.995 -8.679 -21.797 1.00 82.56 415 GLU A C 1
ATOM 3336 O O . GLU A 1 415 ? 1.462 -8.492 -20.710 1.00 82.56 415 GLU A O 1
ATOM 3341 N N . MET A 1 416 ? 3.180 -9.293 -21.898 1.00 76.06 416 MET A N 1
ATOM 3342 C CA . MET A 1 416 ? 3.954 -9.766 -20.739 1.00 76.06 416 MET A CA 1
ATOM 3343 C C . MET A 1 416 ? 4.328 -8.655 -19.746 1.00 76.06 416 MET A C 1
ATOM 3345 O O . MET A 1 416 ? 4.498 -8.956 -18.568 1.00 76.06 416 MET A O 1
ATOM 3349 N N . ILE A 1 417 ? 4.425 -7.398 -20.183 1.00 81.38 417 ILE A N 1
ATOM 3350 C CA . ILE A 1 417 ? 4.787 -6.265 -19.319 1.00 81.38 417 ILE A CA 1
ATOM 3351 C C . ILE A 1 417 ? 3.538 -5.589 -18.747 1.00 81.38 417 ILE A C 1
ATOM 3353 O O . ILE A 1 417 ? 3.488 -5.308 -17.555 1.00 81.38 417 ILE A O 1
ATOM 3357 N N . ALA A 1 418 ? 2.520 -5.319 -19.566 1.00 82.00 418 ALA A N 1
ATOM 3358 C CA . ALA A 1 418 ? 1.353 -4.562 -19.116 1.00 82.00 418 ALA A CA 1
ATOM 3359 C C . ALA A 1 418 ? 0.513 -5.313 -18.068 1.00 82.00 418 ALA A C 1
ATOM 3361 O O . ALA A 1 418 ? 0.349 -6.536 -18.119 1.00 82.00 418 ALA A O 1
ATOM 3362 N N . SER A 1 419 ? -0.102 -4.560 -17.147 1.00 76.56 419 SER A N 1
ATOM 3363 C CA . SER A 1 419 ? -1.022 -5.134 -16.150 1.00 76.56 419 SER A CA 1
ATOM 3364 C C . SER A 1 419 ? -2.398 -5.507 -16.717 1.00 76.56 419 SER A C 1
ATOM 3366 O O . SER A 1 419 ? -3.138 -6.261 -16.092 1.00 76.56 419 SER A O 1
ATOM 3368 N N . SER A 1 420 ? -2.757 -4.986 -17.892 1.00 74.19 420 SER A N 1
ATOM 3369 C CA . SER A 1 420 ? -3.978 -5.318 -18.632 1.00 74.19 420 SER A CA 1
ATOM 3370 C C . SER A 1 420 ? -3.752 -5.074 -20.121 1.00 74.19 420 SER A C 1
ATOM 3372 O O . SER A 1 420 ? -2.966 -4.201 -20.491 1.00 74.19 420 SER A O 1
ATOM 3374 N N . VAL A 1 421 ? -4.502 -5.775 -20.971 1.00 71.00 421 VAL A N 1
ATOM 3375 C CA . VAL A 1 421 ? -4.548 -5.532 -22.421 1.00 71.00 421 VAL A CA 1
ATOM 3376 C C . VAL A 1 421 ? -4.925 -4.085 -22.765 1.00 71.00 421 VAL A C 1
ATOM 3378 O O . VAL A 1 421 ? -4.404 -3.528 -23.725 1.00 71.00 421 VAL A O 1
ATOM 3381 N N . ASP A 1 422 ? -5.738 -3.429 -21.929 1.00 75.56 422 ASP A N 1
ATOM 3382 C CA . ASP A 1 422 ? -6.118 -2.016 -22.095 1.00 75.56 422 ASP A CA 1
ATOM 3383 C C . ASP A 1 422 ? -4.969 -1.038 -21.791 1.00 75.56 422 ASP A C 1
ATOM 3385 O O . ASP A 1 422 ? -5.089 0.166 -22.031 1.00 75.56 422 ASP A O 1
ATOM 3389 N N . ASN A 1 423 ? -3.874 -1.526 -21.203 1.00 79.75 423 ASN A N 1
ATOM 3390 C CA . ASN A 1 423 ? -2.694 -0.737 -20.850 1.00 79.75 423 ASN A CA 1
ATOM 3391 C C . ASN A 1 423 ? -1.535 -0.957 -21.835 1.00 79.75 423 ASN A C 1
ATOM 3393 O O . ASN A 1 423 ? -0.449 -0.414 -21.630 1.00 79.75 423 ASN A O 1
ATOM 3397 N N . ILE A 1 424 ? -1.762 -1.720 -22.905 1.00 80.88 424 ILE A N 1
ATOM 3398 C CA . ILE A 1 424 ? -0.819 -1.858 -24.012 1.00 80.88 424 ILE A CA 1
ATOM 3399 C C . ILE A 1 424 ? -1.047 -0.695 -24.978 1.00 80.88 424 ILE A C 1
ATOM 3401 O O . ILE A 1 424 ? -2.152 -0.491 -25.484 1.00 80.88 424 ILE A O 1
ATOM 3405 N N . VAL A 1 425 ? 0.004 0.074 -25.249 1.00 79.56 425 VAL A N 1
ATOM 3406 C CA . VAL A 1 425 ? -0.033 1.221 -26.157 1.00 79.56 425 VAL A CA 1
ATOM 3407 C C . VAL A 1 425 ? 0.943 0.979 -27.300 1.00 79.56 425 VAL A C 1
ATOM 3409 O O . VAL A 1 425 ? 2.158 0.940 -27.115 1.00 79.56 425 VAL A O 1
ATOM 3412 N N . HIS A 1 426 ? 0.395 0.838 -28.504 1.00 71.88 426 HIS A N 1
ATOM 3413 C CA . HIS A 1 426 ? 1.174 0.765 -29.734 1.00 71.88 426 HIS A CA 1
ATOM 3414 C C . HIS A 1 426 ? 1.296 2.154 -30.361 1.00 71.88 426 HIS A C 1
ATOM 3416 O O . HIS A 1 426 ? 0.304 2.875 -30.500 1.00 71.88 426 HIS A O 1
ATOM 3422 N N . ILE A 1 427 ? 2.500 2.522 -30.788 1.00 63.19 427 ILE A N 1
ATOM 3423 C CA . ILE A 1 427 ? 2.790 3.879 -31.241 1.00 63.19 427 ILE A CA 1
ATOM 3424 C C . ILE A 1 427 ? 2.752 3.956 -32.764 1.00 63.19 427 ILE A C 1
ATOM 3426 O O . ILE A 1 427 ? 3.469 3.253 -33.463 1.00 63.19 427 ILE A O 1
ATOM 3430 N N . GLN A 1 428 ? 1.921 4.862 -33.274 1.00 59.44 428 GLN A N 1
ATOM 3431 C CA . GLN A 1 428 ? 2.040 5.397 -34.637 1.00 59.44 428 GLN A CA 1
ATOM 3432 C C . GLN A 1 428 ? 2.235 6.925 -34.627 1.00 59.44 428 GLN A C 1
ATOM 3434 O O . GLN A 1 428 ? 2.806 7.472 -35.564 1.00 59.44 428 GLN A O 1
ATOM 3439 N N . ASP A 1 429 ? 1.800 7.611 -33.558 1.00 68.31 429 ASP A N 1
ATOM 3440 C CA . ASP A 1 429 ? 1.927 9.061 -33.365 1.00 68.31 429 ASP A CA 1
ATOM 3441 C C . ASP A 1 429 ? 1.966 9.419 -31.857 1.00 68.31 429 ASP A C 1
ATOM 3443 O O . ASP A 1 429 ? 0.991 9.140 -31.147 1.00 68.31 429 ASP A O 1
ATOM 3447 N N . PRO A 1 430 ? 3.043 10.058 -31.352 1.00 72.62 430 PRO A N 1
ATOM 3448 C CA . PRO A 1 430 ? 3.165 10.482 -29.954 1.00 72.62 430 PRO A CA 1
ATOM 3449 C C . PRO A 1 430 ? 2.033 11.396 -29.468 1.00 72.62 430 PRO A C 1
ATOM 3451 O O . PRO A 1 430 ? 1.590 11.251 -28.329 1.00 72.62 430 PRO A O 1
ATOM 3454 N N . VAL A 1 431 ? 1.515 12.287 -30.328 1.00 73.38 431 VAL A N 1
ATOM 3455 C CA . VAL A 1 431 ? 0.473 13.276 -29.970 1.00 73.38 431 VAL A CA 1
ATOM 3456 C C . VAL A 1 431 ? -0.833 12.594 -29.558 1.00 73.38 431 VAL A C 1
ATOM 3458 O O . VAL A 1 431 ? -1.592 13.084 -28.715 1.00 73.38 431 VAL A O 1
ATOM 3461 N N . THR A 1 432 ? -1.110 11.439 -30.153 1.00 73.88 432 THR A N 1
ATOM 3462 C CA . THR A 1 432 ? -2.328 10.675 -29.891 1.00 73.88 432 THR A CA 1
ATOM 3463 C C . THR A 1 432 ? -2.280 9.974 -28.525 1.00 73.88 432 THR A C 1
ATOM 3465 O O . THR A 1 432 ? -3.322 9.792 -27.895 1.00 73.88 432 THR A O 1
ATOM 3468 N N . ILE A 1 433 ? -1.085 9.665 -28.006 1.00 76.44 433 ILE A N 1
ATOM 3469 C CA . ILE A 1 433 ? -0.894 8.929 -26.745 1.00 76.44 433 ILE A CA 1
ATOM 3470 C C . ILE A 1 433 ? -1.319 9.764 -25.541 1.00 76.44 433 ILE A C 1
ATOM 3472 O O . ILE A 1 433 ? -2.144 9.312 -24.749 1.00 76.44 433 ILE A O 1
ATOM 3476 N N . GLY A 1 434 ? -0.800 10.989 -25.407 1.00 71.62 434 GLY A N 1
ATOM 3477 C CA . GLY A 1 434 ? -1.142 11.846 -24.269 1.00 71.62 434 GLY A CA 1
ATOM 3478 C C . GLY A 1 434 ? -2.644 12.130 -24.201 1.00 71.62 434 GLY A C 1
ATOM 3479 O O . GLY A 1 434 ? -3.247 12.028 -23.135 1.00 71.62 434 GLY A O 1
ATOM 3480 N N . LYS A 1 435 ? -3.281 12.362 -25.356 1.00 71.31 435 LYS A N 1
ATOM 3481 C CA . LYS A 1 435 ? -4.735 12.578 -25.462 1.00 71.31 435 LYS A CA 1
ATOM 3482 C C . LYS A 1 435 ? -5.568 11.344 -25.127 1.00 71.31 435 LYS A C 1
ATOM 3484 O O . LYS A 1 435 ? -6.659 11.495 -24.584 1.00 71.31 435 LYS A O 1
ATOM 3489 N N . ALA A 1 436 ? -5.091 10.149 -25.469 1.00 72.38 436 ALA A N 1
ATOM 3490 C CA . ALA A 1 436 ? -5.788 8.901 -25.171 1.00 72.38 436 ALA A CA 1
ATOM 3491 C C . ALA A 1 436 ? -5.635 8.500 -23.699 1.00 72.38 436 ALA A C 1
ATOM 3493 O O . ALA A 1 436 ? -6.587 8.025 -23.078 1.00 72.38 436 ALA A O 1
ATOM 3494 N N . LEU A 1 437 ? -4.442 8.701 -23.137 1.00 75.25 437 LEU A N 1
ATOM 3495 C CA . LEU A 1 437 ? -4.136 8.297 -21.775 1.00 75.25 437 LEU A CA 1
ATOM 3496 C C . LEU A 1 437 ? -4.655 9.311 -20.757 1.00 75.25 437 LEU A C 1
ATOM 3498 O O . LEU A 1 437 ? -5.416 8.919 -19.881 1.00 75.25 437 LEU A O 1
ATOM 3502 N N . ALA A 1 438 ? -4.328 10.601 -20.871 1.00 74.56 438 ALA A N 1
ATOM 3503 C CA . ALA A 1 438 ? -4.575 11.588 -19.812 1.00 74.56 438 ALA A CA 1
ATOM 3504 C C . ALA A 1 438 ? -6.019 11.606 -19.248 1.00 74.56 438 ALA A C 1
ATOM 3506 O O . ALA A 1 438 ? -6.162 11.630 -18.025 1.00 74.56 438 ALA A O 1
ATOM 3507 N N . PRO A 1 439 ? -7.103 11.480 -20.048 1.00 72.75 439 PRO A N 1
ATOM 3508 C CA . PRO A 1 439 ? -8.470 11.412 -19.514 1.00 72.75 439 PRO A CA 1
ATOM 3509 C C . PRO A 1 439 ? -8.728 10.234 -18.559 1.00 72.75 439 PRO A C 1
ATOM 3511 O O . PRO A 1 439 ? -9.657 10.283 -17.746 1.00 72.75 439 PRO A O 1
ATOM 3514 N N . ARG A 1 440 ? -7.920 9.168 -18.640 1.00 77.25 440 ARG A N 1
ATOM 3515 C CA . ARG A 1 440 ? -8.003 8.000 -17.755 1.00 77.25 440 ARG A CA 1
ATOM 3516 C C . ARG A 1 440 ? -7.579 8.333 -16.324 1.00 77.25 440 ARG A C 1
ATOM 3518 O O . ARG A 1 440 ? -8.100 7.693 -15.421 1.00 77.25 440 ARG A O 1
ATOM 3525 N N . ILE A 1 441 ? -6.743 9.356 -16.102 1.00 73.38 441 ILE A N 1
ATOM 3526 C CA . ILE A 1 441 ? -6.315 9.796 -14.757 1.00 73.38 441 ILE A CA 1
ATOM 3527 C C . ILE A 1 441 ? -7.518 10.191 -13.899 1.00 73.38 441 ILE A C 1
ATOM 3529 O O . ILE A 1 441 ? -7.637 9.754 -12.762 1.00 73.38 441 ILE A O 1
ATOM 3533 N N . CYS A 1 442 ? -8.453 10.946 -14.476 1.00 67.75 442 CYS A N 1
ATOM 3534 C CA . CYS A 1 442 ? -9.660 11.413 -13.792 1.00 67.75 442 CYS A CA 1
ATOM 3535 C C . CYS A 1 442 ? -10.639 10.305 -13.386 1.00 67.75 442 CYS A C 1
ATOM 3537 O O . CYS A 1 442 ? -11.439 10.485 -12.473 1.00 67.75 442 CYS A O 1
ATOM 3539 N N . HIS A 1 443 ? -10.630 9.188 -14.112 1.00 64.81 443 HIS A N 1
ATOM 3540 C CA . HIS A 1 443 ? -11.583 8.087 -13.932 1.00 64.81 443 HIS A CA 1
ATOM 3541 C C . HIS A 1 443 ? -10.950 6.885 -13.243 1.00 64.81 443 HIS A C 1
ATOM 3543 O O . HIS A 1 443 ? -11.624 5.892 -12.950 1.00 64.81 443 HIS A O 1
ATOM 3549 N N . GLN A 1 444 ? -9.648 6.959 -12.996 1.00 60.84 444 GLN A N 1
ATOM 3550 C CA . GLN A 1 444 ? -8.960 5.969 -12.219 1.00 60.84 444 GLN A CA 1
ATOM 3551 C C . GLN A 1 444 ? -9.478 6.079 -10.797 1.00 60.84 444 GLN A C 1
ATOM 3553 O O . GLN A 1 444 ? -9.409 7.141 -10.181 1.00 60.84 444 GLN A O 1
ATOM 3558 N N . LYS A 1 445 ? -10.042 4.981 -10.282 1.00 47.88 445 LYS A N 1
ATOM 3559 C CA . LYS A 1 445 ? -10.406 4.929 -8.869 1.00 47.88 445 LYS A CA 1
ATOM 3560 C C . LYS A 1 445 ? -9.142 5.329 -8.104 1.00 47.88 445 LYS A C 1
ATOM 3562 O O . LYS A 1 445 ? -8.123 4.665 -8.329 1.00 47.88 445 LYS A O 1
ATOM 3567 N N . PRO A 1 446 ? -9.178 6.381 -7.257 1.00 41.81 446 PRO A N 1
ATOM 3568 C CA . PRO A 1 446 ? -8.057 6.652 -6.373 1.00 41.81 446 PRO A CA 1
ATOM 3569 C C . PRO A 1 446 ? -7.749 5.333 -5.691 1.00 41.81 446 PRO A C 1
ATOM 3571 O O . PRO A 1 446 ? -8.692 4.581 -5.393 1.00 41.81 446 PRO A O 1
ATOM 3574 N N . LEU A 1 447 ? -6.460 5.019 -5.538 1.00 40.25 447 LEU A N 1
ATOM 3575 C CA . LEU A 1 447 ? -6.031 3.823 -4.824 1.00 40.25 447 LEU A CA 1
ATOM 3576 C C . LEU A 1 447 ? -6.969 3.687 -3.630 1.00 40.25 447 LEU A C 1
ATOM 3578 O O . LEU A 1 447 ? -7.031 4.600 -2.801 1.00 40.25 447 LEU A O 1
ATOM 3582 N N . ARG A 1 448 ? -7.781 2.618 -3.579 1.00 34.09 448 ARG A N 1
ATOM 3583 C CA . ARG A 1 448 ? -8.496 2.285 -2.349 1.00 34.09 448 ARG A CA 1
ATOM 3584 C C . ARG A 1 448 ? -7.388 1.910 -1.380 1.00 34.09 448 ARG A C 1
ATOM 3586 O O . ARG A 1 448 ? -7.074 0.741 -1.194 1.00 34.09 448 ARG A O 1
ATOM 3593 N N . ARG A 1 449 ? -6.767 2.931 -0.790 1.00 35.06 449 ARG A N 1
ATOM 3594 C CA . ARG A 1 449 ? -6.089 2.827 0.475 1.00 35.06 449 ARG A CA 1
ATOM 3595 C C . ARG A 1 449 ? -7.215 2.383 1.383 1.00 35.06 449 ARG A C 1
ATOM 3597 O O . ARG A 1 449 ? -8.096 3.171 1.734 1.00 35.06 449 ARG A O 1
ATOM 3604 N N . PHE A 1 450 ? -7.245 1.090 1.685 1.00 27.81 450 PHE A N 1
ATOM 3605 C CA . PHE A 1 450 ? -7.784 0.692 2.964 1.00 27.81 450 PHE A CA 1
ATOM 3606 C C . PHE A 1 450 ? -7.093 1.623 3.950 1.00 27.81 450 PHE A C 1
ATOM 3608 O O . PHE A 1 450 ? -5.866 1.620 4.054 1.00 27.81 450 PHE A O 1
ATOM 3615 N N . VAL A 1 451 ? -7.866 2.523 4.553 1.00 26.67 451 VAL A N 1
ATOM 3616 C CA . VAL A 1 451 ? -7.412 3.259 5.718 1.00 26.67 451 VAL A CA 1
ATOM 3617 C C . VAL A 1 451 ? -7.212 2.171 6.760 1.00 26.67 451 VAL A C 1
ATOM 3619 O O . VAL A 1 451 ? -8.128 1.816 7.492 1.00 26.67 451 VAL A O 1
ATOM 3622 N N . THR A 1 452 ? -6.022 1.574 6.767 1.00 26.58 452 THR A N 1
ATOM 3623 C CA . THR A 1 452 ? -5.471 0.945 7.950 1.00 26.58 452 THR A CA 1
ATOM 3624 C C . THR A 1 452 ? -5.356 2.091 8.934 1.00 26.58 452 THR A C 1
ATOM 3626 O O . THR A 1 452 ? -4.411 2.881 8.883 1.00 26.58 452 THR A O 1
ATOM 3629 N N . SER A 1 453 ? -6.378 2.266 9.765 1.00 26.33 453 SER A N 1
ATOM 3630 C CA . SER A 1 453 ? -6.269 3.093 10.951 1.00 26.33 453 SER A CA 1
ATOM 3631 C C . SER A 1 453 ? -5.019 2.624 11.695 1.00 26.33 453 SER A C 1
ATOM 3633 O O . SER A 1 453 ? -4.998 1.517 12.222 1.00 26.33 453 SER A O 1
ATOM 3635 N N . ARG A 1 454 ? -3.991 3.483 11.703 1.00 28.91 454 ARG A N 1
ATOM 3636 C CA . ARG A 1 454 ? -2.694 3.341 12.384 1.00 28.91 454 ARG A CA 1
ATOM 3637 C C . ARG A 1 454 ? -1.699 2.354 11.756 1.00 28.91 454 ARG A C 1
ATOM 3639 O O . ARG A 1 454 ? -1.509 1.247 12.241 1.00 28.91 454 ARG A O 1
ATOM 3646 N N . LYS A 1 455 ? -0.838 2.866 10.872 1.00 27.25 455 LYS A N 1
ATOM 3647 C CA . LYS A 1 455 ? 0.602 2.640 11.074 1.00 27.25 455 LYS A CA 1
ATOM 3648 C C . LYS A 1 455 ? 1.132 3.777 11.939 1.00 27.25 455 LYS A C 1
ATOM 3650 O O . LYS A 1 455 ? 1.573 4.807 11.446 1.00 27.25 455 LYS A O 1
ATOM 3655 N N . LEU A 1 456 ? 1.109 3.568 13.257 1.00 29.05 456 LEU A N 1
ATOM 3656 C CA . LEU A 1 456 ? 2.142 4.154 14.106 1.00 29.05 456 LEU A CA 1
ATOM 3657 C C . LEU A 1 456 ? 3.474 3.797 13.444 1.00 29.05 456 LEU A C 1
ATOM 3659 O O . LEU A 1 456 ? 3.797 2.613 13.317 1.00 29.05 456 LEU A O 1
ATOM 3663 N N . LYS A 1 457 ? 4.208 4.809 12.965 1.00 28.66 457 LYS A N 1
ATOM 3664 C CA . LYS A 1 457 ? 5.598 4.651 12.540 1.00 28.66 457 LYS A CA 1
ATOM 3665 C C . LYS A 1 457 ? 6.298 3.832 13.618 1.00 28.66 457 LYS A C 1
ATOM 3667 O O . LYS A 1 457 ? 6.408 4.277 14.761 1.00 28.66 457 LYS A O 1
ATOM 3672 N N . LYS A 1 458 ? 6.734 2.626 13.235 1.00 28.91 458 LYS A N 1
ATOM 3673 C CA . LYS A 1 458 ? 7.674 1.822 14.005 1.00 28.91 458 LYS A CA 1
ATOM 3674 C C . LYS A 1 458 ? 8.842 2.739 14.331 1.00 28.91 458 LYS A C 1
ATOM 3676 O O . LYS A 1 458 ? 9.618 3.132 13.461 1.00 28.91 458 LYS A O 1
ATOM 3681 N N . THR A 1 459 ? 8.930 3.094 15.603 1.00 24.33 459 THR A N 1
ATOM 3682 C CA . THR A 1 459 ? 10.192 3.428 16.237 1.00 24.33 459 THR A CA 1
ATOM 3683 C C . THR A 1 459 ? 11.209 2.377 15.812 1.00 24.33 459 THR A C 1
ATOM 3685 O O . THR A 1 459 ? 10.951 1.177 15.881 1.00 24.33 459 THR A O 1
ATOM 3688 N N . LYS A 1 460 ? 12.337 2.853 15.297 1.00 31.59 460 LYS A N 1
ATOM 3689 C CA . LYS A 1 460 ? 13.488 2.047 14.905 1.00 31.59 460 LYS A CA 1
ATOM 3690 C C . LYS A 1 460 ? 13.880 1.103 16.056 1.00 31.59 460 LYS A C 1
ATOM 3692 O O . LYS A 1 460 ? 13.893 1.544 17.204 1.00 31.59 460 LYS A O 1
ATOM 3697 N N . THR A 1 461 ? 14.266 -0.127 15.693 1.00 28.39 461 THR A N 1
ATOM 3698 C CA . THR A 1 461 ? 14.636 -1.312 16.513 1.00 28.39 461 THR A CA 1
ATOM 3699 C C . THR A 1 461 ? 13.417 -2.057 17.091 1.00 28.39 461 THR A C 1
ATOM 3701 O O . THR A 1 461 ? 12.597 -1.460 17.767 1.00 28.39 461 THR A O 1
ATOM 3704 N N . ASP A 1 462 ? 13.152 -3.330 16.782 1.00 32.38 462 ASP A N 1
ATOM 3705 C CA . ASP A 1 462 ? 14.069 -4.458 16.961 1.00 32.38 462 ASP A CA 1
ATOM 3706 C C . ASP A 1 462 ? 13.674 -5.694 16.117 1.00 32.38 462 ASP A C 1
ATOM 3708 O O . ASP A 1 462 ? 12.506 -5.927 15.792 1.00 32.38 462 ASP A O 1
ATOM 3712 N N . HIS A 1 463 ? 14.677 -6.494 15.782 1.00 46.62 463 HIS A N 1
ATOM 3713 C CA . HIS A 1 463 ? 14.572 -7.785 15.120 1.00 46.62 463 HIS A CA 1
ATOM 3714 C C . HIS A 1 463 ? 14.014 -8.846 16.089 1.00 46.62 463 HIS A C 1
ATOM 3716 O O . HIS A 1 463 ? 14.786 -9.529 16.751 1.00 46.62 463 HIS A O 1
ATOM 3722 N N . SER A 1 464 ? 12.696 -9.064 16.171 1.00 60.09 464 SER A N 1
ATOM 3723 C CA . SER A 1 464 ? 12.171 -10.252 16.874 1.00 60.09 464 SER A CA 1
ATOM 3724 C C . SER A 1 464 ? 12.009 -11.429 15.911 1.00 60.09 464 SER A C 1
ATOM 3726 O O . SER A 1 464 ? 10.910 -11.895 15.580 1.00 60.09 464 SER A O 1
ATOM 3728 N N . PHE A 1 465 ? 13.146 -11.928 15.432 1.00 76.44 465 PHE A N 1
ATOM 3729 C CA . PHE A 1 465 ? 13.164 -13.265 14.865 1.00 76.44 465 PHE A CA 1
ATOM 3730 C C . PHE A 1 465 ? 12.733 -14.269 15.942 1.00 76.44 465 PHE A C 1
ATOM 3732 O O . PHE A 1 465 ? 12.976 -14.071 17.138 1.00 76.44 465 PHE A O 1
ATOM 3739 N N . THR A 1 466 ? 12.016 -15.311 15.531 1.00 86.00 466 THR A N 1
ATOM 3740 C CA . THR A 1 466 ? 11.515 -16.333 16.454 1.00 86.00 466 THR A CA 1
ATOM 3741 C C . THR A 1 466 ? 11.893 -17.707 15.943 1.00 86.00 466 THR A C 1
ATOM 3743 O O . THR A 1 466 ? 11.571 -18.030 14.799 1.00 86.00 466 THR A O 1
ATOM 3746 N N . TRP A 1 467 ? 12.551 -18.493 16.790 1.00 91.56 467 TRP A N 1
ATOM 3747 C CA . TRP A 1 467 ? 12.786 -19.906 16.549 1.00 91.56 467 TRP A CA 1
ATOM 3748 C C . TRP A 1 467 ? 11.467 -20.673 16.563 1.00 91.56 467 TRP A C 1
ATOM 3750 O O . TRP A 1 467 ? 10.666 -20.554 17.497 1.00 91.56 467 TRP A O 1
ATOM 3760 N N . LEU A 1 468 ? 11.283 -21.459 15.510 1.00 91.06 468 LEU A N 1
ATOM 3761 C CA . LEU A 1 468 ? 10.253 -22.481 15.363 1.00 91.06 468 LEU A CA 1
ATOM 3762 C C . LEU A 1 468 ? 10.952 -23.836 15.230 1.00 91.06 468 LEU A C 1
ATOM 3764 O O . LEU A 1 468 ? 12.169 -23.891 15.094 1.00 91.06 468 LEU A O 1
ATOM 3768 N N . GLY A 1 469 ? 10.206 -24.934 15.251 1.00 91.00 469 GLY A N 1
ATOM 3769 C CA . GLY A 1 469 ? 10.773 -26.282 15.250 1.00 91.00 469 GLY A CA 1
ATOM 3770 C C . GLY A 1 469 ? 11.409 -26.726 13.932 1.00 91.00 469 GLY A C 1
ATOM 3771 O O . GLY A 1 469 ? 11.905 -27.841 13.866 1.00 91.00 469 GLY A O 1
ATOM 3772 N N . LEU A 1 470 ? 11.390 -25.913 12.873 1.00 90.44 470 LEU A N 1
ATOM 3773 C CA . LEU A 1 470 ? 11.871 -26.315 11.551 1.00 90.44 470 LEU A CA 1
ATOM 3774 C C . LEU A 1 470 ? 13.397 -26.173 11.449 1.00 90.44 470 LEU A C 1
ATOM 3776 O O . LEU A 1 470 ? 13.936 -25.086 11.666 1.00 90.44 470 LEU A O 1
ATOM 3780 N N . HIS A 1 471 ? 14.089 -27.249 11.080 1.00 89.88 471 HIS A N 1
ATOM 3781 C CA . HIS A 1 471 ? 15.542 -27.249 10.899 1.00 89.88 471 HIS A CA 1
ATOM 3782 C C . HIS A 1 471 ? 15.993 -28.243 9.816 1.00 89.88 471 HIS A C 1
ATOM 3784 O O . HIS A 1 471 ? 15.227 -29.099 9.367 1.00 89.88 471 HIS A O 1
ATOM 3790 N N . ARG A 1 472 ? 17.249 -28.125 9.377 1.00 86.94 472 ARG A N 1
ATOM 3791 C CA . ARG A 1 472 ? 17.962 -29.136 8.590 1.00 86.94 472 ARG A CA 1
ATOM 3792 C C . ARG A 1 472 ? 18.611 -30.138 9.537 1.00 86.94 472 ARG A C 1
ATOM 3794 O O . ARG A 1 472 ? 19.179 -29.762 10.560 1.00 86.94 472 ARG A O 1
ATOM 3801 N N . ASN A 1 473 ? 18.517 -31.419 9.208 1.00 83.69 473 ASN A N 1
ATOM 3802 C CA . ASN A 1 473 ? 19.259 -32.470 9.901 1.00 83.69 473 ASN A CA 1
ATOM 3803 C C . ASN A 1 473 ? 20.666 -32.662 9.307 1.00 83.69 473 ASN A C 1
ATOM 3805 O O . ASN A 1 473 ? 21.006 -32.055 8.292 1.00 83.69 473 ASN A O 1
ATOM 3809 N N . ASP A 1 474 ? 21.453 -33.573 9.889 1.00 82.06 474 ASP A N 1
ATOM 3810 C CA . ASP A 1 474 ? 22.831 -33.889 9.462 1.00 82.06 474 ASP A CA 1
ATOM 3811 C C . ASP A 1 474 ? 22.960 -34.322 7.987 1.00 82.06 474 ASP A C 1
ATOM 3813 O O . ASP A 1 474 ? 24.048 -34.301 7.412 1.00 82.06 474 ASP A O 1
ATOM 3817 N N . TYR A 1 475 ? 21.854 -34.732 7.358 1.00 80.94 475 TYR A N 1
ATOM 3818 C CA . TYR A 1 475 ? 21.792 -35.123 5.948 1.00 80.94 475 TYR A CA 1
ATOM 3819 C C . TYR A 1 475 ? 21.318 -33.979 5.034 1.00 80.94 475 TYR A C 1
ATOM 3821 O O . TYR A 1 475 ? 21.061 -34.208 3.852 1.00 80.94 475 TYR A O 1
ATOM 3829 N N . GLY A 1 476 ? 21.162 -32.763 5.569 1.00 74.88 476 GLY A N 1
ATOM 3830 C CA . GLY A 1 476 ? 20.661 -31.584 4.859 1.00 74.88 476 GLY A CA 1
ATOM 3831 C C . GLY A 1 476 ? 19.162 -31.628 4.555 1.00 74.88 476 GLY A C 1
ATOM 3832 O O . GLY A 1 476 ? 18.674 -30.826 3.759 1.00 74.88 476 GLY A O 1
ATOM 3833 N N . LYS A 1 477 ? 18.416 -32.568 5.150 1.00 83.44 477 LYS A N 1
ATOM 3834 C CA . LYS A 1 477 ? 16.971 -32.699 4.945 1.00 83.44 477 LYS A CA 1
ATOM 3835 C C . LYS A 1 477 ? 16.215 -31.864 5.975 1.00 83.44 477 LYS A C 1
ATOM 3837 O O . LYS A 1 477 ? 16.541 -31.892 7.156 1.00 83.44 477 LYS A O 1
ATOM 3842 N N . MET A 1 478 ? 15.175 -31.178 5.511 1.00 85.25 478 MET A N 1
ATOM 3843 C CA . MET A 1 478 ? 14.254 -30.423 6.357 1.00 85.25 478 MET A CA 1
ATOM 3844 C C . MET A 1 478 ? 13.391 -31.356 7.214 1.00 85.25 478 MET A C 1
ATOM 3846 O O . MET A 1 478 ? 12.781 -32.294 6.691 1.00 85.25 478 MET A O 1
ATOM 3850 N N . GLU A 1 479 ? 13.327 -31.087 8.516 1.00 89.75 479 GLU A N 1
ATOM 3851 C CA . GLU A 1 479 ? 12.465 -31.789 9.467 1.00 89.75 479 GLU A CA 1
ATOM 3852 C C . GLU A 1 479 ? 12.022 -30.888 10.629 1.00 89.75 479 GLU A C 1
ATOM 3854 O O . GLU A 1 479 ? 12.634 -29.859 10.922 1.00 89.75 479 GLU A O 1
ATOM 3859 N N . TRP A 1 480 ? 10.926 -31.282 11.279 1.00 92.12 480 TRP A N 1
ATOM 3860 C CA . TRP A 1 480 ? 10.446 -30.656 12.505 1.00 92.12 480 TRP A CA 1
ATOM 3861 C C . TRP A 1 480 ? 11.108 -31.283 13.741 1.00 92.12 480 TRP A C 1
ATOM 3863 O O . TRP A 1 480 ? 11.276 -32.505 13.817 1.00 92.12 480 TRP A O 1
ATOM 3873 N N . SER A 1 481 ? 11.401 -30.462 14.748 1.00 90.69 481 SER A N 1
ATOM 3874 C CA . SER A 1 481 ? 11.963 -30.875 16.042 1.00 90.69 481 SER A CA 1
ATOM 3875 C C . SER A 1 481 ? 11.103 -31.919 16.766 1.00 90.69 481 SER A C 1
ATOM 3877 O O . SER A 1 481 ? 11.622 -32.862 17.358 1.00 90.69 481 SER A O 1
ATOM 3879 N N . ASP A 1 482 ? 9.774 -31.801 16.665 1.00 88.50 482 ASP A N 1
ATOM 3880 C CA . ASP A 1 482 ? 8.803 -32.726 17.272 1.00 88.50 482 ASP A CA 1
ATOM 3881 C C . ASP A 1 482 ? 8.611 -34.037 16.477 1.00 88.50 482 ASP A C 1
ATOM 3883 O O . ASP A 1 482 ? 7.843 -34.908 16.888 1.00 88.50 482 ASP A O 1
ATOM 3887 N N . LYS A 1 483 ? 9.316 -34.187 15.346 1.00 89.06 483 LYS A N 1
ATOM 3888 C CA . LYS A 1 483 ? 9.212 -35.306 14.394 1.00 89.06 483 LYS A CA 1
ATOM 3889 C C . LYS A 1 483 ? 7.845 -35.439 13.712 1.00 89.06 483 LYS A C 1
ATOM 3891 O O . LYS A 1 483 ? 7.518 -36.514 13.201 1.00 89.06 483 LYS A O 1
ATOM 3896 N N . SER A 1 484 ? 7.082 -34.351 13.642 1.00 86.81 484 SER A N 1
ATOM 3897 C CA . SER A 1 484 ? 5.871 -34.252 12.831 1.00 86.81 484 SER A CA 1
ATOM 3898 C C . SER A 1 484 ? 6.149 -34.538 11.354 1.00 86.81 484 SER A C 1
ATOM 3900 O O . SER A 1 484 ? 7.209 -34.214 10.810 1.00 86.81 484 SER A O 1
ATOM 3902 N N . VAL A 1 485 ? 5.178 -35.175 10.696 1.00 85.31 485 VAL A N 1
ATOM 3903 C CA . VAL A 1 485 ? 5.274 -35.538 9.277 1.00 85.31 485 VAL A CA 1
ATOM 3904 C C . VAL A 1 485 ? 5.200 -34.278 8.419 1.00 85.31 485 VAL A C 1
ATOM 3906 O O . VAL A 1 485 ? 4.316 -33.454 8.617 1.00 85.31 485 VAL A O 1
ATOM 3909 N N . PHE A 1 486 ? 6.107 -34.176 7.449 1.00 80.56 486 PHE A N 1
ATOM 3910 C CA . PHE A 1 486 ? 6.155 -33.087 6.476 1.00 80.56 486 PHE A CA 1
ATOM 3911 C C . PHE A 1 486 ? 5.006 -33.222 5.463 1.00 80.56 486 PHE A C 1
ATOM 3913 O O . PHE A 1 486 ? 4.916 -34.247 4.775 1.00 80.56 486 PHE A O 1
ATOM 3920 N N . GLY A 1 487 ? 4.124 -32.226 5.397 1.00 80.25 487 GLY A N 1
ATOM 3921 C CA . GLY A 1 487 ? 2.921 -32.208 4.569 1.00 80.25 487 GLY A CA 1
ATOM 3922 C C . GLY A 1 487 ? 3.001 -31.289 3.346 1.00 80.25 487 GLY A C 1
ATOM 3923 O O . GLY A 1 487 ? 4.074 -30.948 2.846 1.00 80.25 487 GLY A O 1
ATOM 3924 N N . GLU A 1 488 ? 1.825 -30.946 2.813 1.00 79.69 488 GLU A N 1
ATOM 3925 C CA . GLU A 1 488 ? 1.664 -30.093 1.628 1.00 79.69 488 GLU A CA 1
ATOM 3926 C C . GLU A 1 488 ? 2.011 -28.630 1.923 1.00 79.69 488 GLU A C 1
ATOM 3928 O O . GLU A 1 488 ? 2.752 -28.020 1.154 1.00 79.69 488 GLU A O 1
ATOM 3933 N N . TYR A 1 489 ? 1.560 -28.110 3.068 1.00 79.81 489 TYR A N 1
ATOM 3934 C CA . TYR A 1 489 ? 1.818 -26.735 3.491 1.00 79.81 489 TYR A CA 1
ATOM 3935 C C . TYR A 1 489 ? 3.312 -26.470 3.701 1.00 79.81 489 TYR A C 1
ATOM 3937 O O . TYR A 1 489 ? 3.848 -25.444 3.286 1.00 79.81 489 TYR A O 1
ATOM 3945 N N . GLU A 1 490 ? 4.045 -27.429 4.264 1.00 81.12 490 GLU A N 1
ATOM 3946 C CA . GLU A 1 490 ? 5.480 -27.266 4.446 1.00 81.12 490 GLU A CA 1
ATOM 3947 C C . GLU A 1 490 ? 6.244 -27.220 3.117 1.00 81.12 490 GLU A C 1
ATOM 3949 O O . GLU A 1 490 ? 7.267 -26.543 3.035 1.00 81.12 490 GLU A O 1
ATOM 3954 N N . ASN A 1 491 ? 5.738 -27.836 2.040 1.00 77.69 491 ASN A N 1
ATOM 3955 C CA . ASN A 1 491 ? 6.318 -27.632 0.707 1.00 77.69 491 ASN A CA 1
ATOM 3956 C C . ASN A 1 491 ? 6.146 -26.188 0.224 1.00 77.69 491 ASN A C 1
ATOM 3958 O O . ASN A 1 491 ? 6.991 -25.700 -0.524 1.00 77.69 491 ASN A O 1
ATOM 3962 N N . GLU A 1 492 ? 5.085 -25.494 0.637 1.00 74.75 492 GLU A N 1
ATOM 3963 C CA . GLU A 1 492 ? 4.915 -24.067 0.359 1.00 74.75 492 GLU A CA 1
ATOM 3964 C C . GLU A 1 492 ? 5.927 -23.235 1.139 1.00 74.75 492 GLU A C 1
ATOM 3966 O O . GLU A 1 492 ? 6.575 -22.380 0.543 1.00 74.75 492 GLU A O 1
ATOM 39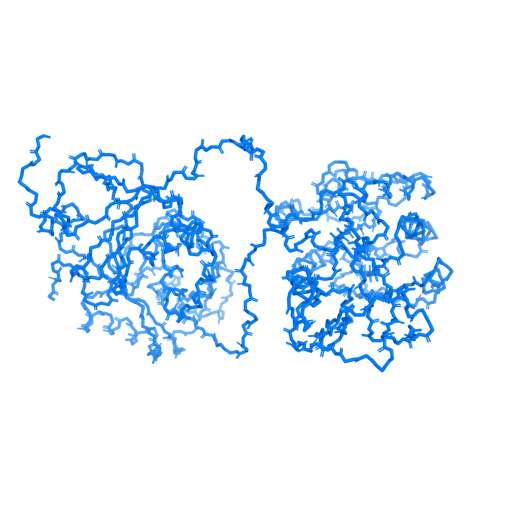71 N N . ILE A 1 493 ? 6.165 -23.560 2.417 1.00 74.56 493 ILE A N 1
ATOM 3972 C CA . ILE A 1 493 ? 7.232 -22.943 3.225 1.00 74.56 493 ILE A CA 1
ATOM 3973 C C . ILE A 1 493 ? 8.586 -23.050 2.507 1.00 74.56 493 ILE A C 1
ATOM 3975 O O . ILE A 1 493 ? 9.319 -22.064 2.416 1.00 74.56 493 ILE A O 1
ATOM 3979 N N . LEU A 1 494 ? 8.906 -24.221 1.943 1.00 72.69 494 LEU A N 1
ATOM 3980 C CA . LEU A 1 494 ? 10.160 -24.436 1.212 1.00 72.69 494 LEU A CA 1
ATOM 3981 C C . LEU A 1 494 ? 10.292 -23.585 -0.057 1.00 72.69 494 LEU A C 1
ATOM 3983 O O . LEU A 1 494 ? 11.416 -23.241 -0.415 1.00 72.69 494 LEU A O 1
ATOM 3987 N N . LYS A 1 495 ? 9.192 -23.198 -0.719 1.00 70.25 495 LYS A N 1
ATOM 3988 C CA . LYS A 1 495 ? 9.250 -22.297 -1.890 1.00 70.25 495 LYS A CA 1
ATOM 3989 C C . LYS A 1 495 ? 9.771 -20.907 -1.519 1.00 70.25 495 LYS A C 1
ATOM 3991 O O . LYS A 1 495 ? 10.389 -20.256 -2.354 1.00 70.25 495 LYS A O 1
ATOM 3996 N N . TYR A 1 496 ? 9.548 -20.470 -0.279 1.00 64.56 496 TYR A N 1
ATOM 3997 C CA . TYR A 1 496 ? 10.013 -19.175 0.229 1.00 64.56 496 TYR A CA 1
ATOM 3998 C C . TYR A 1 496 ? 11.471 -19.191 0.709 1.00 64.56 496 TYR A C 1
ATOM 4000 O O . TYR A 1 496 ? 12.029 -18.142 1.027 1.00 64.56 496 TYR A O 1
ATOM 4008 N N . LEU A 1 497 ? 12.095 -20.368 0.780 1.00 66.00 497 LEU A N 1
ATOM 4009 C CA . LEU A 1 497 ? 13.442 -20.566 1.302 1.00 66.00 497 LEU A CA 1
ATOM 4010 C C . LEU A 1 497 ? 14.431 -20.772 0.142 1.00 66.00 497 LEU A C 1
ATOM 4012 O O . LEU A 1 497 ? 14.725 -21.900 -0.249 1.00 66.00 497 LEU A O 1
ATOM 4016 N N . SER A 1 498 ? 14.959 -19.678 -0.412 1.00 52.66 498 SER A N 1
ATOM 4017 C CA . SER A 1 498 ? 16.063 -19.708 -1.385 1.00 52.66 498 SER A CA 1
ATOM 4018 C C . SER A 1 498 ? 17.309 -20.329 -0.745 1.00 52.66 498 SER A C 1
ATOM 4020 O O . SER A 1 498 ? 17.698 -19.910 0.340 1.00 52.66 498 SER A O 1
ATOM 4022 N N . VAL A 1 499 ? 17.930 -21.323 -1.389 1.00 49.62 499 VAL A N 1
ATOM 4023 C CA . VAL A 1 499 ? 19.049 -22.088 -0.808 1.00 49.62 499 VAL A CA 1
ATOM 4024 C C . VAL A 1 499 ? 20.395 -21.697 -1.418 1.00 49.62 499 VAL A C 1
ATOM 4026 O O . VAL A 1 499 ? 20.612 -21.859 -2.618 1.00 49.62 499 VAL A O 1
ATOM 4029 N N . THR A 1 500 ? 21.339 -21.323 -0.561 1.00 46.72 500 THR A N 1
ATOM 4030 C CA . THR A 1 500 ? 22.788 -21.403 -0.767 1.00 46.72 500 THR A CA 1
ATOM 4031 C C . THR A 1 500 ? 23.419 -22.345 0.277 1.00 46.72 500 THR A C 1
ATOM 4033 O O . THR A 1 500 ? 22.802 -22.703 1.284 1.00 46.72 500 THR A O 1
ATOM 4036 N N . GLN A 1 501 ? 24.648 -22.818 0.033 1.00 47.88 501 GLN A N 1
ATOM 4037 C CA . GLN A 1 501 ? 25.363 -23.718 0.958 1.00 47.88 501 GLN A CA 1
ATOM 4038 C C . GLN A 1 501 ? 25.789 -23.042 2.277 1.00 47.88 501 GLN A C 1
ATOM 4040 O O . GLN A 1 501 ? 26.201 -23.745 3.195 1.00 47.88 501 GLN A O 1
ATOM 4045 N N . GLU A 1 502 ? 25.684 -21.715 2.392 1.00 52.94 502 GLU A N 1
ATOM 4046 C CA . GLU A 1 502 ? 26.181 -20.942 3.543 1.00 52.94 502 GLU A CA 1
ATOM 4047 C C . GLU A 1 502 ? 25.070 -20.465 4.498 1.00 52.94 502 GLU A C 1
ATOM 4049 O O . GLU A 1 502 ? 25.359 -19.832 5.510 1.00 52.94 502 GLU A O 1
ATOM 4054 N N . ASP A 1 503 ? 23.806 -20.795 4.224 1.00 57.72 503 ASP A N 1
ATOM 4055 C CA . ASP A 1 503 ? 22.657 -20.150 4.875 1.00 57.72 503 ASP A CA 1
ATOM 4056 C C . ASP A 1 503 ? 22.369 -20.611 6.324 1.00 57.72 503 ASP A C 1
ATOM 4058 O O . ASP A 1 503 ? 21.542 -20.017 7.010 1.00 57.72 503 ASP A O 1
ATOM 4062 N N . GLY A 1 504 ? 23.072 -21.625 6.837 1.00 68.62 504 GLY A N 1
ATOM 4063 C CA . GLY A 1 504 ? 22.823 -22.209 8.162 1.00 68.62 504 GLY A CA 1
ATOM 4064 C C . GLY A 1 504 ? 21.699 -23.256 8.175 1.00 68.62 504 GLY A C 1
ATOM 4065 O O . GLY A 1 504 ? 20.973 -23.439 7.197 1.00 68.62 504 GLY A O 1
ATOM 4066 N N . ASP A 1 505 ? 21.587 -23.989 9.287 1.00 83.00 505 ASP A N 1
ATOM 4067 C CA . ASP A 1 505 ? 20.730 -25.182 9.387 1.00 83.00 505 ASP A CA 1
ATOM 4068 C C . ASP A 1 505 ? 19.400 -24.942 10.112 1.00 83.00 505 ASP A C 1
ATOM 4070 O O . ASP A 1 505 ? 18.501 -25.776 10.035 1.00 83.00 505 ASP A O 1
ATOM 4074 N N . CYS A 1 506 ? 19.227 -23.805 10.784 1.00 87.38 506 CYS A N 1
ATOM 4075 C CA . CYS A 1 506 ? 18.015 -23.512 11.543 1.00 87.38 506 CYS A CA 1
ATOM 4076 C C . CYS A 1 506 ? 17.135 -22.511 10.811 1.00 87.38 506 CYS A C 1
ATOM 4078 O O . CYS A 1 506 ? 17.626 -21.639 10.097 1.00 87.38 506 CYS A O 1
ATOM 4080 N N . ILE A 1 507 ? 15.821 -22.622 11.000 1.00 85.69 507 ILE A N 1
ATOM 4081 C CA . ILE A 1 507 ? 14.865 -21.722 10.363 1.00 85.69 507 ILE A CA 1
ATOM 4082 C C . ILE A 1 507 ? 14.179 -20.862 11.411 1.00 85.69 507 ILE A C 1
ATOM 4084 O O . ILE A 1 507 ? 13.740 -21.325 12.464 1.00 85.69 507 ILE A O 1
ATOM 4088 N N . LEU A 1 508 ? 14.072 -19.578 11.093 1.00 83.69 508 LEU A N 1
ATOM 4089 C CA . LEU A 1 508 ? 13.385 -18.596 11.909 1.00 83.69 508 LEU A CA 1
ATOM 4090 C C . LEU A 1 508 ? 12.276 -17.897 11.122 1.00 83.69 508 LEU A C 1
ATOM 4092 O O . LEU A 1 508 ? 12.267 -17.844 9.888 1.00 83.69 508 LEU A O 1
ATOM 4096 N N . ARG A 1 509 ? 11.330 -17.325 11.867 1.00 78.50 509 ARG A N 1
ATOM 4097 C CA . ARG A 1 509 ? 10.248 -16.502 11.316 1.00 78.50 509 ARG A CA 1
ATOM 4098 C C . ARG A 1 509 ? 10.595 -15.015 11.424 1.00 78.50 509 ARG A C 1
ATOM 4100 O O . ARG A 1 509 ? 10.710 -14.487 12.538 1.00 78.50 509 ARG A O 1
ATOM 4107 N N . LYS A 1 510 ? 10.708 -14.325 10.283 1.00 68.12 510 LYS A N 1
ATOM 4108 C CA . LYS A 1 510 ? 10.941 -12.876 10.139 1.00 68.12 510 LYS A CA 1
ATOM 4109 C C . LYS A 1 510 ? 9.634 -12.163 9.755 1.00 68.12 510 LYS A C 1
ATOM 4111 O O . LYS A 1 510 ? 9.235 -12.150 8.598 1.00 68.12 510 LYS A O 1
ATOM 4116 N N . GLY A 1 511 ? 8.985 -11.500 10.711 1.00 60.22 511 GLY A N 1
ATOM 4117 C CA . GLY A 1 511 ? 7.760 -10.732 10.436 1.00 60.22 511 GLY A CA 1
ATOM 4118 C C . GLY A 1 511 ? 6.562 -11.596 10.009 1.00 60.22 511 GLY A C 1
ATOM 4119 O O . GLY A 1 511 ? 6.372 -12.679 10.557 1.00 60.22 511 GLY A O 1
ATOM 4120 N N . THR A 1 512 ? 5.753 -11.073 9.080 1.00 52.06 512 THR A N 1
ATOM 4121 C CA . THR A 1 512 ? 4.419 -11.575 8.688 1.00 52.06 512 THR A CA 1
ATOM 4122 C C . THR A 1 512 ? 4.446 -12.759 7.722 1.00 52.06 512 THR A C 1
ATOM 4124 O O . THR A 1 512 ? 3.561 -13.596 7.802 1.00 52.06 512 THR A O 1
ATOM 4127 N N . THR A 1 513 ? 5.430 -12.835 6.820 1.00 52.69 513 THR A N 1
ATOM 4128 C CA . THR A 1 513 ? 5.430 -13.798 5.694 1.00 52.69 513 THR A CA 1
ATOM 4129 C C . THR A 1 513 ? 6.785 -14.442 5.415 1.00 52.69 513 THR A C 1
ATOM 4131 O O . THR A 1 513 ? 6.866 -15.356 4.601 1.00 52.69 513 THR A O 1
ATOM 4134 N N . ASN A 1 514 ? 7.864 -14.001 6.072 1.00 67.19 514 ASN A N 1
ATOM 4135 C CA . ASN A 1 514 ? 9.206 -14.379 5.638 1.00 67.19 514 ASN A CA 1
ATOM 4136 C C . ASN A 1 514 ? 9.779 -15.464 6.551 1.00 67.19 514 ASN A C 1
ATOM 4138 O O . ASN A 1 514 ? 10.049 -15.243 7.734 1.00 67.19 514 ASN A O 1
ATOM 4142 N N . TRP A 1 515 ? 9.977 -16.645 5.979 1.00 77.81 515 TRP A N 1
ATOM 4143 C CA . TRP A 1 515 ? 10.839 -17.683 6.530 1.00 77.81 515 TRP A CA 1
ATOM 4144 C C . TRP A 1 515 ? 12.278 -17.387 6.111 1.00 77.81 515 TRP A C 1
ATOM 4146 O O . TRP A 1 515 ? 12.510 -16.944 4.988 1.00 77.81 515 TRP A O 1
ATOM 4156 N N . ALA A 1 516 ? 13.244 -17.583 7.002 1.00 78.81 516 ALA A N 1
ATOM 4157 C CA . ALA A 1 516 ? 14.650 -17.423 6.648 1.00 78.81 516 ALA A CA 1
ATOM 4158 C C . ALA A 1 516 ? 15.513 -18.465 7.350 1.00 78.81 516 ALA A C 1
ATOM 4160 O O . ALA A 1 516 ? 15.242 -18.838 8.495 1.00 78.81 516 ALA A O 1
ATOM 4161 N N . PHE A 1 517 ? 16.560 -18.901 6.655 1.00 80.12 517 PHE A N 1
ATOM 4162 C CA . PHE A 1 517 ? 17.640 -19.650 7.271 1.00 80.12 517 PHE A CA 1
ATOM 4163 C C . PHE A 1 517 ? 18.445 -18.751 8.211 1.00 80.12 517 PHE A C 1
ATOM 4165 O O . PHE A 1 517 ? 18.541 -17.535 8.016 1.00 80.12 517 PHE A O 1
ATOM 4172 N N . ALA A 1 518 ? 18.996 -19.366 9.245 1.00 83.88 518 ALA A N 1
ATOM 4173 C CA . ALA A 1 518 ? 19.851 -18.724 10.216 1.00 83.88 518 ALA A CA 1
ATOM 4174 C C . ALA A 1 518 ? 20.811 -19.726 10.844 1.00 83.88 518 ALA A C 1
ATOM 4176 O O . ALA A 1 518 ? 20.581 -20.942 10.887 1.00 83.88 518 ALA A O 1
ATOM 4177 N N . ASN A 1 519 ? 21.891 -19.190 11.402 1.00 86.06 519 ASN A N 1
ATOM 4178 C CA . ASN A 1 519 ? 22.821 -20.002 12.154 1.00 86.06 519 ASN A CA 1
ATOM 4179 C C . ASN A 1 519 ? 22.182 -20.400 13.496 1.00 86.06 519 ASN A C 1
ATOM 4181 O O . ASN A 1 519 ? 21.793 -19.543 14.288 1.00 86.06 519 ASN A O 1
ATOM 4185 N N . CYS A 1 520 ? 22.110 -21.704 13.779 1.00 88.75 520 CYS A N 1
ATOM 4186 C CA . CYS A 1 520 ? 21.525 -22.260 15.008 1.00 88.75 520 CYS A CA 1
ATOM 4187 C C . CYS A 1 520 ? 22.138 -21.693 16.304 1.00 88.75 520 CYS A C 1
ATOM 4189 O O . CYS A 1 520 ? 21.522 -21.748 17.371 1.00 88.75 520 CYS A O 1
ATOM 4191 N N . THR A 1 521 ? 23.351 -21.134 16.220 1.00 88.00 521 THR A N 1
ATOM 4192 C CA . THR A 1 521 ? 24.062 -20.504 17.343 1.00 88.00 521 THR A CA 1
ATOM 4193 C C . THR A 1 521 ? 23.642 -19.058 17.630 1.00 88.00 521 THR A C 1
ATOM 4195 O O . THR A 1 521 ? 24.028 -18.507 18.665 1.00 88.00 521 THR A O 1
ATOM 4198 N N . GLU A 1 522 ? 22.844 -18.434 16.763 1.00 87.44 522 GLU A N 1
ATOM 4199 C CA . GLU A 1 522 ? 22.261 -17.114 17.012 1.00 87.44 522 GLU A CA 1
ATOM 4200 C C . GLU A 1 522 ? 21.229 -17.162 18.140 1.00 87.44 522 GLU A C 1
ATOM 4202 O O . GLU A 1 522 ? 20.591 -18.184 18.376 1.00 87.44 522 GLU A O 1
ATOM 4207 N N . LYS A 1 523 ? 21.039 -16.047 18.854 1.00 87.19 523 LYS A N 1
ATOM 4208 C CA . LYS A 1 523 ? 20.073 -15.969 19.955 1.00 87.19 523 LYS A CA 1
ATOM 4209 C C . LYS A 1 523 ? 18.821 -15.223 19.534 1.00 87.19 523 LYS A C 1
ATOM 4211 O O . LYS A 1 523 ? 18.876 -14.012 19.359 1.00 87.19 523 LYS A O 1
ATOM 4216 N N . HIS A 1 524 ? 17.694 -15.925 19.505 1.00 86.44 524 HIS A N 1
ATOM 4217 C CA . HIS A 1 524 ? 16.391 -15.366 19.145 1.00 86.44 524 HIS A CA 1
ATOM 4218 C C . HIS A 1 524 ? 15.325 -15.765 20.162 1.00 86.44 524 HIS A C 1
ATOM 4220 O O . HIS A 1 524 ? 15.513 -16.703 20.942 1.00 86.44 524 HIS A O 1
ATOM 4226 N N . ASN A 1 525 ? 14.207 -15.034 20.179 1.00 87.31 525 ASN A N 1
ATOM 4227 C CA . ASN A 1 525 ? 13.014 -15.480 20.904 1.00 87.31 525 ASN A CA 1
ATOM 4228 C C . ASN A 1 525 ? 12.557 -16.826 20.329 1.00 87.31 525 ASN A C 1
ATOM 4230 O O . ASN A 1 525 ? 12.934 -17.187 19.217 1.00 87.31 525 ASN A O 1
ATOM 4234 N N . PHE A 1 526 ? 11.725 -17.569 21.041 1.00 90.12 526 PHE A N 1
ATOM 4235 C CA . PHE A 1 526 ? 11.287 -18.881 20.575 1.00 90.12 526 PHE A CA 1
ATOM 4236 C C . PHE A 1 526 ? 9.836 -19.140 20.940 1.00 90.12 526 PHE A C 1
ATOM 4238 O O . PHE A 1 526 ? 9.278 -18.515 21.847 1.00 90.12 526 PHE A O 1
ATOM 4245 N N . MET A 1 527 ? 9.218 -20.049 20.199 1.00 91.56 527 MET A N 1
ATOM 4246 C CA . MET A 1 527 ? 7.847 -20.452 20.444 1.00 91.56 527 MET A CA 1
ATOM 4247 C C . MET A 1 527 ? 7.797 -21.926 20.780 1.00 91.56 527 MET A C 1
ATOM 4249 O O . MET A 1 527 ? 8.350 -22.740 20.046 1.00 91.56 527 MET A O 1
ATOM 4253 N N . CYS A 1 528 ? 7.120 -22.257 21.872 1.00 92.19 528 CYS A N 1
ATOM 4254 C CA . CYS A 1 528 ? 6.867 -23.637 22.243 1.00 92.19 528 CYS A CA 1
ATOM 4255 C C . CYS A 1 528 ? 5.428 -24.026 21.896 1.00 92.19 528 CYS A C 1
ATOM 4257 O O . CYS A 1 528 ? 4.515 -23.207 22.033 1.00 92.19 528 CYS A O 1
ATOM 4259 N N . THR A 1 529 ? 5.223 -25.286 21.523 1.00 91.94 529 THR A N 1
ATOM 4260 C CA . THR A 1 529 ? 3.905 -25.918 21.434 1.00 91.94 529 THR A CA 1
ATOM 4261 C C . THR A 1 529 ? 3.798 -27.123 22.353 1.00 91.94 529 THR A C 1
ATOM 4263 O O . THR A 1 529 ? 4.781 -27.805 22.638 1.00 91.94 529 THR A O 1
ATOM 4266 N N . LEU A 1 530 ? 2.585 -27.407 22.817 1.00 89.56 530 LEU A N 1
ATOM 4267 C CA . LEU A 1 530 ? 2.240 -28.680 23.446 1.00 89.56 530 LEU A CA 1
ATOM 4268 C C . LEU A 1 530 ? 0.806 -29.070 23.098 1.00 89.56 530 LEU A C 1
ATOM 4270 O O . LEU A 1 530 ? -0.035 -28.206 22.852 1.00 89.56 530 LEU A O 1
ATOM 4274 N N . GLU A 1 531 ? 0.513 -30.364 23.132 1.00 85.12 531 GLU A N 1
ATOM 4275 C CA . GLU A 1 531 ? -0.851 -30.866 22.976 1.00 85.12 531 GLU A CA 1
ATOM 4276 C C . GLU A 1 531 ? -1.578 -30.872 24.337 1.00 85.12 531 GLU A C 1
ATOM 4278 O O . GLU A 1 531 ? -1.091 -31.470 25.310 1.00 85.12 531 GLU A O 1
ATOM 4283 N N . PRO A 1 532 ? -2.748 -30.220 24.456 1.00 77.06 532 PRO A N 1
ATOM 4284 C CA . PRO A 1 532 ? -3.566 -30.275 25.653 1.00 77.06 532 PRO A CA 1
ATOM 4285 C C . PRO A 1 532 ? -4.227 -31.649 25.801 1.00 77.06 532 PRO A C 1
ATOM 4287 O O . PRO A 1 532 ? -4.554 -32.339 24.840 1.00 77.06 532 PRO A O 1
ATOM 4290 N N . ARG A 1 533 ? -4.490 -32.055 27.047 1.00 69.12 533 ARG A N 1
ATOM 4291 C CA . ARG A 1 533 ? -5.036 -33.392 27.340 1.00 69.12 533 ARG A CA 1
ATOM 4292 C C . ARG A 1 533 ? -6.523 -33.565 26.997 1.00 69.12 533 ARG A C 1
ATOM 4294 O O . ARG A 1 533 ? -6.987 -34.697 26.890 1.00 69.12 533 ARG A O 1
ATOM 4301 N N . ASN A 1 534 ? -7.285 -32.475 26.912 1.00 65.75 534 ASN A N 1
ATOM 4302 C CA . ASN A 1 534 ? -8.718 -32.497 26.611 1.00 65.75 534 ASN A CA 1
ATOM 4303 C C . ASN A 1 534 ? -8.992 -31.725 25.321 1.00 65.75 534 ASN A C 1
ATOM 4305 O O . ASN A 1 534 ? -8.355 -30.706 25.069 1.00 65.75 534 ASN A O 1
ATOM 4309 N N . LYS A 1 535 ? -10.003 -32.168 24.572 1.00 65.81 535 LYS A N 1
ATOM 4310 C CA . LYS A 1 535 ? -10.490 -31.452 23.390 1.00 65.81 535 LYS A CA 1
ATOM 4311 C C . LYS A 1 535 ? -11.232 -30.181 23.796 1.00 65.81 535 LYS A C 1
ATOM 4313 O O . LYS A 1 535 ? -11.812 -30.125 24.884 1.00 65.81 535 LYS A O 1
ATOM 4318 N N . LEU A 1 536 ? -11.295 -29.204 22.892 1.00 64.56 536 LEU A N 1
ATOM 4319 C CA . LEU A 1 536 ? -12.027 -27.944 23.082 1.00 64.56 536 LEU A CA 1
ATOM 4320 C C . LEU A 1 536 ? -13.456 -28.149 23.615 1.00 64.56 536 LEU A C 1
ATOM 4322 O O . LEU A 1 536 ? -13.901 -27.449 24.521 1.00 64.56 536 LEU A O 1
ATOM 4326 N N . GLU A 1 537 ? -14.163 -29.165 23.118 1.00 61.12 537 GLU A N 1
ATOM 4327 C CA . GLU A 1 537 ? -15.511 -29.484 23.592 1.00 61.12 537 GLU A CA 1
ATOM 4328 C C . GLU A 1 537 ? -15.573 -29.837 25.080 1.00 61.12 537 GLU A C 1
ATOM 4330 O O . GLU A 1 537 ? -16.531 -29.478 25.761 1.00 61.12 537 GLU A O 1
ATOM 4335 N N . ASP A 1 538 ? -14.578 -30.557 25.591 1.00 64.12 538 ASP A N 1
ATOM 4336 C CA . ASP A 1 538 ? -14.513 -30.949 26.997 1.00 64.12 538 ASP A CA 1
ATOM 4337 C C . ASP A 1 538 ? -14.085 -29.768 27.875 1.00 64.12 538 ASP A C 1
ATOM 4339 O O . ASP A 1 538 ? -14.542 -29.655 29.016 1.00 64.12 538 ASP A O 1
ATOM 4343 N N . ILE A 1 539 ? -13.259 -28.867 27.328 1.00 62.59 539 ILE A N 1
ATOM 4344 C CA . ILE A 1 539 ? -12.887 -27.586 27.943 1.00 62.59 539 ILE A CA 1
ATOM 4345 C C . ILE A 1 539 ? -14.146 -26.730 28.143 1.00 62.59 539 ILE A C 1
ATOM 4347 O O . ILE A 1 539 ? -14.432 -26.304 29.262 1.00 62.59 539 ILE A O 1
ATOM 4351 N N . ILE A 1 540 ? -14.956 -26.568 27.095 1.00 61.69 540 ILE A N 1
ATOM 4352 C CA . ILE A 1 540 ? -16.210 -25.803 27.130 1.00 61.69 540 ILE A CA 1
ATOM 4353 C C . ILE A 1 540 ? -17.238 -26.480 28.049 1.00 61.69 540 ILE A C 1
ATOM 4355 O O . ILE A 1 540 ? -17.811 -25.828 28.918 1.00 61.69 540 ILE A O 1
ATOM 4359 N N . LYS A 1 541 ? -17.447 -27.801 27.937 1.00 61.00 541 LYS A N 1
ATOM 4360 C CA . LYS A 1 541 ? -18.410 -28.540 28.782 1.00 61.00 541 LYS A CA 1
ATOM 4361 C C . LYS A 1 541 ? -18.102 -28.424 30.273 1.00 61.00 541 LYS A C 1
ATOM 4363 O O . LYS A 1 541 ? -19.030 -28.286 31.068 1.00 61.00 541 LYS A O 1
ATOM 4368 N N . ARG A 1 542 ? -16.821 -28.480 30.656 1.00 62.19 542 ARG A N 1
ATOM 4369 C CA . ARG A 1 542 ? -16.398 -28.341 32.058 1.00 62.19 542 ARG A CA 1
ATOM 4370 C C . ARG A 1 542 ? -16.520 -26.906 32.564 1.00 62.19 542 ARG A C 1
ATOM 4372 O O . ARG A 1 542 ? -16.990 -26.727 33.681 1.00 62.19 542 ARG A O 1
ATOM 4379 N N . ARG A 1 543 ? -16.140 -25.912 31.755 1.00 60.94 543 ARG A N 1
ATOM 4380 C CA . ARG A 1 543 ? -16.205 -24.488 32.128 1.00 60.94 543 ARG A CA 1
ATOM 4381 C C . ARG A 1 543 ? -17.632 -23.963 32.244 1.00 60.94 543 ARG A C 1
ATOM 4383 O O . ARG A 1 543 ? -17.927 -23.169 33.125 1.00 60.94 543 ARG A O 1
ATOM 4390 N N . LEU A 1 544 ? -18.535 -24.447 31.395 1.00 54.94 544 LEU A N 1
ATOM 4391 C CA . LEU A 1 544 ? -19.889 -23.902 31.282 1.00 54.94 544 LEU A CA 1
ATOM 4392 C C . LEU A 1 544 ? -20.940 -24.612 32.147 1.00 54.94 544 LEU A C 1
ATOM 4394 O O . LEU A 1 544 ? -22.111 -24.245 32.099 1.00 54.94 544 LEU A O 1
ATOM 4398 N N . ASN A 1 545 ? -20.552 -25.627 32.932 1.00 51.72 545 ASN A N 1
ATOM 4399 C CA . ASN A 1 545 ? -21.454 -26.390 33.807 1.00 51.72 545 ASN A CA 1
ATOM 4400 C C . ASN A 1 545 ? -22.746 -26.859 33.083 1.00 51.72 545 ASN A C 1
ATOM 4402 O O . ASN A 1 545 ? -23.836 -26.901 33.663 1.00 51.72 545 ASN A O 1
ATOM 4406 N N . ILE A 1 546 ? -22.631 -27.177 31.784 1.00 51.06 546 ILE A N 1
ATOM 4407 C CA . ILE A 1 546 ? -23.765 -27.451 30.889 1.00 51.06 546 ILE A CA 1
ATOM 4408 C C . ILE A 1 546 ? -24.455 -28.740 31.338 1.00 51.06 546 ILE A C 1
ATOM 4410 O O . ILE A 1 546 ? -23.915 -29.846 31.217 1.00 51.06 546 ILE A O 1
ATOM 4414 N N . LYS A 1 547 ? -25.688 -28.619 31.837 1.00 38.91 547 LYS A N 1
ATOM 4415 C CA . LYS A 1 547 ? -26.533 -29.770 32.171 1.00 38.91 547 LYS A CA 1
ATOM 4416 C C . LYS A 1 547 ? -27.066 -30.416 30.889 1.00 38.91 547 LYS A C 1
ATOM 4418 O O . LYS A 1 547 ? -28.120 -30.030 30.413 1.00 38.91 547 LYS A O 1
ATOM 4423 N N . LYS A 1 548 ? -26.359 -31.454 30.424 1.00 37.06 548 LYS A N 1
ATOM 4424 C CA . LYS A 1 548 ? -26.718 -32.402 29.345 1.00 37.06 548 LYS A CA 1
ATOM 4425 C C . LYS A 1 548 ? -26.967 -31.787 27.957 1.00 37.06 548 LYS A C 1
ATOM 4427 O O . LYS A 1 548 ? -27.892 -31.019 27.742 1.00 37.06 548 LYS A O 1
ATOM 4432 N N . LEU A 1 549 ? -26.174 -32.257 26.996 1.00 37.72 549 LEU A N 1
ATOM 4433 C CA . LEU A 1 549 ? -26.464 -32.182 25.562 1.00 37.72 549 LEU A CA 1
ATOM 4434 C C . LEU A 1 549 ? -27.659 -33.106 25.268 1.00 37.72 549 LEU A C 1
ATOM 4436 O O . LEU A 1 549 ? -27.632 -34.257 25.715 1.00 37.72 549 LEU A O 1
ATOM 4440 N N . TYR A 1 550 ? -28.677 -32.618 24.560 1.00 37.06 550 TYR A N 1
ATOM 4441 C CA . TYR A 1 550 ? -29.688 -33.461 23.911 1.00 37.06 550 TYR A CA 1
ATOM 4442 C C . TYR A 1 550 ? -29.431 -33.503 22.414 1.00 37.06 550 TYR A C 1
ATOM 4444 O O . TYR A 1 550 ? -29.102 -32.429 21.860 1.00 37.06 550 TYR A O 1
#

Sequence (550 aa):
MNALLCPFGWHYYQDKCYFLTISNSMTYDNAEHECNTRYGGNLATIQSEGEDQFVHFLKESSHKHPAFLNKDEIRINLCFQSIENTLKISTETIILNNIPSSSLCKQECVRLRFDLGFECNSVVWISNENECLLNIGNITKNVIVSEELQYYEDSCFDKPSEEPSDIPLAMPVSQVRNCFAKTRFATLQGVVGKVYDRISLNDCLGECWNCEDCFEENKCQTAIYYEEDAMCIITNVSAKITRERVVKEDMSSLYEKRVKCLENNCEDLEVHLVFGIDPAVYNETITKQIMIEIFSSVSRITEFVRVTAVLLSSSPSNLFDDLQYENENDFKFKLETLKVSADSSDFEAGLIEFLNGVDEHWTTTDDVDVTWVLVLTDTAFQSRLGLFLDLKEGFRRFPLFSIGVGENLDFEKLEMIASSVDNIVHIQDPVTIGKALAPRICHQKPLRRFVTSRKLKKTKTDHSFTWLGLHRNDYGKMEWSDKSVFGEYENEILKYLSVTQEDGDCILRKGTTNWAFANCTEKHNFMCTLEPRNKLEDIIKRRLNIKKLY

Radius of gyration: 28.62 Å; chains: 1; bounding box: 57×75×72 Å